Protein AF-D5ZU42-F1 (afdb_monomer)

Organism: Streptomyces viridosporus (strain ATCC 14672 / DSM 40746 / JCM 4963 / KCTC 9882 / NRRL B-12104 / FH 1290) (NCBI:txid566461)

Secondary structure (DSSP, 8-state):
---HHHHHHHHHHHHHHHHHHHHHHHHHHHHHHHHHHHHHHHHT--EEEEE-TTS-EEEEEE---S---SS---EEEEEEEEEEEEEE-TTS-EEEEEEEEETTTEEEEEEEE--TTTHHHHHHTTTTEEEEEEEETTEEEEEEEEETTEEEEEEPTT-TTTTTHHHHHHHHHHHHHHHHHHHHHHHHHHTTTT--B--THHHHHHHHHHHHHHHHHHHHHHH--STTHHHHHHHHHHHHHHHHHHHHHHHHHHHHHHHSSSGGGPPP---SS-EEEEEEEE-SGGGGTT-SSEEEEETTEEEEE----S-----TT-EE-SS-EEEEEEEPPBTTS-HHHHTTT-S--SS-----S-EEEEEEEE-SSSSTT-EEEEEEETTTHHHHHHHHHHHHHT---TTSSSSS--------------

Nearest PDB structures (foldseek):
  8s4s-assembly1_B  TM=4.892E-01  e=2.288E-02  Enterococcus faecalis

Structure (mmCIF, N/CA/C/O backbone):
data_AF-D5ZU42-F1
#
_entry.id   AF-D5ZU42-F1
#
loop_
_atom_site.group_PDB
_atom_site.id
_atom_site.type_symbol
_atom_site.label_atom_id
_atom_site.label_alt_id
_atom_site.label_comp_id
_atom_site.label_asym_id
_atom_site.label_entity_id
_atom_site.label_seq_id
_atom_site.pdbx_PDB_ins_code
_atom_site.Cartn_x
_atom_site.Cartn_y
_atom_site.Cartn_z
_atom_site.occupancy
_atom_site.B_iso_or_equiv
_atom_site.auth_seq_id
_atom_site.auth_comp_id
_atom_site.auth_asym_id
_atom_site.auth_atom_id
_atom_site.pdbx_PDB_model_num
ATOM 1 N N . MET A 1 1 ? -30.219 -2.292 17.990 1.00 41.22 1 MET A N 1
ATOM 2 C CA . MET A 1 1 ? -30.007 -1.525 16.741 1.00 41.22 1 MET A CA 1
ATOM 3 C C . MET A 1 1 ? -28.525 -1.224 16.592 1.00 41.22 1 MET A C 1
ATOM 5 O O . MET A 1 1 ? -27.982 -0.465 17.384 1.00 41.22 1 MET A O 1
ATOM 9 N N . TRP A 1 2 ? -27.859 -1.879 15.643 1.00 41.56 2 TRP A N 1
ATOM 10 C CA . TRP A 1 2 ? -26.451 -1.623 15.329 1.00 41.56 2 TRP A CA 1
ATOM 11 C C . TRP A 1 2 ? -26.319 -0.285 14.587 1.00 41.56 2 TRP A C 1
ATOM 13 O O . TRP A 1 2 ? -27.211 0.050 13.805 1.00 41.56 2 TRP A O 1
ATOM 23 N N . PRO A 1 3 ? -25.247 0.496 14.800 1.00 52.50 3 PRO A N 1
ATOM 24 C CA . PRO A 1 3 ? -25.055 1.757 14.096 1.00 52.50 3 PRO A CA 1
ATOM 25 C C . PRO A 1 3 ? -24.795 1.491 12.605 1.00 52.50 3 PRO A C 1
ATOM 27 O O . PRO A 1 3 ? -23.677 1.198 12.187 1.00 52.50 3 PRO A O 1
ATOM 30 N N . VAL A 1 4 ? -25.848 1.621 11.794 1.00 62.47 4 VAL A N 1
ATOM 31 C CA . VAL A 1 4 ? -25.834 1.476 10.323 1.00 62.47 4 VAL A CA 1
ATOM 32 C C . VAL A 1 4 ? -24.776 2.382 9.670 1.00 62.47 4 VAL A C 1
ATOM 34 O O . VAL A 1 4 ? -24.166 2.013 8.669 1.00 62.47 4 VAL A O 1
ATOM 37 N N . HIS A 1 5 ? -24.472 3.519 10.299 1.00 59.50 5 HIS A N 1
ATOM 38 C CA . HIS A 1 5 ? -23.521 4.521 9.818 1.00 59.50 5 HIS A CA 1
ATOM 39 C C . HIS A 1 5 ? -22.083 3.996 9.626 1.00 59.50 5 HIS A C 1
ATOM 41 O O . HIS A 1 5 ? -21.390 4.450 8.718 1.00 59.50 5 HIS A O 1
ATOM 47 N N . GLY A 1 6 ? -21.632 3.014 10.419 1.00 64.44 6 GLY A N 1
ATOM 48 C CA . GLY A 1 6 ? -20.271 2.470 10.292 1.00 64.44 6 GLY A CA 1
ATOM 49 C C . GLY A 1 6 ? -20.071 1.624 9.030 1.00 64.44 6 GLY A C 1
ATOM 50 O O . GLY A 1 6 ? -19.064 1.762 8.339 1.00 64.44 6 GLY A O 1
ATOM 51 N N . ARG A 1 7 ? -21.067 0.797 8.680 1.00 70.19 7 ARG A N 1
ATOM 52 C CA . ARG A 1 7 ? -20.988 -0.096 7.510 1.00 70.19 7 ARG A CA 1
ATOM 53 C C . ARG A 1 7 ? -21.026 0.662 6.190 1.00 70.19 7 ARG A C 1
ATOM 55 O O . ARG A 1 7 ? -20.303 0.293 5.272 1.00 70.19 7 ARG A O 1
ATOM 62 N N . VAL A 1 8 ? -21.837 1.718 6.101 1.00 78.19 8 VAL A N 1
ATOM 63 C CA . VAL A 1 8 ? -21.937 2.532 4.880 1.00 78.19 8 VAL A CA 1
ATOM 64 C C . VAL A 1 8 ? -20.602 3.212 4.586 1.00 78.19 8 VAL A C 1
ATOM 66 O O . VAL A 1 8 ? -20.117 3.150 3.461 1.00 78.19 8 VAL A O 1
ATOM 69 N N . HIS A 1 9 ? -19.952 3.775 5.607 1.00 75.19 9 HIS A N 1
ATOM 70 C CA . HIS A 1 9 ? -18.634 4.388 5.453 1.00 75.19 9 HIS A CA 1
ATOM 71 C C . HIS A 1 9 ? -17.579 3.379 4.969 1.00 75.19 9 HIS A C 1
ATOM 73 O O . HIS A 1 9 ? -16.813 3.666 4.049 1.00 75.19 9 HIS A O 1
ATOM 79 N N . ASP A 1 10 ? -17.548 2.179 5.548 1.00 75.31 10 ASP A N 1
ATOM 80 C CA . ASP A 1 10 ? -16.581 1.149 5.161 1.00 75.31 10 ASP A CA 1
ATOM 81 C C . ASP A 1 10 ? -16.813 0.598 3.754 1.00 75.31 10 ASP A C 1
ATOM 83 O O . ASP A 1 10 ? -15.840 0.355 3.033 1.00 75.31 10 ASP A O 1
ATOM 87 N N . LEU A 1 11 ? -18.077 0.464 3.346 1.00 80.25 11 LEU A N 1
ATOM 88 C CA . LEU A 1 11 ? -18.449 0.082 1.990 1.00 80.25 11 LEU A CA 1
ATOM 89 C C . LEU A 1 11 ? -18.004 1.149 0.984 1.00 80.25 11 LEU A C 1
ATOM 91 O O . LEU A 1 11 ? -17.287 0.818 0.043 1.00 80.25 11 LEU A O 1
ATOM 95 N N . VAL A 1 12 ? -18.342 2.423 1.224 1.00 83.31 12 VAL A N 1
ATOM 96 C CA . VAL A 1 12 ? -17.983 3.548 0.342 1.00 83.31 12 VAL A CA 1
ATOM 97 C C . VAL A 1 12 ? -16.466 3.639 0.178 1.00 83.31 12 VAL A C 1
ATOM 99 O O . VAL A 1 12 ? -15.948 3.593 -0.939 1.00 83.31 12 VAL A O 1
ATOM 102 N N . TRP A 1 13 ? -15.712 3.665 1.277 1.00 79.38 13 TRP A N 1
ATOM 103 C CA . TRP A 1 13 ? -14.250 3.725 1.196 1.00 79.38 13 TRP A CA 1
ATOM 104 C C . TRP A 1 13 ? -13.613 2.450 0.642 1.00 79.38 13 TRP A C 1
ATOM 106 O O . TRP A 1 13 ? -12.532 2.518 0.051 1.00 79.38 13 TRP A O 1
ATOM 116 N N . GLY A 1 14 ? -14.242 1.292 0.844 1.00 80.75 14 GLY A N 1
ATOM 117 C CA . GLY A 1 14 ? -13.860 0.041 0.199 1.00 80.75 14 GLY A CA 1
ATOM 118 C C . GLY A 1 14 ? -13.985 0.148 -1.319 1.00 80.75 14 GLY A C 1
ATOM 119 O O . GLY A 1 14 ? -13.009 -0.093 -2.027 1.00 80.75 14 GLY A O 1
ATOM 120 N N . THR A 1 15 ? -15.141 0.604 -1.810 1.00 84.81 15 THR A N 1
ATOM 121 C CA . THR A 1 15 ? -15.405 0.783 -3.245 1.00 84.81 15 THR A CA 1
ATOM 122 C C . THR A 1 15 ? -14.482 1.807 -3.894 1.00 84.81 15 THR A C 1
ATOM 124 O O . THR A 1 15 ? -13.904 1.510 -4.934 1.00 84.81 15 THR A O 1
ATOM 127 N N . VAL A 1 16 ? -14.237 2.958 -3.254 1.00 88.56 16 VAL A N 1
ATOM 128 C CA . VAL A 1 16 ? -13.295 3.970 -3.765 1.00 88.56 16 VAL A CA 1
ATOM 129 C C . VAL A 1 16 ? -11.904 3.367 -3.980 1.00 88.56 16 VAL A C 1
ATOM 131 O O . VAL A 1 16 ? -11.293 3.576 -5.023 1.00 88.56 16 VAL A O 1
ATOM 134 N N . ARG A 1 17 ? -11.406 2.560 -3.033 1.00 83.69 17 ARG A N 1
ATOM 135 C CA . ARG A 1 17 ? -10.093 1.903 -3.162 1.00 83.69 17 ARG A CA 1
ATOM 136 C C . ARG A 1 17 ? -10.047 0.865 -4.278 1.00 83.69 17 ARG A C 1
ATOM 138 O O . ARG A 1 17 ? -9.026 0.759 -4.948 1.00 83.69 17 ARG A O 1
ATOM 145 N N . VAL A 1 18 ? -11.136 0.128 -4.484 1.00 85.06 18 VAL A N 1
ATOM 146 C CA . VAL A 1 18 ? -11.255 -0.821 -5.598 1.00 85.06 18 VAL A CA 1
ATOM 147 C C . VAL A 1 18 ? -11.229 -0.082 -6.938 1.00 85.06 18 VAL A C 1
ATOM 149 O O . VAL A 1 18 ? -10.483 -0.480 -7.827 1.00 85.06 18 VAL A O 1
ATOM 152 N N . VAL A 1 19 ? -11.956 1.032 -7.072 1.00 90.31 19 VAL A N 1
ATOM 153 C CA . VAL A 1 19 ? -11.932 1.862 -8.291 1.00 90.31 19 VAL A CA 1
ATOM 154 C C . VAL A 1 19 ? -10.525 2.397 -8.563 1.00 90.31 19 VAL A C 1
ATOM 156 O O . VAL A 1 19 ? -10.018 2.247 -9.673 1.00 90.31 19 VAL A O 1
ATOM 159 N N . VAL A 1 20 ? -9.854 2.949 -7.545 1.00 89.25 20 VAL A N 1
ATOM 160 C CA . VAL A 1 20 ? -8.458 3.406 -7.664 1.00 89.25 20 VAL A CA 1
ATOM 161 C C . VAL A 1 20 ? -7.540 2.265 -8.111 1.00 89.25 20 VAL A C 1
ATOM 163 O O . VAL A 1 20 ? -6.699 2.468 -8.983 1.00 89.25 20 VAL A O 1
ATOM 166 N N . ALA A 1 21 ? -7.719 1.056 -7.573 1.00 87.44 21 ALA A N 1
ATOM 167 C CA . ALA A 1 21 ? -6.935 -0.103 -7.979 1.00 87.44 21 ALA A CA 1
ATOM 168 C C . ALA A 1 21 ? -7.114 -0.452 -9.463 1.00 87.44 21 ALA A C 1
ATOM 170 O O . ALA A 1 21 ? -6.120 -0.679 -10.148 1.00 87.44 21 ALA A O 1
ATOM 171 N N . PHE A 1 22 ? -8.349 -0.446 -9.975 1.00 89.31 22 PHE A N 1
ATOM 172 C CA . PHE A 1 22 ? -8.613 -0.694 -11.397 1.00 89.31 22 PHE A CA 1
ATOM 173 C C . PHE A 1 22 ? -7.953 0.349 -12.301 1.00 89.31 22 PHE A C 1
ATOM 175 O O . PHE A 1 22 ? -7.360 -0.019 -13.314 1.00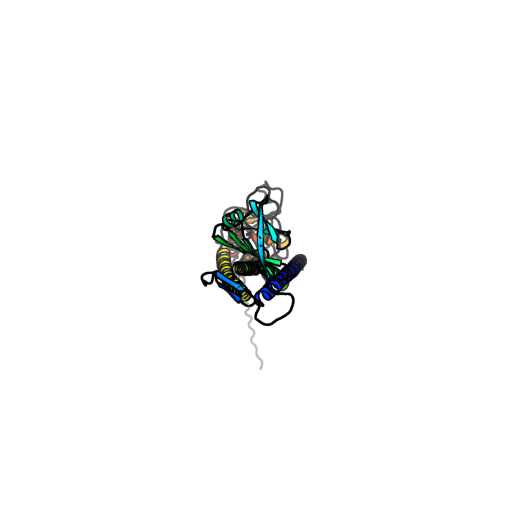 89.31 22 PHE A O 1
ATOM 182 N N . VAL A 1 23 ? -7.989 1.630 -11.917 1.00 92.25 23 VAL A N 1
ATOM 183 C CA . VAL A 1 23 ? -7.306 2.700 -12.662 1.00 92.25 23 VAL A CA 1
ATOM 184 C C . VAL A 1 23 ? -5.792 2.468 -12.688 1.00 92.25 23 VAL A C 1
ATOM 186 O O . VAL A 1 23 ? -5.184 2.500 -13.757 1.00 92.25 23 VAL A O 1
ATOM 189 N N . LEU A 1 24 ? -5.180 2.177 -11.535 1.00 86.31 24 LEU A N 1
ATOM 190 C CA . LEU A 1 24 ? -3.734 1.942 -11.436 1.00 86.31 24 LEU A CA 1
ATOM 191 C C . LEU A 1 24 ? -3.290 0.698 -12.216 1.00 86.31 24 LEU A C 1
ATOM 193 O O . LEU A 1 24 ? -2.292 0.754 -12.931 1.00 86.31 24 LEU A O 1
ATOM 197 N N . LEU A 1 25 ? -4.042 -0.402 -12.127 1.00 85.19 25 LEU A N 1
ATOM 198 C CA . LEU A 1 25 ? -3.759 -1.633 -12.869 1.00 85.19 25 LEU A CA 1
ATOM 199 C C . LEU A 1 25 ? -3.953 -1.450 -14.380 1.00 85.19 25 LEU A C 1
ATOM 201 O O . LEU A 1 25 ? -3.158 -1.970 -15.159 1.00 85.19 25 LEU A O 1
ATOM 205 N N . GLY A 1 26 ? -4.956 -0.675 -14.800 1.00 86.69 26 GLY A N 1
ATOM 206 C CA . GLY A 1 26 ? -5.161 -0.328 -16.207 1.00 86.69 26 GLY A CA 1
ATOM 207 C C . GLY A 1 26 ? -3.997 0.484 -16.781 1.00 86.69 26 GLY A C 1
ATOM 208 O O . GLY A 1 26 ? -3.494 0.163 -17.858 1.00 86.69 26 GLY A O 1
ATOM 209 N N . LEU A 1 27 ? -3.513 1.488 -16.043 1.00 88.00 27 LEU A N 1
ATOM 210 C CA . LEU A 1 27 ? -2.326 2.258 -16.432 1.00 88.00 27 LEU A CA 1
ATOM 211 C C . LEU A 1 27 ? -1.064 1.385 -16.450 1.00 88.00 27 LEU A C 1
ATOM 213 O O . LEU A 1 27 ? -0.281 1.465 -17.396 1.00 88.00 27 LEU A O 1
ATOM 217 N N . ALA A 1 28 ? -0.890 0.516 -15.451 1.00 83.19 28 ALA A N 1
ATOM 218 C CA . ALA A 1 28 ? 0.219 -0.432 -15.405 1.00 83.19 28 ALA A CA 1
ATOM 219 C C . ALA A 1 28 ? 0.234 -1.359 -16.628 1.00 83.19 28 ALA A C 1
ATOM 221 O O . ALA A 1 28 ? 1.283 -1.563 -17.235 1.00 83.19 28 ALA A O 1
ATOM 222 N N . TRP A 1 29 ? -0.937 -1.866 -17.024 1.00 85.94 29 TRP A N 1
ATOM 223 C CA . TRP A 1 29 ? -1.097 -2.703 -18.209 1.00 85.94 29 TRP A CA 1
ATOM 224 C C . TRP A 1 29 ? -0.728 -1.966 -19.500 1.00 85.94 29 TRP A C 1
ATOM 226 O O . TRP A 1 29 ? 0.011 -2.504 -20.319 1.00 85.94 29 TRP A O 1
ATOM 236 N N . GLN A 1 30 ? -1.181 -0.720 -19.676 1.00 86.81 30 GLN A N 1
ATOM 237 C CA . GLN A 1 30 ? -0.820 0.089 -20.849 1.00 86.81 30 GLN A CA 1
ATOM 238 C C . GLN A 1 30 ? 0.691 0.341 -20.933 1.00 86.81 30 GLN A C 1
ATOM 240 O O . GLN A 1 30 ? 1.283 0.252 -22.011 1.00 86.81 30 GLN A O 1
ATOM 245 N N . MET A 1 31 ? 1.330 0.600 -19.793 1.00 82.94 31 MET A N 1
ATOM 246 C CA . MET A 1 31 ? 2.779 0.777 -19.715 1.00 82.94 31 MET A CA 1
ATOM 247 C C . MET A 1 31 ? 3.538 -0.518 -20.027 1.00 82.94 31 MET A C 1
ATOM 249 O O . MET A 1 31 ? 4.499 -0.490 -20.795 1.00 82.94 31 MET A O 1
ATOM 253 N N . ALA A 1 32 ? 3.065 -1.659 -19.514 1.00 79.12 32 ALA A N 1
ATOM 254 C CA . ALA A 1 32 ? 3.620 -2.973 -19.830 1.00 79.12 32 ALA A CA 1
ATOM 255 C C . ALA A 1 32 ? 3.482 -3.304 -21.323 1.00 79.12 32 ALA A C 1
ATOM 257 O O . ALA A 1 32 ? 4.458 -3.694 -21.948 1.00 79.12 32 ALA A O 1
ATOM 258 N N . GLN A 1 33 ? 2.316 -3.055 -21.924 1.00 80.75 33 GLN A N 1
ATOM 259 C CA . GLN A 1 33 ? 2.086 -3.234 -23.361 1.00 80.75 33 GLN A CA 1
ATOM 260 C C . GLN A 1 33 ? 2.994 -2.342 -24.214 1.00 80.75 33 GLN A C 1
ATOM 262 O O . GLN A 1 33 ? 3.506 -2.769 -25.246 1.00 80.75 33 GLN A O 1
ATOM 267 N N . THR A 1 34 ? 3.222 -1.100 -23.785 1.00 78.88 34 THR A N 1
ATOM 268 C CA . THR A 1 34 ? 4.146 -0.182 -24.466 1.00 78.88 34 THR A CA 1
ATOM 269 C C . THR A 1 34 ? 5.581 -0.707 -24.396 1.00 78.88 34 THR A C 1
ATOM 271 O O . THR A 1 34 ? 6.280 -0.728 -25.409 1.00 78.88 34 THR A O 1
ATOM 274 N N . ALA A 1 35 ? 5.994 -1.206 -23.229 1.00 78.56 35 ALA A N 1
ATOM 275 C CA . ALA A 1 35 ? 7.303 -1.817 -23.039 1.00 78.56 35 ALA A CA 1
ATOM 276 C C . ALA A 1 35 ? 7.471 -3.127 -23.827 1.00 78.56 35 ALA A C 1
ATOM 278 O O . ALA A 1 35 ? 8.514 -3.329 -24.441 1.00 78.56 35 ALA A O 1
ATOM 279 N N . GLU A 1 36 ? 6.453 -3.991 -23.868 1.00 76.25 36 GLU A N 1
ATOM 280 C CA . GLU A 1 36 ? 6.455 -5.233 -24.651 1.00 76.25 36 GLU A CA 1
ATOM 281 C C . GLU A 1 36 ? 6.558 -4.954 -26.149 1.00 76.25 36 GLU A C 1
ATOM 283 O O . GLU A 1 36 ? 7.367 -5.582 -26.826 1.00 76.25 36 GLU A O 1
ATOM 288 N N . ARG A 1 37 ? 5.799 -3.982 -26.673 1.00 73.31 37 ARG A N 1
ATOM 289 C CA . ARG A 1 37 ? 5.905 -3.573 -28.084 1.00 73.31 37 ARG A CA 1
ATOM 290 C C . ARG A 1 37 ? 7.294 -3.024 -28.404 1.00 73.31 37 ARG A C 1
ATOM 292 O O . ARG A 1 37 ? 7.854 -3.376 -29.441 1.00 73.31 37 ARG A O 1
ATOM 299 N N . GLY A 1 38 ? 7.864 -2.216 -27.507 1.00 67.00 38 GLY A N 1
ATOM 300 C CA . GLY A 1 38 ? 9.236 -1.718 -27.633 1.00 67.00 38 GLY A CA 1
ATOM 301 C C . GLY A 1 38 ? 10.284 -2.837 -27.585 1.00 67.00 38 GLY A C 1
ATOM 302 O O . GLY A 1 38 ? 11.190 -2.871 -28.413 1.00 67.00 38 GLY A O 1
ATOM 303 N N . GLY A 1 39 ? 10.131 -3.795 -26.668 1.00 65.69 39 GLY A N 1
ATOM 304 C CA . GLY A 1 39 ? 11.042 -4.928 -26.499 1.00 65.69 39 GLY A CA 1
ATOM 305 C C . GLY A 1 39 ? 10.948 -5.967 -27.619 1.00 65.69 39 GLY A C 1
ATOM 306 O O . GLY A 1 39 ? 11.971 -6.466 -28.080 1.00 65.69 39 GLY A O 1
ATOM 307 N N . ALA A 1 40 ? 9.746 -6.272 -28.113 1.00 64.62 40 ALA A N 1
ATOM 308 C CA . ALA A 1 40 ? 9.546 -7.180 -29.243 1.00 64.62 40 ALA A CA 1
ATOM 309 C C . ALA A 1 40 ? 10.184 -6.631 -30.529 1.00 64.62 40 ALA A C 1
ATOM 311 O O . ALA A 1 40 ? 10.789 -7.389 -31.289 1.00 64.62 40 ALA A O 1
ATOM 312 N N . ALA A 1 41 ? 10.114 -5.312 -30.737 1.00 61.50 41 ALA A N 1
ATOM 313 C CA . ALA A 1 41 ? 10.809 -4.647 -31.834 1.00 61.50 41 ALA A CA 1
ATOM 314 C C . ALA A 1 41 ? 12.344 -4.762 -31.722 1.00 61.50 41 ALA A C 1
ATOM 316 O O . ALA A 1 41 ? 13.014 -4.840 -32.749 1.00 61.50 41 ALA A O 1
ATOM 317 N N . ASP A 1 42 ? 12.896 -4.828 -30.505 1.00 58.25 42 ASP A N 1
ATOM 318 C CA . ASP A 1 42 ? 14.337 -4.993 -30.263 1.00 58.25 42 ASP A CA 1
ATOM 319 C C . ASP A 1 42 ? 14.816 -6.464 -30.340 1.00 58.25 42 ASP A C 1
ATOM 321 O O . ASP A 1 42 ? 15.922 -6.751 -30.810 1.00 58.25 42 ASP A O 1
ATOM 325 N N . LEU A 1 43 ? 14.008 -7.431 -29.890 1.00 52.50 43 LEU A N 1
ATOM 326 C CA . LEU A 1 43 ? 14.370 -8.858 -29.884 1.00 52.50 43 LEU A CA 1
ATOM 327 C C . LEU A 1 43 ? 14.383 -9.499 -31.279 1.00 52.50 43 LEU A C 1
ATOM 329 O O . LEU A 1 43 ? 15.124 -10.456 -31.493 1.00 52.50 43 LEU A O 1
ATOM 333 N N . ALA A 1 44 ? 13.609 -8.975 -32.232 1.00 53.25 44 ALA A N 1
ATOM 334 C CA . ALA A 1 44 ? 13.502 -9.508 -33.596 1.00 53.25 44 ALA A CA 1
ATOM 335 C C . ALA A 1 44 ? 14.760 -9.299 -34.469 1.00 53.25 44 ALA A C 1
ATOM 337 O O . ALA A 1 44 ? 14.753 -9.591 -35.664 1.00 53.25 44 ALA A O 1
ATOM 338 N N . PHE A 1 45 ? 15.844 -8.783 -33.898 1.00 47.41 45 PHE A N 1
ATOM 339 C CA . PHE A 1 45 ? 16.993 -8.286 -34.637 1.00 47.41 45 PHE A CA 1
ATOM 340 C C . PHE A 1 45 ? 18.232 -9.160 -34.373 1.00 47.41 45 PHE A C 1
ATOM 342 O O . PHE A 1 45 ? 18.598 -9.420 -33.221 1.00 47.41 45 PHE A O 1
ATOM 349 N N . ARG A 1 46 ? 18.861 -9.670 -35.444 1.00 43.09 46 ARG A N 1
ATOM 350 C CA . ARG A 1 46 ? 20.032 -10.570 -35.367 1.00 43.09 46 ARG A CA 1
ATOM 351 C C . ARG A 1 46 ? 21.290 -9.779 -34.989 1.00 43.09 46 ARG A C 1
ATOM 353 O O . ARG A 1 46 ? 21.328 -8.576 -35.183 1.00 43.09 46 ARG A O 1
ATOM 360 N N . ARG A 1 47 ? 22.299 -10.415 -34.381 1.00 45.28 47 ARG A N 1
ATOM 361 C CA . ARG A 1 47 ? 23.571 -9.764 -33.999 1.00 45.28 47 ARG A CA 1
ATOM 362 C C . ARG A 1 47 ? 24.623 -9.916 -35.093 1.00 45.28 47 ARG A C 1
ATOM 364 O O . ARG A 1 47 ? 24.798 -11.027 -35.572 1.00 45.28 47 ARG A O 1
ATOM 371 N N . LEU A 1 48 ? 25.306 -8.829 -35.440 1.00 41.41 48 LEU A N 1
ATOM 372 C CA . LEU A 1 48 ? 26.505 -8.807 -36.274 1.00 41.41 48 LEU A CA 1
ATOM 373 C C . LEU A 1 48 ? 27.690 -8.336 -35.420 1.00 41.41 48 LEU A C 1
ATOM 375 O O . LEU A 1 48 ? 27.543 -7.600 -34.443 1.00 41.41 48 LEU A O 1
ATOM 379 N N . GLU A 1 49 ? 28.871 -8.829 -35.738 1.00 42.22 49 GLU A N 1
ATOM 380 C CA . GLU A 1 49 ? 30.097 -8.444 -35.044 1.00 42.22 49 GLU A CA 1
ATOM 381 C C . GLU A 1 49 ? 30.729 -7.313 -35.853 1.00 42.22 49 GLU A C 1
ATOM 383 O O . GLU A 1 49 ? 30.912 -7.441 -37.065 1.00 42.22 49 GLU A O 1
ATOM 388 N N . ILE A 1 50 ? 30.955 -6.162 -35.214 1.00 43.16 50 ILE A N 1
ATOM 389 C CA . ILE A 1 50 ? 31.668 -5.058 -35.852 1.00 43.16 50 ILE A CA 1
ATOM 390 C C . ILE A 1 50 ? 33.113 -5.154 -35.409 1.00 43.16 50 ILE A C 1
ATOM 392 O O . ILE A 1 50 ? 33.442 -4.977 -34.236 1.00 43.16 50 ILE A O 1
ATOM 396 N N . HIS A 1 51 ? 33.974 -5.413 -36.378 1.00 42.75 51 HIS A N 1
ATOM 397 C CA . HIS A 1 51 ? 35.408 -5.418 -36.179 1.00 42.75 51 HIS A CA 1
ATOM 398 C C . HIS A 1 51 ? 35.975 -4.029 -36.499 1.00 42.75 51 HIS A C 1
ATOM 400 O O . HIS A 1 51 ? 35.496 -3.367 -37.424 1.00 42.75 51 HIS A O 1
ATOM 406 N N . ASP A 1 52 ? 36.968 -3.571 -35.736 1.00 46.50 52 ASP A N 1
ATOM 407 C CA . ASP A 1 52 ? 37.784 -2.422 -36.139 1.00 46.50 52 ASP A CA 1
ATOM 408 C C . ASP A 1 52 ? 38.621 -2.762 -37.385 1.00 46.50 52 ASP A C 1
ATOM 410 O O . ASP A 1 52 ? 38.642 -3.894 -37.878 1.00 46.50 52 ASP A O 1
ATOM 414 N N . ALA A 1 53 ? 39.344 -1.763 -37.894 1.00 39.25 53 ALA A N 1
ATOM 415 C CA . ALA A 1 53 ? 40.291 -1.926 -38.995 1.00 39.25 53 ALA A CA 1
ATOM 416 C C . ALA A 1 53 ? 41.403 -2.962 -38.704 1.00 39.25 53 ALA A C 1
ATOM 418 O O . ALA A 1 53 ? 42.063 -3.429 -39.630 1.00 39.25 53 ALA A O 1
ATOM 419 N N . GLU A 1 54 ? 41.597 -3.337 -37.437 1.00 46.00 54 GLU A N 1
ATOM 420 C CA . GLU A 1 54 ? 42.588 -4.302 -36.954 1.00 46.00 54 GLU A CA 1
ATOM 421 C C . GLU A 1 54 ? 41.963 -5.687 -36.678 1.00 46.00 54 GLU A C 1
ATOM 423 O O . GLU A 1 54 ? 42.653 -6.606 -36.230 1.00 46.00 54 GLU A O 1
ATOM 428 N N . GLY A 1 55 ? 40.668 -5.864 -36.966 1.00 39.84 55 GLY A N 1
ATOM 429 C CA . GLY A 1 55 ? 39.932 -7.116 -36.794 1.00 39.84 55 GLY A CA 1
ATOM 430 C C . GLY A 1 55 ? 39.434 -7.392 -35.369 1.00 39.84 55 GLY A C 1
ATOM 431 O O . GLY A 1 55 ? 38.841 -8.448 -35.128 1.00 39.84 55 GLY A O 1
ATOM 432 N N . ARG A 1 56 ? 39.640 -6.493 -34.404 1.00 42.00 56 ARG A N 1
ATOM 433 C CA . ARG A 1 56 ? 39.174 -6.676 -33.021 1.00 42.00 56 ARG A CA 1
ATOM 434 C C . ARG A 1 56 ? 37.690 -6.350 -32.928 1.00 42.00 56 ARG A C 1
ATOM 436 O O . ARG A 1 56 ? 37.227 -5.366 -33.492 1.00 42.00 56 ARG A O 1
ATOM 443 N N . ASP A 1 57 ? 36.942 -7.186 -32.210 1.00 46.16 57 ASP A N 1
ATOM 444 C CA . ASP A 1 57 ? 35.522 -6.949 -31.929 1.00 46.16 57 ASP A CA 1
ATOM 445 C C . ASP A 1 57 ? 35.381 -5.644 -31.126 1.00 46.16 57 ASP A C 1
ATOM 447 O O . ASP A 1 57 ? 35.730 -5.575 -29.947 1.00 46.16 57 ASP A O 1
ATOM 451 N N . THR A 1 58 ? 34.899 -4.592 -31.788 1.00 48.03 58 THR A N 1
ATOM 452 C CA . THR A 1 58 ? 34.655 -3.268 -31.186 1.00 48.03 58 THR A CA 1
ATOM 453 C C . THR A 1 58 ? 33.339 -3.207 -30.423 1.00 48.03 58 THR A C 1
ATOM 455 O O . THR A 1 58 ? 33.001 -2.185 -29.822 1.00 48.03 58 THR A O 1
ATOM 458 N N . GLY A 1 59 ? 32.585 -4.304 -30.432 1.00 45.94 59 GLY A N 1
ATOM 459 C CA . GLY A 1 59 ? 31.266 -4.395 -29.852 1.00 45.94 59 GLY A CA 1
ATOM 460 C C . GLY A 1 59 ? 30.286 -5.020 -30.835 1.00 45.94 59 GLY A C 1
ATOM 461 O O . GLY A 1 59 ? 30.205 -4.680 -32.015 1.00 45.94 59 GLY A O 1
ATOM 462 N N . ARG A 1 60 ? 29.462 -5.918 -30.297 1.00 40.03 60 ARG A N 1
ATOM 463 C CA . ARG A 1 60 ? 28.409 -6.608 -31.043 1.00 40.03 60 ARG A CA 1
ATOM 464 C C . ARG A 1 60 ? 27.302 -5.634 -31.408 1.00 40.03 60 ARG A C 1
ATOM 466 O O . ARG A 1 60 ? 26.576 -5.160 -30.530 1.00 40.03 60 ARG A O 1
ATOM 473 N N . LEU A 1 61 ? 27.122 -5.400 -32.700 1.00 47.09 61 LEU A N 1
ATOM 474 C CA . LEU A 1 61 ? 26.093 -4.522 -33.222 1.00 47.09 61 LEU A CA 1
ATOM 475 C C . LEU A 1 61 ? 25.083 -5.309 -34.035 1.00 47.09 61 LEU A C 1
ATOM 477 O O . LEU A 1 61 ? 25.360 -6.136 -34.883 1.00 47.09 61 LEU A O 1
ATOM 481 N N . LYS A 1 62 ? 23.837 -5.096 -33.686 1.00 40.66 62 LYS A N 1
ATOM 482 C CA . LYS A 1 62 ? 22.712 -5.906 -34.098 1.00 40.66 62 LYS A CA 1
ATOM 483 C C . LYS A 1 62 ? 22.471 -5.574 -35.625 1.00 40.66 62 LYS A C 1
ATOM 485 O O . LYS A 1 62 ? 22.503 -4.400 -35.975 1.00 40.66 62 LYS A O 1
ATOM 490 N N . VAL A 1 63 ? 22.381 -6.538 -36.563 1.00 45.66 63 VAL A N 1
ATOM 491 C CA . VAL A 1 63 ? 22.105 -6.344 -38.021 1.00 45.66 63 VAL A CA 1
ATOM 492 C C . VAL A 1 63 ? 21.299 -7.528 -38.605 1.00 45.66 63 VAL A C 1
ATOM 494 O O . VAL A 1 63 ? 21.392 -8.664 -38.140 1.00 45.66 63 VAL A O 1
ATOM 497 N N . CYS A 1 64 ? 20.485 -7.253 -39.628 1.00 43.94 64 CYS A N 1
ATOM 498 C CA . CYS A 1 64 ? 19.609 -8.193 -40.342 1.00 43.94 64 CYS A CA 1
ATOM 499 C C . CYS A 1 64 ? 20.366 -9.264 -41.160 1.00 43.94 64 CYS A C 1
ATOM 501 O O . CYS A 1 64 ? 21.442 -8.999 -41.679 1.00 43.94 64 CYS A O 1
ATOM 503 N N . GLY A 1 65 ? 19.776 -10.463 -41.289 1.00 40.31 65 GLY A N 1
ATOM 504 C CA . GLY A 1 65 ? 20.339 -11.604 -42.033 1.00 40.31 65 GLY A CA 1
ATOM 505 C C . GLY A 1 65 ? 20.043 -11.639 -43.547 1.00 40.31 65 GLY A C 1
ATOM 506 O O . GLY A 1 65 ? 19.171 -10.935 -44.049 1.00 40.31 65 GLY A O 1
ATOM 507 N N . ASP A 1 66 ? 20.758 -12.533 -44.241 1.00 43.25 66 ASP A N 1
ATOM 508 C CA . ASP A 1 66 ? 21.290 -12.394 -45.616 1.00 43.25 66 ASP A CA 1
ATOM 509 C C . ASP A 1 66 ? 20.384 -12.683 -46.833 1.00 43.25 66 ASP A C 1
ATOM 511 O O . ASP A 1 66 ? 20.866 -13.147 -47.869 1.00 43.25 66 ASP A O 1
ATOM 515 N N . ARG A 1 67 ? 19.079 -12.425 -46.805 1.00 37.75 67 ARG A N 1
ATOM 516 C CA . ARG A 1 67 ? 18.271 -12.566 -48.036 1.00 37.75 67 ARG A CA 1
ATOM 517 C C . ARG A 1 67 ? 17.309 -11.396 -48.183 1.00 37.75 67 ARG A C 1
ATOM 519 O O . ARG A 1 67 ? 16.299 -11.378 -47.501 1.00 37.75 67 ARG A O 1
ATOM 526 N N . TYR A 1 68 ? 17.673 -10.433 -49.041 1.00 42.97 68 TYR A N 1
ATOM 527 C CA . TYR A 1 68 ? 16.822 -9.696 -50.003 1.00 42.97 68 TYR A CA 1
ATOM 528 C C . TYR A 1 68 ? 15.286 -9.762 -49.795 1.00 42.97 68 TYR A C 1
ATOM 530 O O . TYR A 1 68 ? 14.749 -10.849 -49.635 1.00 42.97 68 TYR A O 1
ATOM 538 N N . GLN A 1 69 ? 14.455 -8.721 -49.926 1.00 46.28 69 GLN A N 1
ATOM 539 C CA . GLN A 1 69 ? 14.513 -7.339 -50.438 1.00 46.28 69 GLN A CA 1
ATOM 540 C C . GLN A 1 69 ? 13.236 -6.651 -49.905 1.00 46.28 69 GLN A C 1
ATOM 542 O O . GLN A 1 69 ? 12.170 -7.115 -50.276 1.00 46.28 69 GLN A O 1
ATOM 547 N N . GLU A 1 70 ? 13.303 -5.613 -49.057 1.00 38.47 70 GLU A N 1
ATOM 548 C CA . GLU A 1 70 ? 12.219 -4.628 -48.783 1.00 38.47 70 GLU A CA 1
ATOM 549 C C . GLU A 1 70 ? 12.699 -3.584 -47.724 1.00 38.47 70 GLU A C 1
ATOM 551 O O . GLU A 1 70 ? 13.693 -3.841 -47.040 1.00 38.47 70 GLU A O 1
ATOM 556 N N . PRO A 1 71 ? 12.090 -2.380 -47.601 1.00 42.03 71 PRO A N 1
ATOM 557 C CA . PRO A 1 71 ? 12.760 -1.081 -47.355 1.00 42.03 71 PRO A CA 1
ATOM 558 C C . PRO A 1 71 ? 13.301 -0.791 -45.932 1.00 42.03 71 PRO A C 1
ATOM 560 O O . PRO A 1 71 ? 13.468 0.364 -45.552 1.00 42.03 71 PRO A O 1
ATOM 563 N N . PHE A 1 72 ? 13.622 -1.800 -45.123 1.00 48.09 72 PHE A N 1
ATOM 564 C CA . PHE A 1 72 ? 13.873 -1.643 -43.680 1.00 48.09 72 PHE A CA 1
ATOM 565 C C . PHE A 1 72 ? 15.257 -2.131 -43.209 1.00 48.09 72 PHE A C 1
ATOM 567 O O . PHE A 1 72 ? 15.370 -2.754 -42.151 1.00 48.09 72 PHE A O 1
ATOM 574 N N . CYS A 1 73 ? 16.318 -1.852 -43.973 1.00 55.41 73 CYS A N 1
ATOM 575 C CA . CYS A 1 73 ? 17.683 -2.288 -43.655 1.00 55.41 73 CYS A CA 1
ATOM 576 C C . CYS A 1 73 ? 18.512 -1.165 -43.007 1.00 55.41 73 CYS A C 1
ATOM 578 O O . CYS A 1 73 ? 18.371 -0.000 -43.377 1.00 55.41 73 CYS A O 1
ATOM 580 N N . LEU A 1 74 ? 19.358 -1.511 -42.027 1.00 63.34 74 LEU A N 1
ATOM 581 C CA . LEU A 1 74 ? 20.267 -0.565 -41.373 1.00 63.34 74 LEU A CA 1
ATOM 582 C C . LEU A 1 74 ? 21.165 0.082 -42.442 1.00 63.34 74 LEU A C 1
ATOM 584 O O . LEU A 1 74 ? 21.922 -0.621 -43.110 1.00 63.34 74 LEU A O 1
ATOM 588 N N . ARG A 1 75 ? 21.058 1.397 -42.636 1.00 72.44 75 ARG A N 1
ATOM 589 C CA . ARG A 1 75 ? 21.827 2.133 -43.646 1.00 72.44 75 ARG A CA 1
ATOM 590 C C . ARG A 1 75 ? 22.953 2.874 -42.949 1.00 72.44 75 ARG A C 1
ATOM 592 O O . ARG A 1 75 ? 22.689 3.808 -42.198 1.00 72.44 75 ARG A O 1
ATOM 599 N N . ALA A 1 76 ? 24.184 2.446 -43.204 1.00 82.19 76 ALA A N 1
ATOM 600 C CA . ALA A 1 76 ? 25.353 3.253 -42.902 1.00 82.19 76 ALA A CA 1
ATOM 601 C C . ALA A 1 76 ? 25.465 4.349 -43.965 1.00 82.19 76 ALA A C 1
ATOM 603 O O . ALA A 1 76 ? 25.382 4.084 -45.167 1.00 82.19 76 ALA A O 1
ATOM 604 N N . GLU A 1 77 ? 25.602 5.585 -43.522 1.00 83.12 77 GLU A N 1
ATOM 605 C CA . GLU A 1 77 ? 25.800 6.733 -44.385 1.00 83.12 77 GLU A CA 1
ATOM 606 C C . GLU A 1 77 ? 27.006 7.515 -43.888 1.00 83.12 77 GLU A C 1
ATOM 608 O O . GLU A 1 77 ? 27.000 8.044 -42.778 1.00 83.12 77 GLU A O 1
ATOM 613 N N . HIS A 1 78 ? 28.043 7.560 -44.718 1.00 88.56 78 HIS A N 1
ATOM 614 C CA . HIS A 1 78 ? 29.224 8.368 -44.461 1.00 88.56 78 HIS A CA 1
ATOM 615 C C . HIS A 1 78 ? 28.921 9.824 -44.812 1.00 88.56 78 HIS A C 1
ATOM 617 O O . HIS A 1 78 ? 28.436 10.120 -45.908 1.00 88.56 78 HIS A O 1
ATOM 623 N N . VAL A 1 79 ? 29.182 10.712 -43.865 1.00 88.19 79 VAL A N 1
ATOM 624 C CA . VAL A 1 79 ? 28.933 12.149 -43.953 1.00 88.19 79 VAL A CA 1
ATOM 625 C C . VAL A 1 79 ? 30.134 12.906 -43.394 1.00 88.19 79 VAL A C 1
ATOM 627 O O . VAL A 1 79 ? 30.864 12.390 -42.544 1.00 88.19 79 VAL A O 1
ATOM 630 N N . THR A 1 80 ? 30.343 14.132 -43.863 1.00 91.06 80 THR A N 1
ATOM 631 C CA . THR A 1 80 ? 31.306 15.051 -43.245 1.00 91.06 80 THR A CA 1
ATOM 632 C C . THR A 1 80 ? 30.633 15.787 -42.099 1.00 91.06 80 THR A C 1
ATOM 634 O O . THR A 1 80 ? 29.430 16.039 -42.142 1.00 91.06 80 THR A O 1
ATOM 637 N N . VAL A 1 81 ? 31.386 16.095 -41.049 1.00 91.62 81 VAL A N 1
ATOM 638 C CA . VAL A 1 81 ? 30.913 16.965 -39.970 1.00 91.62 81 VAL A CA 1
ATOM 639 C C . VAL A 1 81 ? 31.306 18.392 -40.333 1.00 91.62 81 VAL A C 1
ATOM 641 O O . VAL A 1 81 ? 32.483 18.748 -40.267 1.00 91.62 81 VAL A O 1
ATOM 644 N N . ASP A 1 82 ? 30.326 19.186 -40.755 1.00 88.50 82 ASP A N 1
ATOM 645 C CA . ASP A 1 82 ? 30.548 20.549 -41.235 1.00 88.50 82 ASP A CA 1
ATOM 646 C C . ASP A 1 82 ? 30.662 21.516 -40.050 1.00 88.50 82 ASP A C 1
ATOM 648 O O . ASP A 1 82 ? 31.611 22.296 -39.980 1.00 88.50 82 ASP A O 1
ATOM 652 N N . ASP A 1 83 ? 29.748 21.407 -39.081 1.00 89.69 83 ASP A N 1
ATOM 653 C CA . ASP A 1 83 ? 29.784 22.179 -37.838 1.00 89.69 83 ASP A CA 1
ATOM 654 C C . ASP A 1 83 ? 29.220 21.377 -36.654 1.00 89.69 83 ASP A C 1
ATOM 656 O O . ASP A 1 83 ? 28.399 20.464 -36.804 1.00 89.69 83 ASP A O 1
ATOM 660 N N . VAL A 1 84 ? 29.677 21.726 -35.454 1.00 89.88 84 VAL A N 1
ATOM 661 C CA . VAL A 1 84 ? 29.196 21.184 -34.184 1.00 89.88 84 VAL A CA 1
ATOM 662 C C . VAL A 1 84 ? 28.957 22.342 -33.225 1.00 89.88 84 VAL A C 1
ATOM 664 O O . VAL A 1 84 ? 29.879 22.905 -32.636 1.00 89.88 84 VAL A O 1
ATOM 667 N N . MET A 1 85 ? 27.686 22.665 -33.013 1.00 89.56 85 MET A N 1
ATOM 668 C CA . MET A 1 85 ? 27.270 23.718 -32.100 1.00 89.56 85 MET A CA 1
ATOM 669 C C . MET A 1 85 ? 26.844 23.147 -30.749 1.00 89.56 85 MET A C 1
ATOM 671 O O . MET A 1 85 ? 25.868 22.400 -30.643 1.00 89.56 85 MET A O 1
ATOM 675 N N . LEU A 1 86 ? 27.510 23.574 -29.678 1.00 88.69 86 LEU A N 1
ATOM 676 C CA . LEU A 1 86 ? 27.068 23.298 -28.315 1.00 88.69 86 LEU A CA 1
ATOM 677 C C . LEU A 1 86 ? 25.908 24.232 -27.926 1.00 88.69 86 LEU A C 1
ATOM 679 O O . LEU A 1 86 ? 26.082 25.433 -27.718 1.00 88.69 86 LEU A O 1
ATOM 683 N N . LYS A 1 87 ? 24.710 23.668 -27.759 1.00 85.56 87 LYS A N 1
ATOM 684 C CA . LYS A 1 87 ? 23.557 24.332 -27.141 1.00 85.56 87 LYS A CA 1
ATOM 685 C C . LYS A 1 87 ? 23.471 23.940 -25.669 1.00 85.56 87 LYS A C 1
ATOM 687 O O . LYS A 1 87 ? 22.970 22.874 -25.310 1.00 85.56 87 LYS A O 1
ATOM 692 N N . LEU A 1 88 ? 23.916 24.839 -24.795 1.00 80.06 88 LEU A N 1
ATOM 693 C CA . LEU A 1 88 ? 23.722 24.700 -23.352 1.00 80.06 88 LEU A CA 1
ATOM 694 C C . LEU A 1 88 ? 22.237 24.873 -23.009 1.00 80.06 88 LEU A C 1
ATOM 696 O O . LEU A 1 88 ? 21.637 25.926 -23.237 1.00 80.06 88 LEU A O 1
ATOM 700 N N . ASN A 1 89 ? 21.620 23.838 -22.446 1.00 76.12 89 ASN A N 1
ATOM 701 C CA . ASN A 1 89 ? 20.254 23.920 -21.947 1.00 76.12 89 ASN A CA 1
ATOM 702 C C . ASN A 1 89 ? 20.237 24.639 -20.584 1.00 76.12 89 ASN A C 1
ATOM 704 O O . ASN A 1 89 ? 21.122 24.439 -19.754 1.00 76.12 89 ASN A O 1
ATOM 708 N N . LYS A 1 90 ? 19.172 25.401 -20.289 1.00 76.44 90 LYS A N 1
ATOM 709 C CA . LYS A 1 90 ? 18.960 26.099 -19.000 1.00 76.44 90 LYS A CA 1
ATOM 710 C C . LYS A 1 90 ? 19.035 25.178 -17.771 1.00 76.44 90 LYS A C 1
ATOM 712 O O . LYS A 1 90 ? 19.185 25.667 -16.658 1.00 76.44 90 LYS A O 1
ATOM 717 N N . LYS A 1 91 ? 18.898 23.861 -17.962 1.00 72.44 91 LYS A N 1
ATOM 718 C CA . LYS A 1 91 ? 18.988 22.829 -16.915 1.00 72.44 91 LYS A CA 1
ATOM 719 C C . LYS A 1 91 ? 20.383 22.197 -16.760 1.00 72.44 91 LYS A C 1
ATOM 721 O O . LYS A 1 91 ? 20.493 21.190 -16.074 1.00 72.44 91 LYS A O 1
ATOM 726 N N . GLY A 1 92 ? 21.422 22.753 -17.388 1.00 63.38 92 GLY A N 1
ATOM 727 C CA . GLY A 1 92 ? 22.803 22.268 -17.253 1.00 63.38 92 GLY A CA 1
ATOM 728 C C . GLY A 1 92 ? 23.152 21.047 -18.110 1.00 63.38 92 GLY A C 1
ATOM 729 O O . GLY A 1 92 ? 24.201 20.455 -17.903 1.00 63.38 92 GLY A O 1
ATOM 730 N N . GLY A 1 93 ? 22.292 20.666 -19.061 1.00 67.44 93 GLY A N 1
ATOM 731 C CA . GLY A 1 93 ? 22.607 19.639 -20.061 1.00 67.44 93 GLY A CA 1
ATOM 732 C C . GLY A 1 93 ? 23.254 20.252 -21.304 1.00 67.44 93 GLY A C 1
ATOM 733 O O . GLY A 1 93 ? 22.759 21.264 -21.809 1.00 67.44 93 GLY A O 1
ATOM 734 N N . ALA A 1 94 ? 24.333 19.642 -21.790 1.00 74.75 94 ALA A N 1
ATOM 735 C CA . ALA A 1 94 ? 24.969 19.972 -23.060 1.00 74.75 94 ALA A CA 1
ATOM 736 C C . ALA A 1 94 ? 24.255 19.221 -24.191 1.00 74.75 94 ALA A C 1
ATOM 738 O O . ALA A 1 94 ? 24.238 17.992 -24.208 1.00 74.75 94 ALA A O 1
ATOM 739 N N . ARG A 1 95 ? 23.633 19.954 -25.118 1.00 83.25 95 ARG A N 1
ATOM 740 C CA . ARG A 1 95 ? 23.050 19.370 -26.326 1.00 83.25 95 ARG A CA 1
ATOM 741 C C . ARG A 1 95 ? 23.870 19.808 -27.522 1.00 83.25 95 ARG A C 1
ATOM 743 O O . ARG A 1 95 ? 23.970 21.005 -27.780 1.00 83.25 95 ARG A O 1
ATOM 750 N N . TYR A 1 96 ? 24.428 18.857 -28.252 1.00 85.62 96 TYR A N 1
ATOM 751 C CA . TYR A 1 96 ? 25.230 19.140 -29.433 1.00 85.62 96 TYR A CA 1
ATOM 752 C C . TYR A 1 96 ? 24.346 19.094 -30.667 1.00 85.62 96 TYR A C 1
ATOM 754 O O . TYR A 1 96 ? 23.554 18.170 -30.862 1.00 85.62 96 TYR A O 1
ATOM 762 N N . GLN A 1 97 ? 24.453 20.124 -31.486 1.00 88.00 97 GLN A N 1
ATOM 763 C CA . GLN A 1 97 ? 23.806 20.209 -32.775 1.00 88.00 97 GLN A CA 1
ATOM 764 C C . GLN A 1 97 ? 24.872 20.027 -33.845 1.00 88.00 97 GLN A C 1
ATOM 766 O O . GLN A 1 97 ? 25.753 20.863 -33.996 1.00 88.00 97 GLN A O 1
ATOM 771 N N . PHE A 1 98 ? 24.791 18.903 -34.540 1.00 85.81 98 PHE A N 1
ATOM 772 C CA . PHE A 1 98 ? 25.664 18.544 -35.638 1.00 85.81 98 PHE A CA 1
ATOM 773 C C . PHE A 1 98 ? 25.038 19.016 -36.943 1.00 85.81 98 PHE A C 1
ATOM 775 O O . PHE A 1 98 ? 23.864 18.730 -37.200 1.00 85.81 98 PHE A O 1
ATOM 782 N N . GLU A 1 99 ? 25.828 19.684 -37.769 1.00 87.94 99 GLU A N 1
ATOM 783 C CA . GLU A 1 99 ? 25.535 19.900 -39.177 1.00 87.94 99 GLU A CA 1
ATOM 784 C C . GLU A 1 99 ? 26.411 18.949 -39.995 1.00 87.94 99 GLU A C 1
ATOM 786 O O . GLU A 1 99 ? 27.638 18.977 -39.913 1.00 87.94 99 GLU A O 1
ATOM 791 N N . PHE A 1 100 ? 25.770 18.048 -40.736 1.00 85.50 100 PHE A N 1
ATOM 792 C CA . PHE A 1 100 ? 26.440 17.040 -41.543 1.00 85.50 100 PHE A CA 1
ATOM 793 C C . PHE A 1 100 ? 26.345 17.367 -43.030 1.00 85.50 100 PHE A C 1
ATOM 79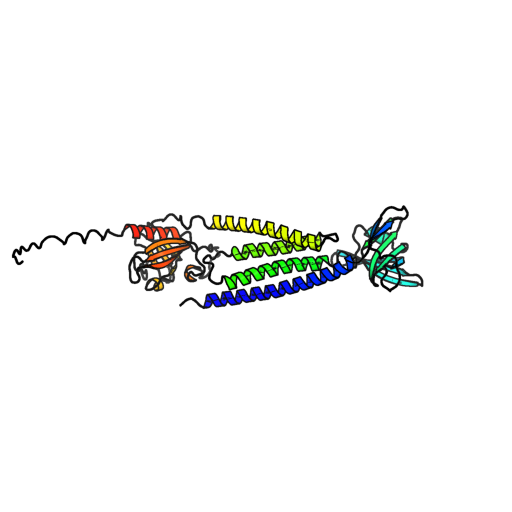5 O O . PHE A 1 100 ? 25.239 17.513 -43.565 1.00 85.50 100 PHE A O 1
ATOM 802 N N . GLY A 1 101 ? 27.482 17.361 -43.713 1.00 83.12 101 GLY A N 1
ATOM 803 C CA . GLY A 1 101 ? 27.574 17.487 -45.159 1.00 83.12 101 GLY A CA 1
ATOM 804 C C . GLY A 1 101 ? 27.320 16.145 -45.840 1.00 83.12 101 GLY A C 1
ATOM 805 O O . GLY A 1 101 ? 27.997 15.144 -45.582 1.00 83.12 101 GLY A O 1
ATOM 806 N N . ARG A 1 102 ? 26.320 16.097 -46.728 1.00 81.38 102 ARG A N 1
ATOM 807 C CA . ARG A 1 102 ? 26.005 14.911 -47.541 1.00 81.38 102 ARG A CA 1
ATOM 808 C C . ARG A 1 102 ? 26.541 15.064 -48.958 1.00 81.38 102 ARG A C 1
ATOM 810 O O . ARG A 1 102 ? 26.646 16.165 -49.507 1.00 81.38 102 ARG A O 1
ATOM 817 N N . SER A 1 103 ? 26.783 13.923 -49.602 1.00 74.50 103 SER A N 1
ATOM 818 C CA . SER A 1 103 ? 27.081 13.884 -51.035 1.00 74.50 103 SER A CA 1
ATOM 819 C C . SER A 1 103 ? 25.973 14.594 -51.833 1.00 74.50 103 SER A C 1
ATOM 821 O O . SER A 1 103 ? 24.785 14.305 -51.686 1.00 74.50 103 SER A O 1
ATOM 823 N N . GLY A 1 104 ? 26.362 15.583 -52.646 1.00 74.81 104 GLY A N 1
ATOM 824 C CA . GLY A 1 104 ? 25.432 16.421 -53.416 1.00 74.81 104 GLY A CA 1
ATOM 825 C C . GLY A 1 104 ? 25.083 17.782 -52.798 1.00 74.81 104 GLY A C 1
ATOM 826 O O . GLY A 1 104 ? 24.126 18.404 -53.251 1.00 74.81 104 GLY A O 1
ATOM 827 N N . GLY A 1 105 ? 25.828 18.249 -51.787 1.00 74.00 105 GLY A N 1
ATOM 828 C CA . GLY A 1 105 ? 25.719 19.619 -51.258 1.00 74.00 105 GLY A CA 1
ATOM 829 C C . GLY A 1 105 ? 24.489 19.871 -50.381 1.00 74.00 105 GLY A C 1
ATOM 830 O O . GLY A 1 105 ? 24.106 21.017 -50.170 1.00 74.00 105 GLY A O 1
ATOM 831 N N . ARG A 1 106 ? 23.839 18.806 -49.897 1.00 72.12 106 ARG A N 1
ATOM 832 C CA . ARG A 1 106 ? 22.745 18.896 -48.921 1.00 72.12 106 ARG A CA 1
ATOM 833 C C . ARG A 1 106 ? 23.323 18.800 -47.517 1.00 72.12 106 ARG A C 1
ATOM 835 O O . ARG A 1 106 ? 24.120 17.900 -47.267 1.00 72.12 106 ARG A O 1
ATOM 842 N N . THR A 1 107 ? 22.863 19.649 -46.610 1.00 80.19 107 THR A N 1
ATOM 843 C CA . THR A 1 107 ? 23.210 19.561 -45.190 1.00 80.19 107 THR A CA 1
ATOM 844 C C . THR A 1 107 ? 22.113 18.833 -44.409 1.00 80.19 107 THR A C 1
ATOM 846 O O . THR A 1 107 ? 20.944 18.793 -44.814 1.00 80.19 107 THR A O 1
ATOM 849 N N . LEU A 1 108 ? 22.498 18.172 -43.321 1.00 79.38 108 LEU A N 1
ATOM 850 C CA . LEU A 1 108 ? 21.601 17.498 -42.389 1.00 79.38 108 LEU A CA 1
ATOM 851 C C . LEU A 1 108 ? 21.912 17.965 -40.973 1.00 79.38 108 LEU A C 1
ATOM 853 O O . LEU A 1 108 ? 22.998 17.727 -40.460 1.00 79.38 108 LEU A O 1
ATOM 857 N N . GLU A 1 109 ? 20.921 18.555 -40.324 1.00 81.50 109 GLU A N 1
ATOM 858 C CA . GLU A 1 109 ? 21.040 19.040 -38.956 1.00 81.50 109 GLU A CA 1
ATOM 859 C C . GLU A 1 109 ? 20.465 18.013 -37.969 1.00 81.50 109 GLU A C 1
ATOM 861 O O . GLU A 1 109 ? 19.335 17.538 -38.120 1.00 81.50 109 GLU A O 1
ATOM 866 N N . LEU A 1 110 ? 21.237 17.653 -36.946 1.00 81.88 110 LEU A N 1
ATOM 867 C CA . LEU A 1 110 ? 20.888 16.628 -35.962 1.00 81.88 110 LEU A CA 1
ATOM 868 C C . LEU A 1 110 ? 21.275 17.097 -34.564 1.00 81.88 110 LEU A C 1
ATOM 870 O O . LEU A 1 110 ? 22.406 17.487 -34.313 1.00 81.88 110 LEU A O 1
ATOM 874 N N . SER A 1 111 ? 20.333 17.045 -33.623 1.00 81.31 111 SER A N 1
ATOM 875 C CA . SER A 1 111 ? 20.595 17.410 -32.227 1.00 81.31 111 SER A CA 1
ATOM 876 C C . SER A 1 111 ? 20.668 16.171 -31.344 1.00 81.31 111 SER A C 1
ATOM 878 O O . SER A 1 111 ? 19.657 15.486 -31.164 1.00 81.31 111 SER A O 1
ATOM 880 N N . LEU A 1 112 ? 21.834 15.927 -30.754 1.00 82.19 112 LEU A N 1
ATOM 881 C CA . LEU A 1 112 ? 22.134 14.767 -29.921 1.00 82.19 112 LEU A CA 1
ATOM 882 C C . LEU A 1 112 ? 22.551 15.212 -28.518 1.00 82.19 112 LEU A C 1
ATOM 884 O O . LEU A 1 112 ? 23.228 16.226 -28.344 1.00 82.19 112 LEU A O 1
ATOM 888 N N . ASP A 1 113 ? 22.129 14.440 -27.524 1.00 78.94 113 ASP A N 1
ATOM 889 C CA . ASP A 1 113 ? 22.673 14.548 -26.175 1.00 78.94 113 ASP A CA 1
ATOM 890 C C . ASP A 1 113 ? 23.950 13.696 -26.148 1.00 78.94 113 ASP A C 1
ATOM 892 O O . ASP A 1 113 ? 23.917 12.525 -26.531 1.00 78.94 113 ASP A O 1
ATOM 896 N N . VAL A 1 114 ? 25.079 14.309 -25.791 1.00 78.12 114 VAL A N 1
ATOM 897 C CA . VAL A 1 114 ? 26.403 13.670 -25.789 1.00 78.12 114 VAL A CA 1
ATOM 898 C C . VAL A 1 114 ? 26.871 13.580 -24.344 1.00 78.12 114 VAL A C 1
ATOM 900 O O . VAL A 1 114 ? 26.789 14.562 -23.603 1.00 78.12 114 VAL A O 1
ATOM 903 N N . ASP A 1 115 ? 27.339 12.400 -23.944 1.00 75.81 115 ASP A N 1
ATOM 904 C CA . ASP A 1 115 ? 27.903 12.188 -22.615 1.00 75.81 115 ASP A CA 1
ATOM 905 C C . ASP A 1 115 ? 29.216 12.971 -22.464 1.00 75.81 115 ASP A C 1
ATOM 907 O O . ASP A 1 115 ? 29.968 13.148 -23.422 1.00 75.81 115 ASP A O 1
ATOM 911 N N . SER A 1 116 ? 29.533 13.421 -21.246 1.00 79.31 116 SER A N 1
ATOM 912 C CA . SER A 1 116 ? 30.740 14.225 -20.987 1.00 79.31 116 SER A CA 1
ATOM 913 C C . SER A 1 116 ? 32.042 13.522 -21.386 1.00 79.31 116 SER A C 1
ATOM 915 O O . SER A 1 116 ? 33.038 14.182 -21.643 1.00 79.31 116 SER A O 1
ATOM 917 N N . GLU A 1 117 ? 32.044 12.187 -21.430 1.00 79.00 117 GLU A N 1
ATOM 918 C CA . GLU A 1 117 ? 33.203 11.383 -21.840 1.00 79.00 117 GLU A CA 1
ATOM 919 C C . GLU A 1 117 ? 33.456 11.402 -23.357 1.00 79.00 117 GLU A C 1
ATOM 921 O O . GLU A 1 117 ? 34.572 11.122 -23.791 1.00 79.00 117 GLU A O 1
ATOM 926 N N . ASP A 1 118 ? 32.442 11.736 -24.161 1.00 81.31 118 ASP A N 1
ATOM 927 C CA . ASP A 1 118 ? 32.532 11.791 -25.625 1.00 81.31 118 ASP A CA 1
ATOM 928 C C . ASP A 1 118 ? 32.619 13.240 -26.152 1.00 81.31 118 ASP A C 1
ATOM 930 O O . ASP A 1 118 ? 32.787 13.456 -27.355 1.00 81.31 118 ASP A O 1
ATOM 934 N N . GLN A 1 119 ? 32.546 14.235 -25.258 1.00 84.88 119 GLN A N 1
ATOM 935 C CA . GLN A 1 119 ? 32.572 15.665 -25.574 1.00 84.88 119 GLN A CA 1
ATOM 936 C C . GLN A 1 119 ? 33.823 16.070 -26.369 1.00 84.88 119 GLN A C 1
ATOM 938 O O . GLN A 1 119 ? 33.698 16.693 -27.422 1.00 84.88 119 GLN A O 1
ATOM 943 N N . ASP A 1 120 ? 35.010 15.658 -25.920 1.00 84.56 120 ASP A N 1
ATOM 944 C CA . ASP A 1 120 ? 36.281 16.039 -26.551 1.00 84.56 120 ASP A CA 1
ATOM 945 C C . ASP A 1 120 ? 36.370 15.558 -28.008 1.00 84.56 120 ASP A C 1
ATOM 947 O O . ASP A 1 120 ? 36.861 16.267 -28.886 1.00 84.56 120 ASP A O 1
ATOM 951 N N . VAL A 1 121 ? 35.856 14.354 -28.288 1.00 82.88 121 VAL A N 1
ATOM 952 C CA . VAL A 1 121 ? 35.880 13.759 -29.634 1.00 82.88 121 VAL A CA 1
ATOM 953 C C . VAL A 1 121 ? 34.845 14.417 -30.545 1.00 82.88 121 VAL A C 1
ATOM 955 O O . VAL A 1 121 ? 35.106 14.617 -31.731 1.00 82.88 121 VAL A O 1
ATOM 958 N N . VAL A 1 122 ? 33.688 14.790 -29.995 1.00 84.19 122 VAL A N 1
ATOM 959 C CA . VAL A 1 122 ? 32.640 15.519 -30.719 1.00 84.19 122 VAL A CA 1
ATOM 960 C C . VAL A 1 122 ? 33.086 16.929 -31.085 1.00 84.19 122 VAL A C 1
ATOM 962 O O . VAL A 1 122 ? 32.899 17.350 -32.225 1.00 84.19 122 VAL A O 1
ATOM 965 N N . GLU A 1 123 ? 33.709 17.646 -30.154 1.00 85.56 123 GLU A N 1
ATOM 966 C CA . GLU A 1 123 ? 34.215 18.997 -30.402 1.00 85.56 123 GLU A CA 1
ATOM 967 C C . GLU A 1 123 ? 35.393 18.979 -31.385 1.00 85.56 123 GLU A C 1
ATOM 969 O O . GLU A 1 123 ? 35.449 19.810 -32.294 1.00 85.56 123 GLU A O 1
ATOM 974 N N . ALA A 1 124 ? 36.273 17.975 -31.292 1.00 84.31 124 ALA A N 1
ATOM 975 C CA . ALA A 1 124 ? 37.369 17.781 -32.241 1.00 84.31 124 ALA A CA 1
ATOM 976 C C . ALA A 1 124 ? 36.899 17.453 -33.671 1.00 84.31 124 ALA A C 1
ATOM 978 O O . ALA A 1 124 ? 37.664 17.633 -34.620 1.00 84.31 124 ALA A O 1
ATOM 979 N N . ALA A 1 125 ? 35.664 16.971 -33.841 1.00 84.69 125 ALA A N 1
ATOM 980 C CA . ALA A 1 125 ? 35.101 16.654 -35.149 1.00 84.69 125 ALA A CA 1
ATOM 981 C C . ALA A 1 125 ? 34.596 17.882 -35.920 1.00 84.69 125 ALA A C 1
ATOM 983 O O . ALA A 1 125 ? 34.352 17.774 -37.121 1.00 84.69 125 ALA A O 1
ATOM 984 N N . SER A 1 126 ? 34.456 19.045 -35.274 1.00 86.44 126 SER A N 1
ATOM 985 C CA . SER A 1 126 ? 33.945 20.251 -35.932 1.00 86.44 126 SER A CA 1
ATOM 986 C C . SER A 1 126 ? 34.837 20.700 -37.100 1.00 86.44 126 SER A C 1
ATOM 988 O O . SER A 1 126 ? 36.055 20.847 -36.965 1.00 86.44 126 SER A O 1
ATOM 990 N N . GLY A 1 127 ? 34.230 20.892 -38.275 1.00 76.25 127 GLY A N 1
ATOM 991 C CA . GLY A 1 127 ? 34.854 21.447 -39.479 1.00 76.25 127 GLY A CA 1
ATOM 992 C C . GLY A 1 127 ? 35.861 20.554 -40.212 1.00 76.25 127 GLY A C 1
ATOM 993 O O . GLY A 1 127 ? 36.354 20.959 -41.268 1.00 76.25 127 GLY A O 1
ATOM 994 N N . ARG A 1 128 ? 36.226 19.381 -39.671 1.00 73.12 128 ARG A N 1
ATOM 995 C CA . ARG A 1 128 ? 37.212 18.452 -40.276 1.00 73.12 128 ARG A CA 1
ATOM 996 C C . ARG A 1 128 ? 36.966 16.968 -39.975 1.00 73.12 128 ARG A C 1
ATOM 998 O O . ARG A 1 128 ? 37.791 16.140 -40.357 1.00 73.12 128 ARG A O 1
ATOM 1005 N N . GLY A 1 129 ? 35.895 16.629 -39.262 1.00 83.19 129 GLY A N 1
ATOM 1006 C CA . GLY A 1 129 ? 35.594 15.263 -38.849 1.00 83.19 129 GLY A CA 1
ATOM 1007 C C . GLY A 1 129 ? 34.864 14.461 -39.921 1.00 83.19 129 GLY A C 1
ATOM 1008 O O . GLY A 1 129 ? 34.078 14.992 -40.709 1.00 83.19 129 GLY A O 1
ATOM 1009 N N . GLU A 1 130 ? 35.083 13.151 -39.902 1.00 88.69 130 GLU A N 1
ATOM 1010 C CA . GLU A 1 130 ? 34.250 12.197 -40.630 1.00 88.69 130 GLU A CA 1
ATOM 1011 C C . GLU A 1 130 ? 33.271 11.546 -39.653 1.00 88.69 130 GLU A C 1
ATOM 1013 O O . GLU A 1 130 ? 33.603 11.262 -38.496 1.00 88.69 130 GLU A O 1
ATOM 1018 N N . ALA A 1 131 ? 32.045 11.317 -40.114 1.00 89.94 131 ALA A N 1
ATOM 1019 C CA . ALA A 1 131 ? 31.033 10.630 -39.340 1.00 89.94 131 ALA A CA 1
ATOM 1020 C C . ALA A 1 131 ? 30.327 9.559 -40.170 1.00 89.94 131 ALA A C 1
ATOM 1022 O O . ALA A 1 131 ? 30.088 9.699 -41.367 1.00 89.94 131 ALA A O 1
ATOM 1023 N N . THR A 1 132 ? 29.956 8.467 -39.510 1.00 89.00 132 THR A N 1
ATOM 1024 C CA . THR A 1 132 ? 29.096 7.432 -40.078 1.00 89.00 132 THR A CA 1
ATOM 1025 C C . THR A 1 132 ? 27.788 7.398 -39.302 1.00 89.00 132 THR A C 1
ATOM 1027 O O . THR A 1 132 ? 27.752 7.063 -38.113 1.00 89.00 132 THR A O 1
ATOM 1030 N N . LEU A 1 133 ? 26.706 7.756 -39.986 1.00 85.69 133 LEU A N 1
ATOM 1031 C CA . LEU A 1 133 ? 25.342 7.710 -39.481 1.00 85.69 133 LEU 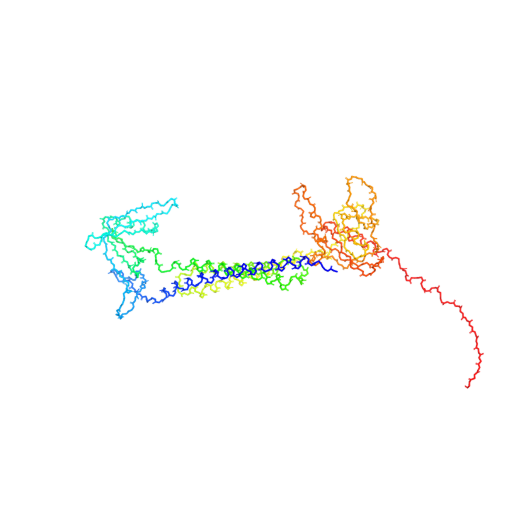A CA 1
ATOM 1032 C C . LEU A 1 133 ? 24.761 6.320 -39.722 1.00 85.69 133 LEU A C 1
ATOM 1034 O O . LEU A 1 133 ? 24.685 5.867 -40.863 1.00 85.69 133 LEU A O 1
ATOM 1038 N N . TYR A 1 134 ? 24.309 5.654 -38.664 1.00 83.50 134 TYR A N 1
ATOM 1039 C CA . TYR A 1 134 ? 23.598 4.383 -38.782 1.00 83.50 134 TYR A CA 1
ATOM 1040 C C . TYR A 1 134 ? 22.097 4.619 -38.631 1.00 83.50 134 TYR A C 1
ATOM 1042 O O . TYR A 1 134 ? 21.579 4.842 -37.528 1.00 83.50 134 TYR A O 1
ATOM 1050 N N . TRP A 1 135 ? 21.398 4.565 -39.759 1.00 72.56 135 TRP A N 1
ATOM 1051 C CA . TRP A 1 135 ? 19.957 4.753 -39.860 1.00 72.56 135 TRP A CA 1
ATOM 1052 C C . TRP A 1 135 ? 19.210 3.431 -39.763 1.00 72.56 135 TRP A C 1
ATOM 1054 O O . TRP A 1 135 ? 19.637 2.420 -40.317 1.00 72.56 135 TRP A O 1
ATOM 1064 N N . TRP A 1 136 ? 18.038 3.454 -39.137 1.00 70.50 136 TRP A N 1
ATOM 1065 C CA . TRP A 1 136 ? 17.082 2.354 -39.160 1.00 70.50 136 TRP A CA 1
ATOM 1066 C C . TRP A 1 136 ? 15.653 2.887 -39.141 1.00 70.50 136 TRP A C 1
ATOM 1068 O O . TRP A 1 136 ? 15.306 3.671 -38.252 1.00 70.50 136 TRP A O 1
ATOM 1078 N N . ARG A 1 137 ? 14.826 2.441 -40.100 1.00 64.56 137 ARG A N 1
ATOM 1079 C CA . ARG A 1 137 ? 13.443 2.923 -40.300 1.00 64.56 137 ARG A CA 1
ATOM 1080 C C . ARG A 1 137 ? 13.374 4.453 -40.275 1.00 64.56 137 ARG A C 1
ATOM 1082 O O . ARG A 1 137 ? 12.691 5.036 -39.437 1.00 64.56 137 ARG A O 1
ATOM 1089 N N . ASP A 1 138 ? 14.199 5.077 -41.113 1.00 63.72 138 ASP A N 1
ATOM 1090 C CA . ASP A 1 138 ? 14.307 6.536 -41.250 1.00 63.72 138 ASP A CA 1
ATOM 1091 C C . ASP A 1 138 ? 14.674 7.292 -39.955 1.00 63.72 138 ASP A C 1
ATOM 1093 O O . ASP A 1 138 ? 14.528 8.506 -39.871 1.00 63.72 138 ASP A O 1
ATOM 1097 N N . SER A 1 139 ? 15.191 6.589 -38.938 1.00 67.88 139 SER A N 1
ATOM 1098 C CA . SER A 1 139 ? 15.630 7.168 -37.662 1.00 67.88 139 SER A CA 1
ATOM 1099 C C . SER A 1 139 ? 17.112 6.888 -37.416 1.00 67.88 139 SER A C 1
ATOM 1101 O O . SER A 1 139 ? 17.550 5.740 -37.529 1.00 67.88 139 SER A O 1
ATOM 1103 N N . LEU A 1 140 ? 17.883 7.904 -37.029 1.00 75.38 140 LEU A N 1
ATOM 1104 C CA . LEU A 1 140 ? 19.280 7.736 -36.626 1.00 75.38 140 LEU A CA 1
ATOM 1105 C C . LEU A 1 140 ? 19.362 6.982 -35.291 1.00 75.38 140 LEU A C 1
ATOM 1107 O O . LEU A 1 140 ? 18.695 7.359 -34.327 1.00 75.38 140 LEU A O 1
ATOM 1111 N N . ARG A 1 141 ? 20.174 5.923 -35.223 1.00 76.88 141 ARG A N 1
ATOM 1112 C CA . ARG A 1 141 ? 20.339 5.096 -34.010 1.00 76.88 141 ARG A CA 1
ATOM 1113 C C . ARG A 1 141 ? 21.725 5.232 -33.395 1.00 76.88 141 ARG A C 1
ATOM 1115 O O . ARG A 1 141 ? 21.851 5.223 -32.172 1.00 76.88 141 ARG A O 1
ATOM 1122 N N . LEU A 1 142 ? 22.746 5.361 -34.235 1.00 80.81 142 LEU A N 1
ATOM 1123 C CA . LEU A 1 142 ? 24.134 5.523 -33.822 1.00 80.81 142 LEU A CA 1
ATOM 1124 C C . LEU A 1 142 ? 24.827 6.535 -34.719 1.00 80.81 142 LEU A C 1
ATOM 1126 O O . LEU A 1 142 ? 24.556 6.607 -35.919 1.00 80.81 142 LEU A O 1
ATOM 1130 N N . LEU A 1 143 ? 25.753 7.258 -34.117 1.00 86.50 143 LEU A N 1
ATOM 1131 C CA . LEU A 1 143 ? 26.662 8.170 -34.779 1.00 86.50 143 LEU A CA 1
ATOM 1132 C C . LEU A 1 143 ? 28.076 7.713 -34.425 1.00 86.50 143 LEU A C 1
ATOM 1134 O O . LEU A 1 143 ? 28.463 7.762 -33.262 1.00 86.50 143 LEU A O 1
ATOM 1138 N N . LYS A 1 144 ? 28.844 7.251 -35.408 1.00 89.06 144 LYS A N 1
ATOM 1139 C CA . LYS A 1 144 ? 30.277 7.000 -35.226 1.00 89.06 144 LYS A CA 1
ATOM 1140 C C . LYS A 1 144 ? 31.025 8.230 -35.712 1.00 89.06 144 LYS A C 1
ATOM 1142 O O . LYS A 1 144 ? 30.884 8.573 -36.879 1.00 89.06 144 LYS A O 1
ATOM 1147 N N . VAL A 1 145 ? 31.745 8.903 -34.826 1.00 89.25 145 VAL A N 1
ATOM 1148 C CA . VAL A 1 145 ? 32.519 10.111 -35.132 1.00 89.25 145 VAL A CA 1
ATOM 1149 C C . VAL A 1 145 ? 33.995 9.765 -35.059 1.00 89.25 145 VAL A C 1
ATOM 1151 O O . VAL A 1 145 ? 34.433 9.151 -34.083 1.00 89.25 145 VAL A O 1
ATOM 1154 N N . SER A 1 146 ? 34.756 10.171 -36.070 1.00 86.88 146 SER A N 1
ATOM 1155 C CA . SER A 1 146 ? 36.211 10.051 -36.088 1.00 86.88 146 SER A CA 1
ATOM 1156 C C . SER A 1 146 ? 36.864 11.421 -36.247 1.00 86.88 146 SER A C 1
ATOM 1158 O O . SER A 1 146 ? 36.615 12.128 -37.227 1.00 86.88 146 SER A O 1
ATOM 1160 N N . ALA A 1 147 ? 37.719 11.776 -35.290 1.00 85.50 147 ALA A N 1
ATOM 1161 C CA . ALA A 1 147 ? 38.454 13.034 -35.265 1.00 85.50 147 ALA A CA 1
ATOM 1162 C C . ALA A 1 147 ? 39.826 12.844 -34.605 1.00 85.50 147 ALA A C 1
ATOM 1164 O O . ALA A 1 147 ? 39.951 12.166 -33.586 1.00 85.50 147 ALA A O 1
ATOM 1165 N N . GLY A 1 148 ? 40.878 13.428 -35.190 1.00 80.00 148 GLY A N 1
ATOM 1166 C CA . GLY A 1 148 ? 42.221 13.428 -34.591 1.00 80.00 148 GLY A CA 1
ATOM 1167 C C . GLY A 1 148 ? 42.837 12.039 -34.360 1.00 80.00 148 GLY A C 1
ATOM 1168 O O . GLY A 1 148 ? 43.644 11.882 -33.453 1.00 80.00 148 GLY A O 1
ATOM 1169 N N . GLY A 1 149 ? 42.445 11.026 -35.142 1.00 80.25 149 GLY A N 1
ATOM 1170 C CA . GLY A 1 149 ? 42.889 9.635 -34.962 1.00 80.25 149 GLY A CA 1
ATOM 1171 C C . GLY A 1 149 ? 42.140 8.865 -33.866 1.00 80.25 149 GLY A C 1
ATOM 1172 O O . GLY A 1 149 ? 42.435 7.694 -33.637 1.00 80.25 149 GLY A O 1
ATOM 1173 N N . HIS A 1 150 ? 41.156 9.488 -33.215 1.00 79.50 150 HIS A N 1
ATOM 1174 C CA . HIS A 1 150 ? 40.260 8.844 -32.264 1.00 79.50 150 HIS A CA 1
ATOM 1175 C C . HIS A 1 150 ? 38.889 8.612 -32.889 1.00 79.50 150 HIS A C 1
ATOM 1177 O O . HIS A 1 150 ? 38.384 9.434 -33.651 1.00 79.50 150 HIS A O 1
ATOM 1183 N N . GLU A 1 151 ? 38.277 7.486 -32.541 1.00 81.25 151 GLU A N 1
ATOM 1184 C CA . GLU A 1 151 ? 36.963 7.097 -33.030 1.00 81.25 151 GLU A CA 1
ATOM 1185 C C . GLU A 1 151 ? 36.048 6.770 -31.850 1.00 81.25 151 GLU A C 1
ATOM 1187 O O . GLU A 1 151 ? 36.429 6.031 -30.937 1.00 81.25 151 GLU A O 1
ATOM 1192 N N . ARG A 1 152 ? 34.836 7.332 -31.853 1.00 82.88 152 ARG A N 1
ATOM 1193 C CA . ARG A 1 152 ? 33.820 7.098 -30.821 1.00 82.88 152 ARG A CA 1
ATOM 1194 C C . ARG A 1 152 ? 32.463 6.817 -31.430 1.00 82.88 152 ARG A C 1
ATOM 1196 O O . ARG A 1 152 ? 32.102 7.356 -32.471 1.00 82.88 152 ARG A O 1
ATOM 1203 N N . THR A 1 153 ? 31.706 5.954 -30.758 1.00 82.00 153 THR A N 1
ATOM 1204 C CA . THR A 1 153 ? 30.346 5.596 -31.162 1.00 82.00 153 THR A CA 1
ATOM 1205 C C . THR A 1 153 ? 29.356 6.159 -30.156 1.00 82.00 153 THR A C 1
ATOM 1207 O O . THR A 1 153 ? 29.255 5.671 -29.034 1.00 82.00 153 THR A O 1
ATOM 1210 N N . ILE A 1 154 ? 28.599 7.157 -30.591 1.00 81.00 154 ILE A N 1
ATOM 1211 C CA . ILE A 1 154 ? 27.596 7.873 -29.812 1.00 81.00 154 ILE A CA 1
ATOM 1212 C C . ILE A 1 154 ? 26.229 7.249 -30.081 1.00 81.00 154 ILE A C 1
ATOM 1214 O O . ILE A 1 154 ? 25.841 6.989 -31.228 1.00 81.00 154 ILE A O 1
ATOM 1218 N N . ARG A 1 155 ? 25.473 7.003 -29.012 1.00 74.94 155 ARG A N 1
ATOM 1219 C CA . ARG A 1 155 ? 24.104 6.485 -29.097 1.00 74.94 155 ARG A CA 1
ATOM 1220 C C . ARG A 1 155 ? 23.142 7.639 -29.329 1.00 74.94 155 ARG A C 1
ATOM 1222 O O . ARG A 1 155 ? 23.109 8.586 -28.555 1.00 74.94 155 ARG A O 1
ATOM 1229 N N . ALA A 1 156 ? 22.338 7.551 -30.384 1.00 70.88 156 ALA A N 1
ATOM 1230 C CA . ALA A 1 156 ? 21.264 8.514 -30.582 1.00 70.88 156 ALA A CA 1
ATOM 1231 C C . ALA A 1 156 ? 20.133 8.268 -29.572 1.00 70.88 156 ALA A C 1
ATOM 1233 O O . ALA A 1 156 ? 19.997 7.166 -29.037 1.00 70.88 156 ALA A O 1
ATOM 1234 N N . ALA A 1 157 ? 19.267 9.268 -29.372 1.00 61.41 157 ALA A N 1
ATOM 1235 C CA . ALA A 1 157 ? 18.102 9.168 -28.482 1.00 61.41 157 ALA A CA 1
ATOM 1236 C C . ALA A 1 157 ? 17.224 7.935 -28.774 1.00 61.41 157 ALA A C 1
ATOM 1238 O O . ALA A 1 157 ? 16.637 7.357 -27.868 1.00 61.41 157 ALA A O 1
ATOM 1239 N N . HIS A 1 158 ? 17.219 7.491 -30.031 1.00 57.44 158 HIS A N 1
ATOM 1240 C CA . HIS A 1 158 ? 16.481 6.331 -30.507 1.00 57.44 158 HIS A CA 1
ATOM 1241 C C . HIS A 1 158 ? 17.242 5.000 -30.384 1.00 57.44 158 HIS A C 1
ATOM 1243 O O . HIS A 1 158 ? 16.885 4.026 -31.041 1.00 57.44 158 HIS A O 1
ATOM 1249 N N . TYR A 1 159 ? 18.308 4.889 -29.596 1.00 61.56 159 TYR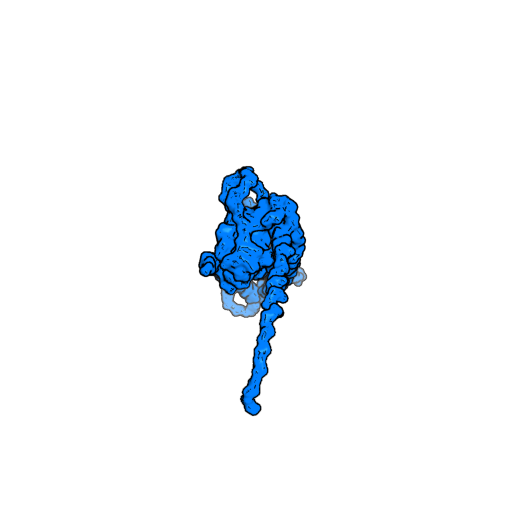 A N 1
ATOM 1250 C CA . TYR A 1 159 ? 19.025 3.620 -29.462 1.00 61.56 159 TYR A CA 1
ATOM 1251 C C . TYR A 1 159 ? 18.148 2.532 -28.792 1.00 61.56 159 TYR A C 1
ATOM 1253 O O . TYR A 1 159 ? 17.620 2.750 -27.694 1.00 61.56 159 TYR A O 1
ATOM 1261 N N . PRO A 1 160 ? 17.972 1.345 -29.413 1.00 52.81 160 PRO A N 1
ATOM 1262 C CA . PRO A 1 160 ? 17.161 0.279 -28.837 1.00 52.81 160 PRO A CA 1
ATOM 1263 C C . PRO A 1 160 ? 17.824 -0.259 -27.559 1.00 52.81 160 PRO A C 1
ATOM 1265 O O . PRO A 1 160 ? 18.949 -0.751 -27.579 1.00 52.81 160 PRO A O 1
ATOM 1268 N N . GLY A 1 161 ? 17.126 -0.121 -26.429 1.00 54.66 161 GLY A N 1
ATOM 1269 C CA . GLY A 1 161 ? 17.594 -0.566 -25.109 1.00 54.66 161 GLY A CA 1
ATOM 1270 C C . GLY A 1 161 ? 17.192 0.354 -23.953 1.00 54.66 161 GLY A C 1
ATOM 1271 O O . GLY A 1 161 ? 17.048 -0.120 -22.830 1.00 54.66 161 GLY A O 1
ATOM 1272 N N . GLY A 1 162 ? 16.974 1.650 -24.218 1.00 57.53 162 GLY A N 1
ATOM 1273 C CA . GLY A 1 162 ? 16.650 2.645 -23.183 1.00 57.53 162 GLY A CA 1
ATOM 1274 C C . GLY A 1 162 ? 15.194 3.121 -23.156 1.00 57.53 162 GLY A C 1
ATOM 1275 O O . GLY A 1 162 ? 14.670 3.429 -22.095 1.00 57.53 162 GLY A O 1
ATOM 1276 N N . GLU A 1 163 ? 14.501 3.167 -24.296 1.00 64.00 163 GLU A N 1
ATOM 1277 C CA . GLU A 1 163 ? 13.179 3.818 -24.371 1.00 64.00 163 GLU A CA 1
ATOM 1278 C C . GLU A 1 163 ? 12.043 3.008 -23.703 1.00 64.00 163 GLU A C 1
ATOM 1280 O O . GLU A 1 163 ? 11.033 3.577 -23.291 1.00 64.00 163 GLU A O 1
ATOM 1285 N N . PHE A 1 164 ? 12.197 1.686 -23.542 1.00 68.81 164 PHE A N 1
ATOM 1286 C CA . PHE A 1 164 ? 11.169 0.818 -22.945 1.00 68.81 164 PHE A CA 1
ATOM 1287 C C . PHE A 1 164 ? 11.348 0.567 -21.438 1.00 68.81 164 PHE A C 1
ATOM 1289 O O . PHE A 1 164 ? 10.414 0.083 -20.791 1.00 68.81 164 PHE A O 1
ATOM 1296 N N . THR A 1 165 ? 12.499 0.913 -20.848 1.00 74.44 165 THR A N 1
ATOM 1297 C CA . THR A 1 165 ? 12.752 0.706 -19.412 1.00 74.44 165 THR A CA 1
ATOM 1298 C C . THR A 1 165 ? 11.953 1.655 -18.512 1.00 74.44 165 THR A C 1
ATOM 1300 O O . THR A 1 165 ? 11.393 1.153 -17.532 1.00 74.44 165 THR A O 1
ATOM 1303 N N . PRO A 1 166 ? 11.769 2.962 -18.816 1.00 80.50 166 PRO A N 1
ATOM 1304 C CA . PRO A 1 166 ? 10.929 3.824 -17.989 1.00 80.50 166 PRO A CA 1
ATOM 1305 C C . PRO A 1 166 ? 9.455 3.390 -17.978 1.00 80.50 166 PRO A C 1
ATOM 1307 O O . PRO A 1 166 ? 8.917 3.237 -16.880 1.00 80.50 166 PRO A O 1
ATOM 1310 N N . PRO A 1 167 ? 8.789 3.108 -19.124 1.00 82.31 167 PRO A N 1
ATOM 1311 C CA . PRO A 1 167 ? 7.425 2.578 -19.114 1.00 82.31 167 PRO A CA 1
ATOM 1312 C C . PRO A 1 167 ? 7.307 1.290 -18.294 1.00 82.31 167 PRO A C 1
ATOM 1314 O O . PRO A 1 167 ? 6.424 1.186 -17.445 1.00 82.31 167 PRO A O 1
ATOM 1317 N N . ALA A 1 168 ? 8.230 0.338 -18.459 1.00 81.25 168 ALA A N 1
ATOM 1318 C CA . ALA A 1 168 ? 8.212 -0.904 -17.689 1.00 81.25 168 ALA A CA 1
ATOM 1319 C C . ALA A 1 168 ? 8.380 -0.658 -16.175 1.00 81.25 168 ALA A C 1
ATOM 1321 O O . ALA A 1 168 ? 7.673 -1.261 -15.364 1.00 81.25 168 ALA A O 1
ATOM 1322 N N . ALA A 1 169 ? 9.265 0.268 -15.789 1.00 84.00 169 ALA A N 1
ATOM 1323 C CA . ALA A 1 169 ? 9.485 0.650 -14.399 1.00 84.00 169 ALA A CA 1
ATOM 1324 C C . ALA A 1 169 ? 8.241 1.305 -13.778 1.00 84.00 169 ALA A C 1
ATOM 1326 O O . ALA A 1 169 ? 7.785 0.886 -12.712 1.00 84.00 169 ALA A O 1
ATOM 1327 N N . PHE A 1 170 ? 7.645 2.287 -14.462 1.00 86.62 170 PHE A N 1
ATOM 1328 C CA . PHE A 1 170 ? 6.408 2.928 -14.012 1.00 86.62 170 PHE A CA 1
ATOM 1329 C C . PHE A 1 170 ? 5.251 1.931 -13.941 1.00 86.62 170 PHE A C 1
ATOM 1331 O O . PHE A 1 170 ? 4.504 1.931 -12.960 1.00 86.62 170 PHE A O 1
ATOM 1338 N N . GLY A 1 171 ? 5.138 1.039 -14.927 1.00 85.00 171 GLY A N 1
ATOM 1339 C CA . GLY A 1 171 ? 4.150 -0.034 -14.935 1.00 85.00 171 GLY A CA 1
ATOM 1340 C C . GLY A 1 171 ? 4.266 -0.941 -13.708 1.00 85.00 171 GLY A C 1
ATOM 1341 O O . GLY A 1 171 ? 3.260 -1.212 -13.054 1.00 85.00 171 GLY A O 1
ATOM 1342 N N . ALA A 1 172 ? 5.484 -1.335 -13.327 1.00 84.81 172 ALA A N 1
ATOM 1343 C CA . ALA A 1 172 ? 5.726 -2.160 -12.143 1.00 84.81 172 ALA A CA 1
ATOM 1344 C C . ALA A 1 172 ? 5.329 -1.458 -10.828 1.00 84.81 172 ALA A C 1
ATOM 1346 O O . ALA A 1 172 ? 4.677 -2.070 -9.975 1.00 84.81 172 ALA A O 1
ATOM 1347 N N . VAL A 1 173 ? 5.653 -0.168 -10.669 1.00 89.06 173 VAL A N 1
ATOM 1348 C CA . VAL A 1 173 ? 5.238 0.617 -9.488 1.00 89.06 173 VAL A CA 1
ATOM 1349 C C . VAL A 1 173 ? 3.716 0.733 -9.415 1.00 89.06 173 VAL A C 1
ATOM 1351 O O . VAL A 1 173 ? 3.126 0.477 -8.362 1.00 89.06 173 VAL A O 1
ATOM 1354 N N . LEU A 1 174 ? 3.070 1.082 -10.531 1.00 90.06 174 LEU A N 1
ATOM 1355 C CA . LEU A 1 174 ? 1.615 1.218 -10.610 1.00 90.06 174 LEU A CA 1
ATOM 1356 C C . LEU A 1 174 ? 0.906 -0.110 -10.331 1.00 90.06 174 LEU A C 1
ATOM 1358 O O . LEU A 1 174 ? -0.102 -0.118 -9.626 1.00 90.06 174 LEU A O 1
ATOM 1362 N N . ALA A 1 175 ? 1.457 -1.232 -10.802 1.00 84.50 175 ALA A N 1
ATOM 1363 C CA . ALA A 1 175 ? 0.940 -2.560 -10.494 1.00 84.50 175 ALA A CA 1
ATOM 1364 C C . ALA A 1 175 ? 1.008 -2.852 -8.987 1.00 84.50 175 ALA A C 1
ATOM 1366 O O . ALA A 1 175 ? 0.004 -3.246 -8.393 1.00 84.50 175 ALA A O 1
ATOM 1367 N N . GLY A 1 176 ? 2.152 -2.590 -8.344 1.00 87.12 176 GLY A N 1
ATOM 1368 C CA . GLY A 1 176 ? 2.314 -2.764 -6.896 1.00 87.12 176 GLY A CA 1
ATOM 1369 C C . GLY A 1 176 ? 1.328 -1.922 -6.078 1.00 87.12 176 GLY A C 1
ATOM 1370 O O . GLY A 1 176 ? 0.659 -2.440 -5.179 1.00 87.12 176 GLY A O 1
ATOM 1371 N N . LEU A 1 177 ? 1.170 -0.641 -6.427 1.00 88.50 177 LEU A N 1
ATOM 1372 C CA . LEU A 1 177 ? 0.201 0.257 -5.784 1.00 88.50 177 LEU A CA 1
ATOM 1373 C C . LEU A 1 177 ? -1.251 -0.170 -6.046 1.00 88.50 177 LEU A C 1
ATOM 1375 O O . LEU A 1 177 ? -2.081 -0.125 -5.136 1.00 88.50 177 LEU A O 1
ATOM 1379 N N . GLY A 1 178 ? -1.555 -0.619 -7.265 1.00 86.38 178 GLY A N 1
ATOM 1380 C CA . GLY A 1 178 ? -2.867 -1.131 -7.649 1.00 86.38 178 GLY A CA 1
ATOM 1381 C C . GLY A 1 178 ? -3.263 -2.358 -6.829 1.00 86.38 178 GLY A C 1
ATOM 1382 O O . GLY A 1 178 ? -4.341 -2.377 -6.237 1.00 86.38 178 GLY A O 1
ATOM 1383 N N . VAL A 1 179 ? -2.370 -3.344 -6.700 1.00 88.19 179 VAL A N 1
ATOM 1384 C CA . VAL A 1 179 ? -2.611 -4.542 -5.875 1.00 88.19 179 VAL A CA 1
ATOM 1385 C C . VAL A 1 179 ? -2.733 -4.182 -4.389 1.00 88.19 179 VAL A C 1
ATOM 1387 O O . VAL A 1 179 ? -3.619 -4.701 -3.707 1.00 88.19 179 VAL A O 1
ATOM 1390 N N . ALA A 1 180 ? -1.923 -3.244 -3.883 1.00 87.19 180 ALA A N 1
ATOM 1391 C CA . ALA A 1 180 ? -2.043 -2.742 -2.512 1.00 87.19 180 ALA A CA 1
ATOM 1392 C C . ALA A 1 180 ? -3.417 -2.101 -2.241 1.00 87.19 180 ALA A C 1
ATOM 1394 O O . ALA A 1 180 ? -4.061 -2.401 -1.228 1.00 87.19 180 ALA A O 1
ATOM 1395 N N . ALA A 1 181 ? -3.886 -1.244 -3.153 1.00 87.38 181 ALA A N 1
ATOM 1396 C CA . ALA A 1 181 ? -5.193 -0.601 -3.066 1.00 87.38 181 ALA A CA 1
ATOM 1397 C C . ALA A 1 181 ? -6.336 -1.624 -3.167 1.00 87.38 181 ALA A C 1
ATOM 1399 O O . ALA A 1 181 ? -7.278 -1.559 -2.370 1.00 87.38 181 ALA A O 1
ATOM 1400 N N . LEU A 1 182 ? -6.215 -2.603 -4.073 1.00 86.56 182 LEU A N 1
ATOM 1401 C CA . LEU A 1 182 ? -7.187 -3.681 -4.245 1.00 86.56 182 LEU A CA 1
ATOM 1402 C C . LEU A 1 182 ? -7.303 -4.515 -2.972 1.00 86.56 182 LEU A C 1
ATOM 1404 O O . LEU A 1 182 ? -8.409 -4.719 -2.477 1.00 86.56 182 LEU A O 1
ATOM 1408 N N . TRP A 1 183 ? -6.172 -4.935 -2.400 1.00 88.56 183 TRP A N 1
ATOM 1409 C CA . TRP A 1 183 ? -6.143 -5.685 -1.148 1.00 88.56 183 TRP A CA 1
ATOM 1410 C C . TRP A 1 183 ? -6.786 -4.893 -0.009 1.00 88.56 183 TRP A C 1
ATOM 1412 O O . TRP A 1 183 ? -7.647 -5.406 0.704 1.00 88.56 183 TRP A O 1
ATOM 1422 N N . ALA A 1 184 ? -6.422 -3.619 0.146 1.00 84.12 184 ALA A N 1
ATOM 1423 C CA . ALA A 1 184 ? -6.974 -2.765 1.192 1.00 84.12 184 ALA A CA 1
ATOM 1424 C C . ALA A 1 184 ? -8.482 -2.496 1.018 1.00 84.12 184 ALA A C 1
ATOM 1426 O O . ALA A 1 184 ? -9.186 -2.322 2.018 1.00 84.12 184 ALA A O 1
ATOM 1427 N N . GLY A 1 185 ? -8.969 -2.430 -0.225 1.00 83.69 185 GLY A N 1
ATOM 1428 C CA . GLY A 1 185 ? -10.387 -2.317 -0.567 1.00 83.69 185 GLY A CA 1
ATOM 1429 C C . GLY A 1 185 ? -11.143 -3.613 -0.281 1.00 83.69 185 GLY A C 1
ATOM 1430 O O . GLY A 1 185 ? -12.095 -3.601 0.499 1.00 83.69 185 GLY A O 1
ATOM 1431 N N . LEU A 1 186 ? -10.665 -4.740 -0.817 1.00 83.88 186 LEU A N 1
ATOM 1432 C CA . LEU A 1 186 ? -11.246 -6.069 -0.618 1.00 83.88 186 LEU A CA 1
ATOM 1433 C C . LEU A 1 186 ? -11.294 -6.435 0.865 1.00 83.88 186 LEU A C 1
ATOM 1435 O O . LEU A 1 186 ? -12.323 -6.890 1.352 1.00 83.88 186 LEU A O 1
ATOM 1439 N N . TRP A 1 187 ? -10.225 -6.167 1.615 1.00 82.12 187 TRP A N 1
ATOM 1440 C CA . TRP A 1 187 ? -10.200 -6.412 3.054 1.00 82.12 187 TRP A CA 1
ATOM 1441 C C . TRP A 1 187 ? -11.250 -5.591 3.800 1.00 82.12 187 TRP A C 1
ATOM 1443 O O . TRP A 1 187 ? -11.897 -6.095 4.717 1.00 82.12 187 TRP A O 1
ATOM 1453 N N . ARG A 1 188 ? -11.452 -4.328 3.402 1.00 77.75 188 ARG A N 1
ATOM 1454 C CA . ARG A 1 188 ? -12.503 -3.480 3.977 1.00 77.75 188 ARG A CA 1
ATOM 1455 C C . ARG A 1 188 ? -13.901 -3.976 3.640 1.00 77.75 188 ARG A C 1
ATOM 1457 O O . ARG A 1 188 ? -14.750 -3.933 4.519 1.00 77.75 188 ARG A O 1
ATOM 1464 N N . ILE A 1 189 ? -14.128 -4.443 2.415 1.00 79.56 189 ILE A N 1
ATOM 1465 C CA . ILE A 1 189 ? -15.436 -4.932 1.965 1.00 79.56 189 ILE A CA 1
ATOM 1466 C C . ILE A 1 189 ? -15.749 -6.282 2.625 1.00 79.56 189 ILE A C 1
ATOM 1468 O O . ILE A 1 189 ? -16.775 -6.427 3.282 1.00 79.56 189 ILE A O 1
ATOM 1472 N N . VAL A 1 190 ? -14.834 -7.249 2.520 1.00 78.19 190 VAL A N 1
ATOM 1473 C CA . VAL A 1 190 ? -15.023 -8.629 2.996 1.00 78.19 190 VAL A CA 1
ATOM 1474 C C . VAL A 1 190 ? -15.003 -8.715 4.521 1.00 78.19 190 VAL A C 1
ATOM 1476 O O . VAL A 1 190 ? -15.771 -9.471 5.109 1.00 78.19 190 VAL A O 1
ATOM 1479 N N . ARG A 1 191 ? -14.142 -7.941 5.196 1.00 71.12 191 ARG A N 1
ATOM 1480 C CA . ARG A 1 191 ? -14.008 -7.970 6.665 1.00 71.12 191 ARG A CA 1
ATOM 1481 C C . ARG A 1 191 ? -14.530 -6.717 7.357 1.00 71.12 191 ARG A C 1
ATOM 1483 O O . ARG A 1 191 ? -14.195 -6.506 8.525 1.00 71.12 191 ARG A O 1
ATOM 1490 N N . GLY A 1 192 ? -15.374 -5.931 6.686 1.00 55.28 192 GLY A N 1
ATOM 1491 C CA . GLY A 1 192 ? -15.929 -4.644 7.139 1.00 55.28 192 GLY A CA 1
ATOM 1492 C C . GLY A 1 192 ? -16.639 -4.626 8.499 1.00 55.28 192 GLY A C 1
ATOM 1493 O O . GLY A 1 192 ? -17.010 -3.559 8.968 1.00 55.28 192 GLY A O 1
ATOM 1494 N N . GLY A 1 193 ? -16.772 -5.768 9.176 1.00 56.38 193 GLY A N 1
ATOM 1495 C CA . GLY A 1 193 ? -17.135 -5.851 10.595 1.00 56.38 193 GLY A CA 1
ATOM 1496 C C . GLY A 1 193 ? -16.609 -7.093 11.326 1.00 56.38 193 GLY A C 1
ATOM 1497 O O . GLY A 1 193 ? -17.079 -7.382 12.413 1.00 56.38 193 GLY A O 1
ATOM 1498 N N . ALA A 1 194 ? -15.685 -7.870 10.742 1.00 52.19 194 ALA A N 1
ATOM 1499 C CA . ALA A 1 194 ? -15.255 -9.152 11.325 1.00 52.19 194 ALA A CA 1
ATOM 1500 C C . ALA A 1 194 ? -13.956 -9.048 12.141 1.00 52.19 194 ALA A C 1
ATOM 1502 O O . ALA A 1 194 ? -13.737 -9.814 13.081 1.00 52.19 194 ALA A O 1
ATOM 1503 N N . SER A 1 195 ? -13.069 -8.106 11.800 1.00 51.59 195 SER A N 1
ATOM 1504 C CA . SER A 1 195 ? -11.852 -7.895 12.589 1.00 51.59 195 SER A CA 1
ATOM 1505 C C . SER A 1 195 ? -12.181 -7.088 13.839 1.00 51.59 195 SER A C 1
ATOM 1507 O O . SER A 1 195 ? -12.315 -5.865 13.775 1.00 51.59 195 SER A O 1
ATOM 1509 N N . ARG A 1 196 ? -12.271 -7.790 14.976 1.00 55.91 196 ARG A N 1
ATOM 1510 C CA . ARG A 1 196 ? -12.505 -7.192 16.298 1.00 55.91 196 ARG A CA 1
ATOM 1511 C C . ARG A 1 196 ? -11.425 -6.178 16.668 1.00 55.91 196 ARG A C 1
ATOM 1513 O O . ARG A 1 196 ? -11.735 -5.166 17.274 1.00 55.91 196 ARG A O 1
ATOM 1520 N N . LEU A 1 197 ? -10.173 -6.396 16.269 1.00 58.56 197 LEU A N 1
ATOM 1521 C CA . LEU A 1 197 ? -9.067 -5.494 16.593 1.00 58.56 197 LEU A CA 1
ATOM 1522 C C . LEU A 1 197 ? -9.025 -4.281 15.655 1.00 58.56 197 LEU A C 1
ATOM 1524 O O . LEU A 1 197 ? -9.153 -4.410 14.436 1.00 58.56 197 LEU A O 1
ATOM 1528 N N . SER A 1 198 ? -8.769 -3.110 16.242 1.00 57.19 198 SER A N 1
ATOM 1529 C CA . SER A 1 198 ? -8.526 -1.834 15.552 1.00 57.19 198 SER A CA 1
ATOM 1530 C C . SER A 1 198 ? -7.223 -1.807 14.743 1.00 57.19 198 SER A C 1
ATOM 1532 O O . SER A 1 198 ? -6.995 -0.869 13.983 1.00 57.19 198 SER A O 1
ATOM 1534 N N . TRP A 1 199 ? -6.373 -2.828 14.887 1.00 58.25 199 TRP A N 1
ATOM 1535 C CA . TRP A 1 199 ? -5.027 -2.839 14.331 1.00 58.25 199 TRP A CA 1
ATOM 1536 C C . TRP A 1 199 ? -5.005 -3.207 12.844 1.00 58.25 199 TRP A C 1
ATOM 1538 O O . TRP A 1 199 ? -5.270 -4.356 12.482 1.00 58.25 199 TRP A O 1
ATOM 1548 N N . PRO A 1 200 ? -4.613 -2.272 11.963 1.00 68.44 200 PRO A N 1
ATOM 1549 C CA . PRO A 1 200 ? -4.723 -2.438 10.523 1.00 68.44 200 PRO A CA 1
ATOM 1550 C C . PRO A 1 200 ? -3.561 -3.233 9.919 1.00 68.44 200 PRO A C 1
ATOM 1552 O O . PRO A 1 200 ? -3.405 -3.187 8.702 1.00 68.44 200 PRO A O 1
ATOM 1555 N N . TRP A 1 201 ? -2.752 -3.959 10.705 1.00 76.19 201 TRP A N 1
ATOM 1556 C CA . TRP A 1 201 ? -1.560 -4.655 10.192 1.00 76.19 201 TRP A CA 1
ATOM 1557 C C . TRP A 1 201 ? -1.891 -5.610 9.037 1.00 76.19 201 TRP A C 1
ATOM 1559 O O . TRP A 1 201 ? -1.114 -5.750 8.102 1.00 76.19 201 TRP A O 1
ATOM 1569 N N . GLN A 1 202 ? -3.096 -6.179 9.043 1.00 78.25 202 GLN A N 1
ATOM 1570 C CA . GLN A 1 202 ? -3.627 -7.034 7.978 1.00 78.25 202 GLN A CA 1
ATOM 1571 C C . GLN A 1 202 ? -3.829 -6.301 6.637 1.00 78.25 202 GLN A C 1
ATOM 1573 O O . GLN A 1 202 ? -3.867 -6.924 5.581 1.00 78.25 202 GLN A O 1
ATOM 1578 N N . THR A 1 203 ? -3.962 -4.975 6.671 1.00 78.00 203 THR A N 1
ATOM 1579 C CA . THR A 1 203 ? -4.031 -4.110 5.483 1.00 78.00 203 THR A CA 1
ATOM 1580 C C . THR A 1 203 ? -2.705 -3.415 5.200 1.00 78.00 203 THR A C 1
ATOM 1582 O O . THR A 1 203 ? -2.309 -3.323 4.042 1.00 78.00 203 THR A O 1
ATOM 1585 N N . THR A 1 204 ? -1.994 -2.955 6.236 1.00 80.06 204 THR A N 1
ATOM 1586 C CA . THR A 1 204 ? -0.748 -2.203 6.065 1.00 80.06 204 THR A CA 1
ATOM 1587 C C . THR A 1 204 ? 0.416 -3.107 5.690 1.00 80.06 204 THR A C 1
ATOM 1589 O O . THR A 1 204 ? 1.181 -2.724 4.813 1.00 80.06 204 THR A O 1
ATOM 1592 N N . ALA A 1 205 ? 0.539 -4.307 6.272 1.00 83.25 205 ALA A N 1
ATOM 1593 C CA . ALA A 1 205 ? 1.630 -5.214 5.929 1.00 83.25 205 ALA A CA 1
ATOM 1594 C C . ALA A 1 205 ? 1.549 -5.655 4.458 1.00 83.25 205 ALA A C 1
ATOM 1596 O O . ALA A 1 205 ? 2.511 -5.389 3.743 1.00 83.25 205 ALA A O 1
ATOM 1597 N N . PRO A 1 206 ? 0.417 -6.182 3.940 1.00 82.38 206 PRO A N 1
ATOM 1598 C CA . PRO A 1 206 ? 0.331 -6.524 2.521 1.00 82.38 206 PRO A CA 1
ATOM 1599 C C . PRO A 1 206 ? 0.461 -5.299 1.613 1.00 82.38 206 PRO A C 1
ATOM 1601 O O . PRO A 1 206 ? 1.142 -5.372 0.598 1.00 82.38 206 PRO A O 1
ATOM 1604 N N . GLY A 1 207 ? -0.115 -4.151 1.993 1.00 84.62 207 GLY A N 1
ATOM 1605 C CA . GLY A 1 207 ? 0.009 -2.918 1.211 1.00 84.62 207 GLY A CA 1
ATOM 1606 C C . GLY A 1 207 ? 1.462 -2.468 1.024 1.00 84.62 207 GLY A C 1
ATOM 1607 O O . GLY A 1 207 ? 1.881 -2.183 -0.098 1.00 84.62 207 GLY A O 1
ATOM 1608 N N . VAL A 1 208 ? 2.254 -2.465 2.101 1.00 84.38 208 VAL A N 1
ATOM 1609 C CA . VAL A 1 208 ? 3.694 -2.165 2.041 1.00 84.38 208 VAL A CA 1
ATOM 1610 C C . VAL A 1 208 ? 4.436 -3.228 1.232 1.00 84.38 208 VAL A C 1
ATOM 1612 O O . VAL A 1 208 ? 5.242 -2.876 0.376 1.00 84.38 208 VAL A O 1
ATOM 1615 N N . THR A 1 209 ? 4.132 -4.512 1.438 1.00 83.69 209 THR A N 1
ATOM 1616 C CA . THR A 1 209 ? 4.736 -5.616 0.681 1.00 83.69 209 THR A CA 1
ATOM 1617 C C . THR A 1 209 ? 4.525 -5.469 -0.826 1.00 83.69 209 THR A C 1
ATOM 1619 O O . THR A 1 209 ? 5.490 -5.565 -1.579 1.00 83.69 209 THR A O 1
ATOM 1622 N N . PHE A 1 210 ? 3.299 -5.194 -1.278 1.00 86.19 210 PHE A N 1
ATOM 1623 C CA . PHE A 1 210 ? 3.001 -5.010 -2.701 1.00 86.19 210 PHE A CA 1
ATOM 1624 C C . PHE A 1 210 ? 3.663 -3.755 -3.277 1.00 86.19 210 PHE A C 1
ATOM 1626 O O . PHE A 1 210 ? 4.157 -3.782 -4.403 1.00 86.19 210 PHE A O 1
ATOM 1633 N N . THR A 1 211 ? 3.742 -2.676 -2.494 1.00 85.94 211 THR A N 1
ATOM 1634 C CA . THR A 1 211 ? 4.426 -1.442 -2.912 1.00 85.94 211 THR A CA 1
ATOM 1635 C C . THR A 1 211 ? 5.927 -1.680 -3.100 1.00 85.94 211 THR A C 1
ATOM 1637 O O . THR A 1 211 ? 6.496 -1.285 -4.116 1.00 85.94 211 THR A O 1
ATOM 1640 N N . LEU A 1 212 ? 6.564 -2.389 -2.162 1.00 86.94 212 LEU A N 1
ATOM 1641 C CA . LEU A 1 212 ? 7.977 -2.763 -2.258 1.00 86.94 212 LEU A CA 1
ATOM 1642 C C . LEU A 1 212 ? 8.233 -3.755 -3.397 1.00 86.94 212 LEU A C 1
ATOM 1644 O O . LEU A 1 212 ? 9.234 -3.619 -4.092 1.00 86.94 212 LEU A O 1
ATOM 1648 N N . ALA A 1 213 ? 7.322 -4.701 -3.643 1.00 85.00 213 ALA A N 1
ATOM 1649 C CA . ALA A 1 213 ? 7.404 -5.592 -4.800 1.00 85.00 213 ALA A CA 1
ATOM 1650 C C . ALA A 1 213 ? 7.374 -4.805 -6.124 1.00 85.00 213 ALA A C 1
ATOM 1652 O O . ALA A 1 213 ? 8.186 -5.069 -7.009 1.00 85.00 213 ALA A O 1
ATOM 1653 N N . GLY A 1 214 ? 6.501 -3.794 -6.233 1.00 84.69 214 GLY A N 1
ATOM 1654 C CA . GLY A 1 214 ? 6.452 -2.890 -7.386 1.00 84.69 214 GLY A CA 1
ATOM 1655 C C . GLY A 1 214 ? 7.749 -2.097 -7.579 1.00 84.69 214 GLY A C 1
ATOM 1656 O O . GLY A 1 214 ? 8.272 -2.041 -8.689 1.00 84.69 214 GLY A O 1
ATOM 1657 N N . LEU A 1 215 ? 8.322 -1.555 -6.496 1.00 86.94 215 LEU A N 1
ATOM 1658 C CA . LEU A 1 215 ? 9.627 -0.877 -6.525 1.00 86.94 215 LEU A CA 1
ATOM 1659 C C . LEU A 1 215 ? 10.772 -1.826 -6.913 1.00 86.94 215 LEU A C 1
ATOM 1661 O O . LEU A 1 215 ? 11.635 -1.453 -7.702 1.00 86.94 215 LEU A O 1
ATOM 1665 N N . GLY A 1 216 ? 10.767 -3.064 -6.413 1.00 83.88 216 GLY A N 1
ATOM 1666 C CA . GLY A 1 216 ? 11.736 -4.096 -6.792 1.00 83.88 216 GLY A CA 1
ATOM 1667 C C . GLY A 1 216 ? 11.633 -4.501 -8.265 1.00 83.88 216 GLY A C 1
ATOM 1668 O O . GLY A 1 216 ? 12.654 -4.698 -8.929 1.00 83.88 216 GLY A O 1
ATOM 1669 N N . GLY A 1 217 ? 10.412 -4.565 -8.802 1.00 80.94 217 GLY A N 1
ATOM 1670 C CA . GLY A 1 217 ? 10.173 -4.739 -10.235 1.00 80.94 217 GLY A CA 1
ATOM 1671 C C . GLY A 1 217 ? 10.690 -3.556 -11.054 1.00 80.94 217 GLY A C 1
ATOM 1672 O O . GLY A 1 217 ? 11.341 -3.761 -12.075 1.00 80.94 217 GLY A O 1
ATOM 1673 N N . ALA A 1 218 ? 10.484 -2.327 -10.576 1.00 84.69 218 ALA A N 1
ATOM 1674 C CA . ALA A 1 218 ? 10.965 -1.116 -11.234 1.00 84.69 218 ALA A CA 1
ATOM 1675 C C . ALA A 1 218 ? 12.496 -1.019 -11.263 1.00 84.69 218 ALA A C 1
ATOM 1677 O O . ALA A 1 218 ? 13.071 -0.743 -12.311 1.00 84.69 218 ALA A O 1
ATOM 1678 N N . LEU A 1 219 ? 13.167 -1.324 -10.149 1.00 83.19 219 LEU A N 1
ATOM 1679 C CA . LEU A 1 219 ? 14.628 -1.431 -10.109 1.00 83.19 219 LEU A CA 1
ATOM 1680 C C . LEU A 1 219 ? 15.116 -2.542 -11.047 1.00 83.19 219 LEU A C 1
ATOM 1682 O O . LEU A 1 219 ? 16.051 -2.329 -11.813 1.00 83.19 219 LEU A O 1
ATOM 1686 N N . GLY A 1 220 ? 14.438 -3.694 -11.061 1.00 79.25 220 GLY A N 1
ATOM 1687 C CA . GLY A 1 220 ? 14.711 -4.762 -12.023 1.00 79.25 220 GLY A CA 1
ATOM 1688 C C . GLY A 1 220 ? 14.625 -4.291 -13.477 1.00 79.25 220 GLY A C 1
ATOM 1689 O O . GLY A 1 220 ? 15.467 -4.677 -14.279 1.00 79.25 220 GLY A O 1
ATOM 1690 N N . ALA A 1 221 ? 13.667 -3.417 -13.801 1.00 77.81 221 ALA A N 1
ATOM 1691 C CA . ALA A 1 221 ? 13.521 -2.820 -15.131 1.00 77.81 221 ALA A CA 1
ATOM 1692 C C . ALA A 1 221 ? 14.731 -1.969 -15.517 1.00 77.81 221 ALA A C 1
ATOM 1694 O O . ALA A 1 221 ? 15.226 -2.055 -16.635 1.00 77.81 221 ALA A O 1
ATOM 1695 N N . LEU A 1 222 ? 15.188 -1.139 -14.578 1.00 77.31 222 LEU A N 1
ATOM 1696 C CA . LEU A 1 222 ? 16.250 -0.163 -14.801 1.00 77.31 222 LEU A CA 1
ATOM 1697 C C . LEU A 1 222 ? 17.629 -0.826 -14.900 1.00 77.31 222 LEU A C 1
ATOM 1699 O O . LEU A 1 222 ? 18.478 -0.353 -15.649 1.00 77.31 222 LEU A O 1
ATOM 1703 N N . PHE A 1 223 ? 17.845 -1.930 -14.180 1.00 73.56 223 PHE A N 1
ATOM 1704 C CA . PHE A 1 223 ? 19.120 -2.656 -14.170 1.00 73.56 223 PHE A CA 1
ATOM 1705 C C . PHE A 1 223 ? 19.172 -3.851 -15.132 1.00 73.56 223 PHE A C 1
ATOM 1707 O O . PHE A 1 223 ? 20.245 -4.424 -15.335 1.00 73.56 223 PHE A O 1
ATOM 1714 N N . ALA A 1 224 ? 18.054 -4.244 -15.750 1.00 68.88 224 ALA A N 1
ATOM 1715 C CA . ALA A 1 224 ? 18.037 -5.296 -16.763 1.00 68.88 224 ALA A CA 1
ATOM 1716 C C . ALA A 1 224 ? 18.621 -4.781 -18.088 1.00 68.88 224 ALA A C 1
ATOM 1718 O O . ALA A 1 224 ? 17.904 -4.442 -19.023 1.00 68.88 224 ALA A O 1
ATOM 1719 N N . THR A 1 225 ? 19.948 -4.771 -18.187 1.00 56.41 225 THR A N 1
ATOM 1720 C CA . THR A 1 225 ? 20.686 -4.357 -19.391 1.00 56.41 225 THR A CA 1
ATOM 1721 C C . THR A 1 225 ? 20.639 -5.384 -20.530 1.00 56.41 225 THR A C 1
ATOM 1723 O O . THR A 1 225 ? 21.189 -5.135 -21.597 1.00 56.41 225 THR A O 1
ATOM 1726 N N . HIS A 1 226 ? 20.017 -6.552 -20.331 1.00 52.97 226 HIS A N 1
ATOM 1727 C CA . HIS A 1 226 ? 20.080 -7.678 -21.266 1.00 52.97 226 HIS A CA 1
ATOM 1728 C C . HIS A 1 226 ? 18.720 -8.359 -21.473 1.00 52.97 226 HIS A C 1
ATOM 1730 O O . HIS A 1 226 ? 17.850 -8.340 -20.605 1.00 52.97 226 HIS A O 1
ATOM 1736 N N . SER A 1 227 ? 18.587 -9.020 -22.628 1.00 50.28 227 SER A N 1
ATOM 1737 C CA . SER A 1 227 ? 17.424 -9.682 -23.250 1.00 50.28 227 SER A CA 1
ATOM 1738 C C . SER A 1 227 ? 16.654 -10.723 -22.407 1.00 50.28 227 SER A C 1
ATOM 1740 O O . SER A 1 227 ? 15.770 -11.403 -22.919 1.00 50.28 227 SER A O 1
ATOM 1742 N N . HIS A 1 228 ? 16.955 -10.847 -21.115 1.00 53.34 228 HIS A N 1
ATOM 1743 C CA . HIS A 1 228 ? 16.216 -11.639 -20.127 1.00 53.34 228 HIS A CA 1
ATOM 1744 C C . HIS A 1 228 ? 15.247 -10.789 -19.272 1.00 53.34 228 HIS A C 1
ATOM 1746 O O . HIS A 1 228 ? 14.744 -11.273 -18.255 1.00 53.34 228 HIS A O 1
ATOM 1752 N N . SER A 1 229 ? 14.969 -9.548 -19.698 1.00 60.88 229 SER A N 1
ATOM 1753 C CA . SER A 1 229 ? 14.372 -8.464 -18.901 1.00 60.88 229 SER A CA 1
ATOM 1754 C C . SER A 1 229 ? 13.053 -8.805 -18.203 1.00 60.88 229 SER A C 1
ATOM 1756 O O . SER A 1 229 ? 12.887 -8.491 -17.031 1.00 60.88 229 SER A O 1
ATOM 1758 N N . VAL A 1 230 ? 12.121 -9.498 -18.860 1.00 63.66 230 VAL A N 1
ATOM 1759 C CA . VAL A 1 230 ? 10.806 -9.774 -18.251 1.00 63.66 230 VAL A CA 1
ATOM 1760 C C . VAL A 1 230 ? 10.912 -10.812 -17.132 1.00 63.66 230 VAL A C 1
ATOM 1762 O O . VAL A 1 230 ? 10.310 -10.657 -16.069 1.00 63.66 230 VAL A O 1
ATOM 1765 N N . ARG A 1 231 ? 11.721 -11.861 -17.333 1.00 71.19 231 ARG A N 1
ATOM 1766 C CA . ARG A 1 231 ? 11.924 -12.900 -16.314 1.00 71.19 231 ARG A CA 1
ATOM 1767 C C . ARG A 1 231 ? 12.732 -12.351 -15.142 1.00 71.19 231 ARG A C 1
ATOM 1769 O O . ARG A 1 231 ? 12.385 -12.657 -14.006 1.00 71.19 231 ARG A O 1
ATOM 1776 N N . THR A 1 232 ? 13.755 -11.529 -15.389 1.00 69.19 232 THR A N 1
ATOM 1777 C CA . THR A 1 232 ? 14.520 -10.883 -14.311 1.00 69.19 232 THR A CA 1
ATOM 1778 C C . THR A 1 232 ? 13.661 -9.893 -13.533 1.00 69.19 232 THR A C 1
ATOM 1780 O O . THR A 1 232 ? 13.699 -9.937 -12.311 1.00 69.19 232 THR A O 1
ATOM 1783 N N . MET A 1 233 ? 12.813 -9.095 -14.193 1.00 66.19 233 MET A N 1
ATOM 1784 C CA . MET A 1 233 ? 11.862 -8.193 -13.524 1.00 66.19 233 MET A CA 1
ATOM 1785 C C . MET A 1 233 ? 10.843 -8.944 -12.663 1.00 66.19 233 MET A C 1
ATOM 1787 O O . MET A 1 233 ? 10.600 -8.562 -11.519 1.00 66.19 233 MET A O 1
ATOM 1791 N N . ALA A 1 234 ? 10.263 -10.031 -13.180 1.00 72.62 234 ALA A N 1
ATOM 1792 C CA . ALA A 1 234 ? 9.340 -10.861 -12.409 1.00 72.62 234 ALA A CA 1
ATOM 1793 C C . ALA A 1 234 ? 10.040 -11.515 -11.206 1.00 72.62 234 ALA A C 1
ATOM 1795 O O . ALA A 1 234 ? 9.468 -11.597 -10.118 1.00 72.62 234 ALA A O 1
ATOM 1796 N N . TRP A 1 235 ? 11.293 -11.942 -11.380 1.00 78.12 235 TRP A N 1
ATOM 1797 C CA . TRP A 1 235 ? 12.080 -12.565 -10.321 1.00 78.12 235 TRP A CA 1
ATOM 1798 C C . TRP A 1 235 ? 12.507 -11.554 -9.249 1.00 78.12 235 TRP A C 1
ATOM 1800 O O . TRP A 1 235 ? 12.340 -11.834 -8.065 1.00 78.12 235 TRP A O 1
ATOM 1810 N N . THR A 1 236 ? 12.970 -10.355 -9.624 1.00 76.75 236 THR A N 1
ATOM 1811 C CA . THR A 1 236 ? 13.315 -9.296 -8.660 1.00 76.75 236 THR A CA 1
ATOM 1812 C C . THR A 1 236 ? 12.083 -8.809 -7.909 1.00 76.75 236 THR A C 1
ATOM 1814 O O . THR A 1 236 ? 12.135 -8.689 -6.686 1.00 76.75 236 THR A O 1
ATOM 1817 N N . ALA A 1 237 ? 10.954 -8.604 -8.595 1.00 72.75 237 ALA A N 1
ATOM 1818 C CA . ALA A 1 237 ? 9.686 -8.268 -7.953 1.00 72.75 237 ALA A CA 1
ATOM 1819 C C . ALA A 1 237 ? 9.240 -9.369 -6.976 1.00 72.75 237 ALA A C 1
ATOM 1821 O O . ALA A 1 237 ? 8.836 -9.070 -5.851 1.00 72.75 237 ALA A O 1
ATOM 1822 N N . GLY A 1 238 ? 9.369 -10.640 -7.375 1.00 73.31 238 GLY A N 1
ATOM 1823 C CA . GLY A 1 238 ? 9.046 -11.799 -6.544 1.00 73.31 238 GLY A CA 1
ATOM 1824 C C . GLY A 1 238 ? 9.927 -11.909 -5.298 1.00 73.31 238 GLY A C 1
ATOM 1825 O O . GLY A 1 238 ? 9.403 -12.052 -4.195 1.00 73.31 238 GLY A O 1
ATOM 1826 N N . VAL A 1 239 ? 11.250 -11.785 -5.442 1.00 81.50 239 VAL A N 1
ATOM 1827 C CA . VAL A 1 239 ? 12.202 -11.860 -4.321 1.00 81.50 239 VAL A CA 1
ATOM 1828 C C . VAL A 1 239 ? 12.034 -10.680 -3.371 1.00 81.50 239 VAL A C 1
ATOM 1830 O O . VAL A 1 239 ? 11.904 -10.887 -2.164 1.00 81.50 239 VAL A O 1
ATOM 1833 N N . VAL A 1 240 ? 11.971 -9.450 -3.890 1.00 80.81 240 VAL A N 1
ATOM 1834 C CA . VAL A 1 240 ? 11.755 -8.254 -3.061 1.00 80.81 240 VAL A CA 1
ATOM 1835 C C . VAL A 1 240 ? 10.401 -8.338 -2.362 1.00 80.81 240 VAL A C 1
ATOM 1837 O O . VAL A 1 240 ? 10.319 -8.066 -1.163 1.00 80.81 240 VAL A O 1
ATOM 1840 N N . GLY A 1 241 ? 9.358 -8.783 -3.064 1.00 75.62 241 GLY A N 1
ATOM 1841 C CA . GLY A 1 241 ? 8.040 -9.029 -2.489 1.00 75.62 241 GLY A CA 1
ATOM 1842 C C . GLY A 1 241 ? 8.073 -10.069 -1.369 1.00 75.62 241 GLY A C 1
ATOM 1843 O O . GLY A 1 241 ? 7.568 -9.800 -0.282 1.00 75.62 241 GLY A O 1
ATOM 1844 N N . ALA A 1 242 ? 8.719 -11.218 -1.576 1.00 76.75 242 ALA A N 1
ATOM 1845 C CA . ALA A 1 242 ? 8.817 -12.285 -0.580 1.00 76.75 242 ALA A CA 1
ATOM 1846 C C . ALA A 1 242 ? 9.607 -11.855 0.668 1.00 76.75 242 ALA A C 1
ATOM 1848 O O . ALA A 1 242 ? 9.127 -12.025 1.791 1.00 76.75 242 ALA A O 1
ATOM 1849 N N . VAL A 1 243 ? 10.781 -11.236 0.494 1.00 84.44 243 VAL A N 1
ATOM 1850 C CA . VAL A 1 243 ? 11.597 -10.721 1.608 1.00 84.44 243 VAL A CA 1
ATOM 1851 C C . VAL A 1 243 ? 10.838 -9.636 2.372 1.00 84.44 243 VAL A C 1
ATOM 1853 O O . VAL A 1 243 ? 10.804 -9.656 3.603 1.00 84.44 243 VAL A O 1
ATOM 1856 N N . SER A 1 244 ? 10.155 -8.738 1.658 1.00 77.81 244 SER A N 1
ATOM 1857 C CA . SER A 1 244 ? 9.319 -7.701 2.269 1.00 77.81 244 SER A CA 1
ATOM 1858 C C . SER A 1 244 ? 8.129 -8.295 3.017 1.00 77.81 244 SER A C 1
ATOM 1860 O O . SER A 1 244 ? 7.801 -7.822 4.100 1.00 77.81 244 SER A O 1
ATOM 1862 N N . ALA A 1 245 ? 7.490 -9.343 2.489 1.00 76.94 245 ALA A N 1
ATOM 1863 C CA . ALA A 1 245 ? 6.387 -10.039 3.148 1.00 76.94 245 ALA A CA 1
ATOM 1864 C C . ALA A 1 245 ? 6.841 -10.662 4.470 1.00 76.94 245 ALA A C 1
ATOM 1866 O O . ALA A 1 245 ? 6.220 -10.432 5.506 1.00 76.94 245 ALA A O 1
ATOM 1867 N N . VAL A 1 246 ? 7.955 -11.400 4.454 1.00 80.69 246 VAL A N 1
ATOM 1868 C CA . VAL A 1 246 ? 8.519 -12.040 5.651 1.00 80.69 246 VAL A CA 1
ATOM 1869 C C . VAL A 1 246 ? 8.986 -10.988 6.658 1.00 80.69 246 VAL A C 1
ATOM 1871 O O . VAL A 1 246 ? 8.678 -11.095 7.847 1.00 80.69 246 VAL A O 1
ATOM 1874 N N . GLY A 1 247 ? 9.674 -9.942 6.194 1.00 81.12 247 GLY A N 1
ATOM 1875 C CA . GLY A 1 247 ? 10.129 -8.826 7.021 1.00 81.12 247 GLY A CA 1
ATOM 1876 C C . GLY A 1 247 ? 8.969 -8.088 7.688 1.00 81.12 247 GLY A C 1
ATOM 1877 O O . GLY A 1 247 ? 8.979 -7.911 8.907 1.00 81.12 247 GLY A O 1
ATOM 1878 N N . MET A 1 248 ? 7.931 -7.737 6.923 1.00 77.94 248 MET A N 1
ATOM 1879 C CA . MET A 1 248 ? 6.744 -7.046 7.433 1.00 77.94 248 MET A CA 1
ATOM 1880 C C . MET A 1 248 ? 5.886 -7.943 8.319 1.00 77.94 248 MET A C 1
ATOM 1882 O O . MET A 1 248 ? 5.401 -7.467 9.339 1.00 77.94 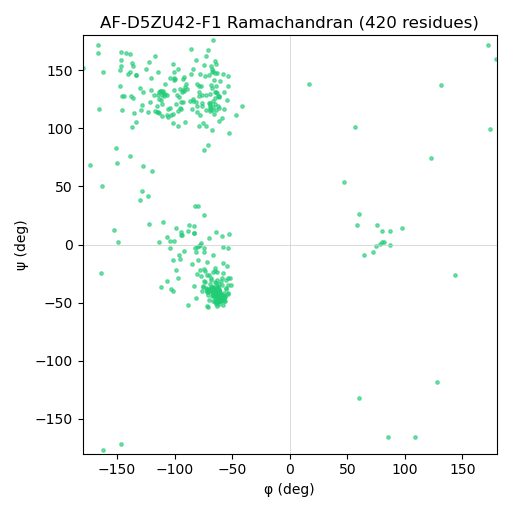248 MET A O 1
ATOM 1886 N N . ALA A 1 249 ? 5.730 -9.230 8.002 1.00 75.94 249 ALA A N 1
ATOM 1887 C CA . ALA A 1 249 ? 5.034 -10.178 8.869 1.00 75.94 249 ALA A CA 1
ATOM 1888 C C . ALA A 1 249 ? 5.771 -10.340 10.204 1.00 75.94 249 ALA A C 1
ATOM 1890 O O . ALA A 1 249 ? 5.152 -10.275 11.264 1.00 75.94 249 ALA A O 1
ATOM 1891 N N . ARG A 1 250 ? 7.105 -10.465 10.177 1.00 84.00 250 ARG A N 1
ATOM 1892 C CA . ARG A 1 250 ? 7.938 -10.548 11.386 1.00 84.00 250 ARG A CA 1
ATOM 1893 C C . ARG A 1 250 ? 7.914 -9.246 12.183 1.00 84.00 250 ARG A C 1
ATOM 1895 O O . ARG A 1 250 ? 7.845 -9.301 13.411 1.00 84.00 250 ARG A O 1
ATOM 1902 N N . TRP A 1 251 ? 7.964 -8.092 11.518 1.00 84.81 251 TRP A N 1
ATOM 1903 C CA . TRP A 1 251 ? 7.851 -6.782 12.157 1.00 84.81 251 TRP A CA 1
ATOM 1904 C C . TRP A 1 251 ? 6.467 -6.588 12.772 1.00 84.81 251 TRP A C 1
ATOM 1906 O O . TRP A 1 251 ? 6.387 -6.293 13.956 1.00 84.81 251 TRP A O 1
ATOM 1916 N N . ALA A 1 252 ? 5.391 -6.848 12.027 1.00 77.25 252 ALA A N 1
ATOM 1917 C CA . ALA A 1 252 ? 4.017 -6.762 12.511 1.00 77.25 252 ALA A CA 1
ATOM 1918 C C . ALA A 1 252 ? 3.770 -7.733 13.668 1.00 77.25 252 ALA A C 1
ATOM 1920 O O . ALA A 1 252 ? 3.160 -7.343 14.656 1.00 77.25 252 ALA A O 1
ATOM 1921 N N . TYR A 1 253 ? 4.292 -8.960 13.603 1.00 76.31 253 TYR A N 1
ATOM 1922 C CA . TYR A 1 253 ? 4.234 -9.925 14.702 1.00 76.31 253 TYR A CA 1
ATOM 1923 C C . TYR A 1 253 ? 4.994 -9.432 15.938 1.00 76.31 253 TYR A C 1
ATOM 1925 O O . TYR A 1 253 ? 4.466 -9.449 17.045 1.00 76.31 253 TYR A O 1
ATOM 1933 N N . ARG A 1 254 ? 6.228 -8.938 15.774 1.00 81.00 254 ARG A N 1
ATOM 1934 C CA . ARG A 1 254 ? 7.012 -8.382 16.888 1.00 81.00 254 ARG A CA 1
ATOM 1935 C C . ARG A 1 254 ? 6.358 -7.145 17.478 1.00 81.00 254 ARG A C 1
ATOM 1937 O O . ARG A 1 254 ? 6.358 -6.994 18.691 1.00 81.00 254 ARG A O 1
ATOM 1944 N N . TRP A 1 255 ? 5.829 -6.272 16.635 1.00 73.81 255 TRP A N 1
ATOM 1945 C CA . TRP A 1 255 ? 5.193 -5.034 17.037 1.00 73.81 255 TRP A CA 1
ATOM 1946 C C . TRP A 1 255 ? 3.865 -5.310 17.728 1.00 73.81 255 TRP A C 1
ATOM 1948 O O . TRP A 1 255 ? 3.677 -4.845 18.836 1.00 73.81 255 TRP A O 1
ATOM 1958 N N . THR A 1 256 ? 3.000 -6.162 17.171 1.00 68.06 256 THR A N 1
ATOM 1959 C CA . THR A 1 256 ? 1.794 -6.619 17.879 1.00 68.06 256 THR A CA 1
ATOM 1960 C C . THR A 1 256 ? 2.164 -7.276 19.199 1.00 68.06 256 THR A C 1
ATOM 1962 O O . THR A 1 256 ? 1.632 -6.866 20.216 1.00 68.06 256 THR A O 1
ATOM 1965 N N . ARG A 1 257 ? 3.148 -8.179 19.254 1.00 70.38 257 ARG A N 1
ATOM 1966 C CA . ARG A 1 257 ? 3.600 -8.780 20.522 1.00 70.38 257 ARG A CA 1
ATOM 1967 C C . ARG A 1 257 ? 4.166 -7.756 21.522 1.00 70.38 257 ARG A C 1
ATOM 1969 O O . ARG A 1 257 ? 3.985 -7.937 22.718 1.00 70.38 257 ARG A O 1
ATOM 1976 N N . ARG A 1 258 ? 4.826 -6.690 21.050 1.00 68.38 258 ARG A N 1
ATOM 1977 C CA . ARG A 1 258 ? 5.365 -5.575 21.863 1.00 68.38 258 ARG A CA 1
ATOM 1978 C C . ARG A 1 258 ? 4.357 -4.469 22.176 1.00 68.38 258 ARG A C 1
ATOM 1980 O O . ARG A 1 258 ? 4.612 -3.690 23.083 1.00 68.38 258 ARG A O 1
ATOM 1987 N N . SER A 1 259 ? 3.240 -4.392 21.463 1.00 60.06 259 SER A N 1
ATOM 1988 C CA . SER A 1 259 ? 2.125 -3.471 21.724 1.00 60.06 259 SER A CA 1
ATOM 1989 C C . SER A 1 259 ? 0.951 -4.150 22.439 1.00 60.06 259 SER A C 1
ATOM 1991 O O . SER A 1 259 ? 0.096 -3.464 22.983 1.00 60.06 259 SER A O 1
ATOM 1993 N N . LEU A 1 260 ? 0.940 -5.484 22.488 1.00 58.47 260 LEU A N 1
ATOM 1994 C CA . LEU A 1 260 ? 0.083 -6.308 23.339 1.00 58.47 260 LEU A CA 1
ATOM 1995 C C . LEU A 1 260 ? 0.570 -6.517 24.798 1.00 58.47 260 LEU A C 1
ATOM 1997 O O . LEU A 1 260 ? -0.171 -7.178 25.524 1.00 58.47 260 LEU A O 1
ATOM 2001 N N . PRO A 1 261 ? 1.742 -6.048 25.293 1.00 50.06 261 PRO A N 1
ATOM 2002 C CA . PRO A 1 261 ? 2.154 -6.359 26.644 1.00 50.06 261 PRO A CA 1
ATOM 2003 C C . PRO A 1 261 ? 1.378 -5.503 27.645 1.00 50.06 261 PRO A C 1
ATOM 2005 O O . PRO A 1 261 ? 1.216 -4.291 27.489 1.00 50.06 261 PRO A O 1
ATOM 2008 N N . GLU A 1 262 ? 0.962 -6.202 28.697 1.00 57.31 262 GLU A N 1
ATOM 2009 C CA . GLU A 1 262 ? 0.520 -5.697 29.996 1.00 57.31 262 GLU A CA 1
ATOM 2010 C C . GLU A 1 262 ? -0.882 -5.123 30.131 1.00 57.31 262 GLU A C 1
ATOM 2012 O O . GLU A 1 262 ? -1.260 -4.789 31.243 1.00 57.31 262 GLU A O 1
ATOM 2017 N N . VAL A 1 263 ? -1.707 -5.089 29.083 1.00 58.00 263 VAL A N 1
ATOM 2018 C CA . VAL A 1 263 ? -3.119 -4.717 29.286 1.00 58.00 263 VAL A CA 1
ATOM 2019 C C . VAL A 1 263 ? -3.825 -5.740 30.194 1.00 58.00 263 VAL A C 1
ATOM 2021 O O . VAL A 1 263 ? -4.484 -5.341 31.143 1.00 58.00 263 VAL A O 1
ATOM 2024 N N . ASP A 1 264 ? -3.578 -7.042 29.997 1.00 59.94 264 ASP A N 1
ATOM 2025 C CA . ASP A 1 264 ? -4.074 -8.116 30.881 1.00 59.94 264 ASP A CA 1
ATOM 2026 C C . ASP A 1 264 ? -3.317 -8.221 32.228 1.00 59.94 264 ASP A C 1
ATOM 2028 O O . ASP A 1 264 ? -3.692 -9.026 33.075 1.00 59.94 264 ASP A O 1
ATOM 2032 N N . ARG A 1 265 ? -2.234 -7.454 32.435 1.00 69.44 265 ARG A N 1
ATOM 2033 C CA . ARG A 1 265 ? -1.394 -7.493 33.653 1.00 69.44 265 ARG A CA 1
ATOM 2034 C C . ARG A 1 265 ? -1.289 -6.138 34.354 1.00 69.44 265 ARG A C 1
ATOM 2036 O O . ARG A 1 265 ? -0.363 -5.935 35.131 1.00 69.44 265 ARG A O 1
ATOM 2043 N N . MET A 1 266 ? -2.194 -5.205 34.063 1.00 85.12 266 MET A N 1
ATOM 2044 C CA . MET A 1 266 ? -2.232 -3.944 34.796 1.00 85.12 266 MET A CA 1
ATOM 2045 C C . MET A 1 266 ? -2.501 -4.242 36.265 1.00 85.12 266 MET A C 1
ATOM 2047 O O . MET A 1 266 ? -3.550 -4.792 36.600 1.00 85.12 266 MET A O 1
ATOM 2051 N N . GLU A 1 267 ? -1.542 -3.897 37.118 1.00 88.19 267 GLU A N 1
ATOM 2052 C CA . GLU A 1 267 ? -1.676 -4.085 38.554 1.00 88.19 267 GLU A CA 1
ATOM 2053 C C . GLU A 1 267 ? -2.741 -3.110 39.086 1.00 88.19 267 GLU A C 1
ATOM 2055 O O . GLU A 1 267 ? -2.632 -1.901 38.848 1.00 88.19 267 GLU A O 1
ATOM 2060 N N . PRO A 1 268 ? -3.812 -3.601 39.735 1.00 91.69 268 PRO A N 1
ATOM 2061 C CA . PRO A 1 268 ? -4.849 -2.740 40.289 1.00 91.69 268 PRO A CA 1
ATOM 2062 C C . PRO A 1 268 ? -4.271 -1.820 41.373 1.00 91.69 268 PRO A C 1
ATOM 2064 O O . PRO A 1 268 ? -3.652 -2.292 42.322 1.00 91.69 268 PRO A O 1
ATOM 2067 N N . ILE A 1 269 ? -4.508 -0.510 41.267 1.00 93.81 269 ILE A N 1
ATOM 2068 C CA . ILE A 1 269 ? -4.109 0.472 42.286 1.00 93.81 269 ILE A CA 1
ATOM 2069 C C . ILE A 1 269 ? -5.363 0.899 43.037 1.00 93.81 269 ILE A C 1
ATOM 2071 O O . ILE A 1 269 ? -6.212 1.593 42.478 1.00 93.81 269 ILE A O 1
ATOM 2075 N N . VAL A 1 270 ? -5.491 0.494 44.301 1.00 91.31 270 VAL A N 1
ATOM 2076 C CA . VAL A 1 270 ? -6.607 0.931 45.151 1.00 91.31 270 VAL A CA 1
ATOM 2077 C C . VAL A 1 270 ? -6.429 2.425 45.451 1.00 91.31 270 VAL A C 1
ATOM 2079 O O . VAL A 1 270 ? -5.427 2.804 46.062 1.00 91.31 270 VAL A O 1
ATOM 2082 N N . PRO A 1 271 ? -7.348 3.301 45.008 1.00 88.00 271 PRO A N 1
ATOM 2083 C CA . PRO A 1 271 ? -7.208 4.731 45.240 1.00 88.00 271 PRO A CA 1
ATOM 2084 C C . PRO A 1 271 ? -7.416 5.058 46.722 1.00 88.00 271 PRO A C 1
ATOM 2086 O O . PRO A 1 271 ? -8.476 4.782 47.279 1.00 88.00 271 PRO A O 1
ATOM 2089 N N . VAL A 1 272 ? -6.407 5.678 47.337 1.00 90.31 272 VAL A N 1
ATOM 2090 C CA . VAL A 1 272 ? -6.488 6.220 48.706 1.00 90.31 272 VAL A CA 1
ATOM 2091 C C . VAL A 1 272 ? -7.291 7.525 48.723 1.00 90.31 272 VAL A C 1
ATOM 2093 O O . VAL A 1 272 ? -8.095 7.742 49.623 1.00 90.31 272 VAL A O 1
ATOM 2096 N N . ASP A 1 273 ? -7.137 8.338 47.675 1.00 88.88 273 ASP A N 1
ATOM 2097 C CA . ASP A 1 273 ? -7.831 9.612 47.485 1.00 88.88 273 ASP A CA 1
ATOM 2098 C C . ASP A 1 273 ? -8.737 9.586 46.248 1.00 88.88 273 ASP A C 1
ATOM 2100 O O . ASP A 1 273 ? -8.590 8.760 45.344 1.00 88.88 273 ASP A O 1
ATOM 2104 N N . GLU A 1 274 ? -9.679 10.527 46.180 1.00 89.19 274 GLU A N 1
ATOM 2105 C CA . GLU A 1 274 ? -10.523 10.703 45.000 1.00 89.19 274 GLU A CA 1
ATOM 2106 C C . GLU A 1 274 ? -9.712 11.205 43.798 1.00 89.19 274 GLU A C 1
ATOM 2108 O O . GLU A 1 274 ? -9.245 12.345 43.768 1.00 89.19 274 GLU A O 1
ATOM 2113 N N . ARG A 1 275 ? -9.628 10.390 42.746 1.00 89.19 275 ARG A N 1
ATOM 2114 C CA . ARG A 1 275 ? -9.022 10.756 41.464 1.00 89.19 275 ARG A CA 1
ATOM 2115 C C . ARG A 1 275 ? -10.102 10.922 40.401 1.00 89.19 275 ARG A C 1
ATOM 2117 O O . ARG A 1 275 ? -10.945 10.044 40.218 1.00 89.19 275 ARG A O 1
ATOM 2124 N N . ARG A 1 276 ? -10.078 12.052 39.688 1.00 87.31 276 ARG A N 1
ATOM 2125 C CA . ARG A 1 276 ? -10.986 12.347 38.568 1.00 87.31 276 ARG A CA 1
ATOM 2126 C C . ARG A 1 276 ? -10.202 12.341 37.262 1.00 87.31 276 ARG A C 1
ATOM 2128 O O . ARG A 1 276 ? -9.193 13.032 37.164 1.00 87.31 276 ARG A O 1
ATOM 2135 N N . PHE A 1 277 ? -10.672 11.602 36.266 1.00 86.38 277 PHE A N 1
ATOM 2136 C CA . PHE A 1 277 ? -10.022 11.509 34.957 1.00 86.38 277 PHE A CA 1
ATOM 2137 C C . PHE A 1 277 ? -11.037 11.341 33.820 1.00 86.38 277 PHE A C 1
ATOM 2139 O O . PHE A 1 277 ? -12.175 10.924 34.061 1.00 86.38 277 PHE A O 1
ATOM 2146 N N . PRO A 1 278 ? -10.669 11.670 32.570 1.00 84.25 278 PRO A N 1
ATOM 2147 C CA . PRO A 1 278 ? -11.535 11.455 31.419 1.00 84.25 278 PRO A CA 1
ATOM 2148 C C . PRO A 1 278 ? -11.857 9.967 31.239 1.00 84.25 278 PRO A C 1
ATOM 2150 O O . PRO A 1 278 ? -10.971 9.114 31.170 1.00 84.25 278 PRO A O 1
ATOM 2153 N N . GLY A 1 279 ? -13.138 9.633 31.127 1.00 85.56 279 GLY A N 1
ATOM 2154 C CA . GLY A 1 279 ? -13.592 8.249 31.146 1.00 85.56 279 GLY A CA 1
ATOM 2155 C C . GLY A 1 279 ? -14.999 8.091 30.589 1.00 85.56 279 GLY A C 1
ATOM 2156 O O . GLY A 1 279 ? -15.833 8.986 30.723 1.00 85.56 279 GLY A O 1
ATOM 2157 N N . VAL A 1 280 ? -15.277 6.946 29.966 1.00 87.31 280 VAL A N 1
ATOM 2158 C CA . VAL A 1 280 ? -16.597 6.631 29.403 1.00 87.31 280 VAL A CA 1
ATOM 2159 C C . VAL A 1 280 ? -17.050 5.262 29.874 1.00 87.31 280 VAL A C 1
ATOM 2161 O O . VAL A 1 280 ? -16.314 4.285 29.776 1.00 87.31 280 VAL A O 1
ATOM 2164 N N . VAL A 1 281 ? -18.307 5.180 30.299 1.00 89.19 281 VAL A N 1
ATOM 2165 C CA . VAL A 1 281 ? -18.984 3.918 30.607 1.00 89.19 281 VAL A CA 1
ATOM 2166 C C . VAL A 1 281 ? -20.015 3.636 29.531 1.00 89.19 281 VAL A C 1
ATOM 2168 O O . VAL A 1 281 ? -20.736 4.522 29.070 1.00 89.19 281 VAL A O 1
ATOM 2171 N N . TRP A 1 282 ? -20.102 2.387 29.107 1.00 89.12 282 TRP A N 1
ATOM 2172 C CA . TRP A 1 282 ? -21.132 1.948 28.189 1.00 89.12 282 TRP A CA 1
ATOM 2173 C C . TRP A 1 282 ? -21.709 0.614 28.629 1.00 89.12 282 TRP A C 1
ATOM 2175 O O . TRP A 1 282 ? -20.991 -0.363 28.791 1.00 89.12 282 TRP A O 1
ATOM 2185 N N . GLY A 1 283 ? -23.026 0.563 28.765 1.00 88.38 283 GLY A N 1
ATOM 2186 C CA . GLY A 1 283 ? -23.772 -0.649 29.064 1.00 88.38 283 GLY A CA 1
ATOM 2187 C C . GLY A 1 283 ? -25.264 -0.424 28.814 1.00 88.38 283 GLY A C 1
ATOM 2188 O O . GLY A 1 283 ? -25.681 0.708 28.535 1.00 88.38 283 GLY A O 1
ATOM 2189 N N . PRO A 1 284 ? -26.086 -1.480 28.871 1.00 87.94 284 PRO A N 1
ATOM 2190 C CA . PRO A 1 284 ? -27.536 -1.361 28.748 1.00 87.94 284 PRO A CA 1
ATOM 2191 C C . PRO A 1 284 ? -28.169 -0.701 29.987 1.00 87.94 284 PRO A C 1
ATOM 2193 O O . PRO A 1 284 ? -27.535 -0.552 31.026 1.00 87.94 284 PRO A O 1
ATOM 2196 N N . GLY A 1 285 ? -29.440 -0.304 29.886 1.00 85.81 285 GLY A N 1
ATOM 2197 C CA . GLY A 1 285 ? -30.201 0.228 31.023 1.00 85.81 285 GLY A CA 1
ATOM 2198 C C . GLY A 1 285 ? -29.588 1.504 31.631 1.00 85.81 285 GLY A C 1
ATOM 2199 O O . GLY A 1 285 ? -29.251 2.423 30.876 1.00 85.81 285 GLY A O 1
ATOM 2200 N N . PRO A 1 286 ? -29.435 1.594 32.967 1.00 82.00 286 PRO A N 1
ATOM 2201 C CA . PRO A 1 286 ? -28.978 2.811 33.648 1.00 82.00 286 PRO A CA 1
ATOM 2202 C C . PRO A 1 286 ? -27.522 3.166 33.318 1.00 82.00 286 PRO A C 1
ATOM 2204 O O . PRO A 1 286 ? -27.147 4.334 33.343 1.00 82.00 286 PRO A O 1
ATOM 2207 N N . TRP A 1 287 ? -26.711 2.185 32.911 1.00 81.00 287 TRP A N 1
ATOM 2208 C CA . TRP A 1 287 ? -25.317 2.374 32.509 1.00 81.00 287 TRP A CA 1
ATOM 2209 C C . TRP A 1 287 ? -25.177 3.270 31.271 1.00 81.00 287 TRP A C 1
ATOM 2211 O O . TRP A 1 287 ? -24.148 3.912 31.071 1.00 81.00 287 TRP A O 1
ATOM 2221 N N . LYS A 1 288 ? -26.228 3.368 30.446 1.00 81.00 288 LYS A N 1
ATOM 2222 C CA . LYS A 1 288 ? -26.270 4.255 29.277 1.00 81.00 288 LYS A CA 1
ATOM 2223 C C . LYS A 1 288 ? -26.308 5.736 29.671 1.00 81.00 288 LYS A C 1
ATOM 2225 O O . LYS A 1 288 ? -25.787 6.568 28.923 1.00 81.00 288 LYS A O 1
ATOM 2230 N N . ALA A 1 289 ? -26.899 6.065 30.823 1.00 71.44 289 ALA A N 1
ATOM 2231 C CA . ALA A 1 289 ? -26.962 7.435 31.336 1.00 71.44 289 ALA A CA 1
ATOM 2232 C C . ALA A 1 289 ? -25.581 7.945 31.793 1.00 71.44 289 ALA A C 1
ATOM 2234 O O . ALA A 1 289 ? -25.304 9.133 31.678 1.00 71.44 289 ALA A O 1
ATOM 2235 N N . LEU A 1 290 ? -24.680 7.033 32.179 1.00 72.81 290 LEU A N 1
ATOM 2236 C CA . LEU A 1 290 ? -23.314 7.318 32.642 1.00 72.81 290 LEU A CA 1
ATOM 2237 C C . LEU A 1 290 ? -22.294 7.509 31.501 1.00 72.81 290 LEU A C 1
ATOM 2239 O O . LEU A 1 290 ? -21.086 7.529 31.722 1.00 72.81 290 LEU A O 1
ATOM 2243 N N . SER A 1 291 ? -22.761 7.610 30.254 1.00 67.25 291 SER A N 1
ATOM 2244 C CA . SER A 1 291 ? -21.911 7.475 29.063 1.00 67.25 291 SER A CA 1
ATOM 2245 C C . SER A 1 291 ? -21.150 8.728 28.623 1.00 67.25 291 SER A C 1
ATOM 2247 O O . SER A 1 291 ? -20.605 8.737 27.513 1.00 67.25 291 SER A O 1
ATOM 2249 N N . ILE A 1 292 ? -21.134 9.796 29.428 1.00 66.81 292 ILE A N 1
ATOM 2250 C CA . ILE A 1 292 ? -20.525 11.081 29.056 1.00 66.81 292 ILE A CA 1
ATOM 2251 C C . ILE A 1 292 ? -19.865 11.747 30.267 1.00 66.81 292 ILE A C 1
ATOM 2253 O O . ILE A 1 292 ? -20.537 12.005 31.263 1.00 66.81 292 ILE A O 1
ATOM 2257 N N . GLY A 1 293 ? -18.592 12.126 30.119 1.00 73.38 293 GLY A N 1
ATOM 2258 C CA . GLY A 1 293 ? -17.924 13.085 30.997 1.00 73.38 293 GLY A CA 1
ATOM 2259 C C . GLY A 1 293 ? -16.609 12.562 31.557 1.00 73.38 293 GLY A C 1
ATOM 2260 O O . GLY A 1 293 ? -15.658 12.314 30.816 1.00 73.38 293 GLY A O 1
ATOM 2261 N N . TRP A 1 294 ? -16.572 12.461 32.879 1.00 83.25 294 TRP A N 1
ATOM 2262 C CA . TRP A 1 294 ? -15.404 12.102 33.669 1.00 83.25 294 TRP A CA 1
ATOM 2263 C C . TRP A 1 294 ? -15.734 10.902 34.554 1.00 83.25 294 TRP A C 1
ATOM 2265 O O . TRP A 1 294 ? -16.876 10.723 34.979 1.00 83.25 294 TRP A O 1
ATOM 2275 N N . LEU A 1 295 ? -14.727 10.095 34.860 1.00 87.94 295 LEU A N 1
ATOM 2276 C CA . LEU A 1 295 ? -14.805 9.069 35.888 1.00 87.94 295 LEU A CA 1
ATOM 2277 C C . LEU A 1 295 ? -14.134 9.564 37.157 1.00 87.94 295 LEU A C 1
ATOM 2279 O O . LEU A 1 295 ? -13.120 10.262 37.119 1.00 87.94 295 LEU A O 1
ATOM 2283 N N . ARG A 1 296 ? -14.725 9.191 38.286 1.00 90.69 296 ARG A N 1
ATOM 2284 C CA . ARG A 1 296 ? -14.165 9.377 39.617 1.00 90.69 296 ARG A CA 1
ATOM 2285 C C . ARG A 1 296 ? -13.905 8.001 40.214 1.00 90.69 296 ARG A C 1
ATOM 2287 O O . ARG A 1 296 ? -14.850 7.233 40.386 1.00 90.69 296 ARG A O 1
ATOM 2294 N N . ALA A 1 297 ? -12.648 7.722 40.532 1.00 91.75 297 ALA A N 1
ATOM 2295 C CA . ALA A 1 297 ? -12.220 6.546 41.280 1.00 91.75 297 ALA A CA 1
ATOM 2296 C C . ALA A 1 297 ? -11.758 6.992 42.672 1.00 91.75 297 ALA A C 1
ATOM 2298 O O . ALA A 1 297 ? -10.952 7.912 42.785 1.00 91.75 297 ALA A O 1
ATOM 2299 N N . GLY A 1 298 ? -12.279 6.375 43.727 1.00 91.38 298 GLY A N 1
ATOM 2300 C CA . GLY A 1 298 ? -11.884 6.669 45.105 1.00 91.38 298 GLY A CA 1
ATOM 2301 C C . GLY A 1 298 ? -12.297 5.550 46.064 1.00 91.38 298 GLY A C 1
ATOM 2302 O O . GLY A 1 298 ? -12.887 4.562 45.619 1.00 91.38 298 GLY A O 1
ATOM 2303 N N . PRO A 1 299 ? -12.058 5.716 47.377 1.00 87.75 299 PRO A N 1
ATOM 2304 C CA . PRO A 1 299 ? -12.398 4.712 48.392 1.00 87.75 299 PRO A CA 1
ATOM 2305 C C . PRO A 1 299 ? -13.888 4.353 48.426 1.00 87.75 299 PRO A C 1
ATOM 2307 O O . PRO A 1 299 ? -14.264 3.239 48.766 1.00 87.75 299 PRO A O 1
ATOM 2310 N N . GLN A 1 300 ? -14.745 5.303 48.044 1.00 85.88 300 GLN A N 1
ATOM 2311 C CA . GLN A 1 300 ? -16.200 5.135 47.993 1.00 85.88 300 GLN A CA 1
ATOM 2312 C C . GLN A 1 300 ? -16.693 4.377 46.749 1.00 85.88 300 GLN A C 1
ATOM 2314 O O . GLN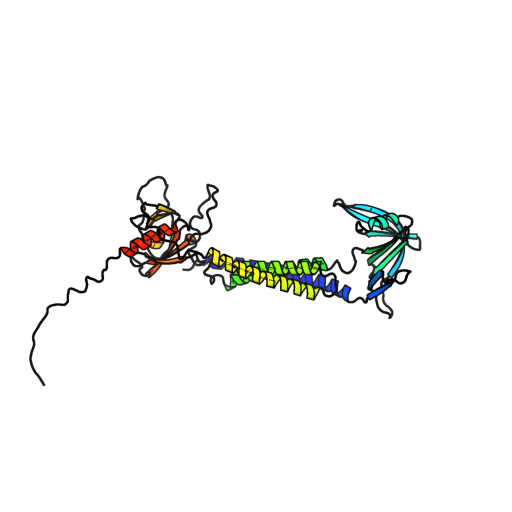 A 1 300 ? -17.897 4.190 46.586 1.00 85.88 300 GLN A O 1
ATOM 2319 N N . GLY A 1 301 ? -15.795 3.971 45.849 1.00 89.44 301 GLY A N 1
ATOM 2320 C CA . GLY A 1 301 ? -16.143 3.268 44.622 1.00 89.44 301 GLY A CA 1
ATOM 2321 C C . GLY A 1 301 ? -15.957 4.104 43.356 1.00 89.44 301 GLY A C 1
ATOM 2322 O O . GLY A 1 301 ? -15.280 5.137 43.336 1.00 89.44 301 GLY A O 1
ATOM 2323 N N . LEU A 1 302 ? -16.541 3.604 42.265 1.00 89.88 302 LEU A N 1
ATOM 2324 C CA . LEU A 1 302 ? -16.454 4.200 40.937 1.00 89.88 302 LEU A CA 1
ATOM 2325 C C . LEU A 1 302 ? -17.744 4.972 40.657 1.00 89.88 302 LEU A C 1
ATOM 2327 O O . LEU A 1 302 ? -18.847 4.466 40.881 1.00 89.88 302 LEU A O 1
ATOM 2331 N N . ALA A 1 303 ? -17.611 6.196 40.157 1.00 89.12 303 ALA A N 1
ATOM 2332 C CA . ALA A 1 303 ? -18.747 7.046 39.829 1.00 89.12 303 ALA A CA 1
ATOM 2333 C C . ALA A 1 303 ? -18.527 7.793 38.513 1.00 89.12 303 ALA A C 1
ATOM 2335 O O . ALA A 1 303 ? -17.396 8.145 38.161 1.00 89.12 303 ALA A O 1
ATOM 2336 N N . ALA A 1 304 ? -19.616 8.056 37.793 1.00 87.00 304 ALA A N 1
ATOM 2337 C CA . ALA A 1 304 ? -19.586 8.951 36.645 1.00 87.00 304 ALA A CA 1
ATOM 2338 C C . ALA A 1 304 ? -19.883 10.380 37.102 1.00 87.00 304 ALA A C 1
ATOM 2340 O O . ALA A 1 304 ? -20.777 10.624 37.917 1.00 87.00 304 ALA A O 1
ATOM 2341 N N . VAL A 1 305 ? -19.131 11.329 36.559 1.00 82.69 305 VAL A N 1
ATOM 2342 C CA . VAL A 1 305 ? -19.285 12.754 36.832 1.00 82.69 305 VAL A CA 1
ATOM 2343 C C . VAL A 1 305 ? -19.742 13.432 35.536 1.00 82.69 305 VAL A C 1
ATOM 2345 O O . VAL A 1 305 ? -18.983 13.443 34.556 1.00 82.69 305 VAL A O 1
ATOM 2348 N N . PRO A 1 306 ? -20.972 13.980 35.496 1.00 72.81 306 PRO A N 1
ATOM 2349 C CA . PRO A 1 306 ? -21.482 14.709 34.346 1.00 72.81 306 PRO A CA 1
ATOM 2350 C C . PRO A 1 306 ? -20.580 15.901 33.999 1.00 72.81 306 PRO A C 1
ATOM 2352 O O . PRO A 1 306 ? -20.022 16.533 34.899 1.00 72.81 306 PRO A O 1
ATOM 2355 N N . PRO A 1 307 ? -20.449 16.259 32.711 1.00 65.25 307 PRO A N 1
ATOM 2356 C CA . PRO A 1 307 ? -19.736 17.466 32.319 1.00 65.25 307 PRO A CA 1
ATOM 2357 C C . PRO A 1 307 ? -20.495 18.707 32.823 1.00 65.25 307 PRO A C 1
ATOM 2359 O O . PRO A 1 307 ? -21.589 19.009 32.352 1.00 65.25 307 PRO A O 1
ATOM 2362 N N . GLY A 1 308 ? -19.904 19.424 33.778 1.00 58.72 308 GLY A N 1
ATOM 2363 C CA . GLY A 1 308 ? -20.387 20.700 34.311 1.00 58.72 308 GLY A CA 1
ATOM 2364 C C . GLY A 1 308 ? -19.226 21.683 34.515 1.00 58.72 308 GLY A C 1
ATOM 2365 O O . GLY A 1 308 ? -18.070 21.256 34.471 1.00 58.72 308 GLY A O 1
ATOM 2366 N N . PRO A 1 309 ? -19.495 22.993 34.689 1.00 51.47 309 PRO A N 1
ATOM 2367 C CA . PRO A 1 309 ? -18.456 24.012 34.823 1.00 51.47 309 PRO A CA 1
ATOM 2368 C C . PRO A 1 309 ? -17.558 23.701 36.029 1.00 51.47 309 PRO A C 1
ATOM 2370 O O . PRO A 1 309 ? -17.971 23.768 37.185 1.00 51.47 309 PRO A O 1
ATOM 2373 N N . ALA A 1 310 ? -16.328 23.293 35.731 1.00 49.56 310 ALA A N 1
ATOM 2374 C CA . ALA A 1 310 ? -15.318 22.897 36.696 1.00 49.56 310 ALA A CA 1
ATOM 2375 C C . ALA A 1 310 ? -14.829 24.111 37.489 1.00 49.56 310 ALA A C 1
ATOM 2377 O O . ALA A 1 310 ? -14.299 25.007 36.854 1.00 49.56 310 ALA A O 1
ATOM 2378 N N . VAL A 1 311 ? -14.980 24.101 38.823 1.00 44.41 311 VAL A N 1
ATOM 2379 C CA . VAL A 1 311 ? -13.978 24.548 39.834 1.00 44.41 311 VAL A CA 1
ATOM 2380 C C . VAL A 1 311 ? -14.354 24.005 41.233 1.00 44.41 311 VAL A C 1
ATOM 2382 O O . VAL A 1 311 ? -13.488 23.806 42.076 1.00 44.41 311 VAL A O 1
ATOM 2385 N N . GLY A 1 312 ? -15.624 23.697 41.515 1.00 45.34 312 GLY A N 1
ATOM 2386 C CA . GLY A 1 312 ? -16.023 23.235 42.849 1.00 45.34 312 GLY A CA 1
ATOM 2387 C C . GLY A 1 312 ? -15.706 21.760 43.121 1.00 45.34 312 GLY A C 1
ATOM 2388 O O . GLY A 1 312 ? -16.128 20.877 42.377 1.00 45.34 312 GLY A O 1
ATOM 2389 N N . THR A 1 313 ? -15.092 21.472 44.267 1.00 49.88 313 THR A N 1
ATOM 2390 C CA . THR A 1 313 ? -15.014 20.153 44.935 1.00 49.88 313 THR A CA 1
ATOM 2391 C C . THR A 1 313 ? -16.384 19.542 45.281 1.00 49.88 313 THR A C 1
ATOM 2393 O O . THR A 1 313 ? -16.453 18.498 45.923 1.00 49.88 313 THR A O 1
ATOM 2396 N N . GLY A 1 314 ? -17.485 20.154 44.835 1.00 49.69 314 GLY A N 1
ATOM 2397 C CA . GLY A 1 314 ? -18.844 19.709 45.096 1.00 49.69 314 GLY A CA 1
ATOM 2398 C C . GLY A 1 314 ? -19.126 18.307 44.559 1.00 49.69 314 GLY A C 1
ATOM 2399 O O . GLY A 1 314 ? -18.704 17.924 43.468 1.00 49.69 314 GLY A O 1
ATOM 2400 N N . THR A 1 315 ? -19.882 17.551 45.347 1.00 57.09 315 THR A N 1
ATOM 2401 C CA . THR A 1 315 ? -20.436 16.222 45.050 1.00 57.09 315 THR A CA 1
ATOM 2402 C C . THR A 1 315 ? -21.667 16.277 44.136 1.00 57.09 315 THR A C 1
ATOM 2404 O O . THR A 1 315 ? -22.235 15.239 43.796 1.00 57.09 315 THR A O 1
ATOM 2407 N N . PHE A 1 316 ? -22.096 17.474 43.723 1.00 56.34 316 PHE A N 1
ATOM 2408 C CA . PHE A 1 316 ? -23.305 17.666 42.929 1.00 56.34 316 PHE A CA 1
ATOM 2409 C C . PHE A 1 316 ? -23.203 16.970 41.569 1.00 56.34 316 PHE A C 1
ATOM 2411 O O . PHE A 1 316 ? -22.338 17.274 40.751 1.00 56.34 316 PHE A O 1
ATOM 2418 N N . GLY A 1 317 ? -24.122 16.032 41.338 1.00 67.38 317 GLY A N 1
ATOM 2419 C CA . GLY A 1 317 ? -24.248 15.298 40.081 1.00 67.38 317 GLY A CA 1
ATOM 2420 C C . GLY A 1 317 ? -23.384 14.042 39.969 1.00 67.38 317 GLY A C 1
ATOM 2421 O O . GLY A 1 317 ? -23.484 13.372 38.947 1.00 67.38 317 GLY A O 1
ATOM 2422 N N . VAL A 1 318 ? -22.580 13.684 40.979 1.00 78.12 318 VAL A N 1
ATOM 2423 C CA . VAL A 1 318 ? -21.840 12.411 40.982 1.00 78.12 318 VAL A CA 1
ATOM 2424 C C . VAL A 1 318 ? -22.843 11.259 41.018 1.00 78.12 318 VAL A C 1
ATOM 2426 O O . VAL A 1 318 ? -23.595 11.113 41.980 1.00 78.12 318 VAL A O 1
ATOM 2429 N N . GLN A 1 319 ? -22.868 10.449 39.963 1.00 84.25 319 GLN A N 1
ATOM 2430 C CA . GLN A 1 319 ? -23.749 9.291 39.875 1.00 84.25 319 GLN A CA 1
ATOM 2431 C C . GLN A 1 319 ? -22.941 8.025 40.178 1.00 84.25 319 GLN A C 1
ATOM 2433 O O . GLN A 1 319 ? -22.052 7.676 39.390 1.00 84.25 319 GLN A O 1
ATOM 2438 N N . PRO A 1 320 ? -23.208 7.343 41.310 1.00 87.12 320 PRO A N 1
ATOM 2439 C CA . PRO A 1 320 ? -22.562 6.076 41.605 1.00 87.12 320 PRO A CA 1
ATOM 2440 C C . PRO A 1 320 ? -22.976 5.029 40.574 1.00 87.12 320 PRO A C 1
ATOM 2442 O O . PRO A 1 320 ? -24.009 5.136 39.907 1.00 87.12 320 PRO A O 1
ATOM 2445 N N . PHE A 1 321 ? -22.149 4.003 40.440 1.00 87.75 321 PHE A N 1
ATOM 2446 C CA . PHE A 1 321 ? -22.429 2.901 39.538 1.00 87.75 321 PHE A CA 1
ATOM 2447 C C . PHE A 1 321 ? -23.688 2.129 40.010 1.00 87.75 321 PHE A C 1
ATOM 2449 O O . PHE A 1 321 ? -23.769 1.791 41.188 1.00 87.75 321 PHE A O 1
ATOM 2456 N N . PRO A 1 322 ? -24.670 1.843 39.125 1.00 84.81 322 PRO A N 1
ATOM 2457 C CA . PRO A 1 322 ? -25.957 1.206 39.447 1.00 84.81 322 PRO A CA 1
ATOM 2458 C C . PRO A 1 322 ? -25.920 -0.175 40.119 1.00 84.81 322 PRO A C 1
ATOM 2460 O O . PRO A 1 322 ? -26.979 -0.751 40.364 1.00 84.81 322 PRO A O 1
ATOM 2463 N N . GLY A 1 323 ? -24.740 -0.747 40.340 1.00 86.50 323 GLY A N 1
ATOM 2464 C CA . GLY A 1 323 ? -24.552 -2.057 40.946 1.00 86.50 323 GLY A CA 1
ATOM 2465 C C . GLY A 1 323 ? -23.089 -2.508 40.896 1.00 86.50 323 GLY A C 1
ATOM 2466 O O . GLY A 1 323 ? -22.264 -1.858 40.244 1.00 86.50 323 GLY A O 1
ATOM 2467 N N . PRO A 1 324 ? -22.759 -3.624 41.567 1.00 89.69 324 PRO A N 1
ATOM 2468 C CA . PRO A 1 324 ? -21.423 -4.203 41.537 1.00 89.69 324 PRO A CA 1
ATOM 2469 C C . PRO A 1 324 ? -21.069 -4.717 40.135 1.00 89.69 324 PRO A C 1
ATOM 2471 O O . PRO A 1 324 ? -21.903 -5.288 39.424 1.00 89.69 324 PRO A O 1
ATOM 2474 N N . LEU A 1 325 ? -19.811 -4.519 39.743 1.00 92.06 325 LEU A N 1
ATOM 2475 C CA . LEU A 1 325 ? -19.264 -4.948 38.460 1.00 92.06 325 LEU A CA 1
ATOM 2476 C C . LEU A 1 325 ? -18.129 -5.949 38.687 1.00 92.06 325 LEU A C 1
ATOM 2478 O O . LEU A 1 325 ? -17.178 -5.655 39.407 1.00 92.06 325 LEU A O 1
ATOM 2482 N N . ARG A 1 326 ? -18.190 -7.098 38.012 1.00 92.50 326 ARG A N 1
ATOM 2483 C CA . ARG A 1 326 ? -17.098 -8.072 37.949 1.00 92.50 326 ARG A CA 1
ATOM 2484 C C . ARG A 1 326 ? -16.244 -7.804 36.724 1.00 92.50 326 ARG A C 1
ATOM 2486 O O . ARG A 1 326 ? -16.748 -7.832 35.603 1.00 92.50 326 ARG A O 1
ATOM 2493 N N . LEU A 1 327 ? -14.951 -7.582 36.918 1.00 93.12 327 LEU A N 1
ATOM 2494 C CA . LEU A 1 327 ? -14.010 -7.480 35.809 1.00 93.12 327 LEU A CA 1
ATOM 2495 C C . LEU A 1 327 ? -13.890 -8.840 35.097 1.00 93.12 327 LEU A C 1
ATOM 2497 O O . LEU A 1 327 ? -13.550 -9.837 35.724 1.00 93.12 327 LEU A O 1
ATOM 2501 N N . ILE A 1 328 ? -14.145 -8.877 33.786 1.00 91.75 328 ILE A N 1
ATOM 2502 C CA . ILE A 1 328 ? -13.909 -10.059 32.941 1.00 91.75 328 ILE A CA 1
ATOM 2503 C C . ILE A 1 328 ? -12.478 -10.022 32.401 1.00 91.75 328 ILE A C 1
ATOM 2505 O O . ILE A 1 328 ? -11.755 -11.011 32.470 1.00 91.75 328 ILE A O 1
ATOM 2509 N N . ARG A 1 329 ? -12.090 -8.893 31.794 1.00 90.88 329 ARG A N 1
ATOM 2510 C CA . ARG A 1 329 ? -10.754 -8.677 31.218 1.00 90.88 329 ARG A CA 1
ATOM 2511 C C . ARG A 1 329 ? -10.517 -7.211 30.896 1.00 90.88 329 ARG A C 1
ATOM 2513 O O . ARG A 1 329 ? -11.462 -6.439 30.727 1.00 90.88 329 ARG A O 1
ATOM 2520 N N . VAL A 1 330 ? -9.259 -6.861 30.678 1.00 89.50 330 VAL A N 1
ATOM 2521 C CA . VAL A 1 330 ? -8.849 -5.545 30.193 1.00 89.50 330 VAL A CA 1
ATOM 2522 C C . VAL A 1 330 ? -8.289 -5.724 28.787 1.00 89.50 330 VAL A C 1
ATOM 2524 O O . VAL A 1 330 ? -7.505 -6.626 28.531 1.00 89.50 330 VAL A O 1
ATOM 2527 N N . ARG A 1 331 ? -8.709 -4.907 27.822 1.00 87.00 331 ARG A N 1
ATOM 2528 C CA . ARG A 1 331 ? -8.297 -5.078 26.422 1.00 87.00 331 ARG A CA 1
ATOM 2529 C C . ARG A 1 331 ? -8.172 -3.758 25.683 1.00 87.00 331 ARG A C 1
ATOM 2531 O O . ARG A 1 331 ? -8.689 -2.726 26.101 1.00 87.00 331 ARG A O 1
ATOM 2538 N N . THR A 1 332 ? -7.527 -3.808 24.523 1.00 81.75 332 THR A N 1
ATOM 2539 C CA . THR A 1 332 ? -7.589 -2.697 23.570 1.00 81.75 332 THR A CA 1
ATOM 2540 C C . THR A 1 332 ? -9.006 -2.556 22.989 1.00 81.75 332 THR A C 1
ATOM 2542 O O . THR A 1 332 ? -9.744 -3.550 22.885 1.00 81.75 332 THR A O 1
ATOM 2545 N N . PRO A 1 333 ? -9.412 -1.332 22.607 1.00 79.38 333 PRO A N 1
ATOM 2546 C CA . PRO A 1 333 ? -10.731 -1.072 22.056 1.00 79.38 333 PRO A CA 1
ATOM 2547 C C . PRO A 1 333 ? -10.906 -1.816 20.736 1.00 79.38 333 PRO A C 1
ATOM 2549 O O . PRO A 1 333 ? -10.075 -1.745 19.820 1.00 79.38 333 PRO A O 1
ATOM 2552 N N . TYR A 1 334 ? -12.018 -2.530 20.642 1.00 79.31 334 TYR A N 1
ATOM 2553 C CA . TYR A 1 334 ? -12.431 -3.230 19.444 1.00 79.31 334 TYR A CA 1
ATOM 2554 C C . TYR A 1 334 ? -13.117 -2.283 18.468 1.00 79.31 334 TYR A C 1
ATOM 2556 O O . TYR A 1 334 ? -13.624 -1.222 18.829 1.00 79.31 334 TYR A O 1
ATOM 2564 N N . ARG A 1 335 ? -13.142 -2.668 17.192 1.00 70.06 335 ARG A N 1
ATOM 2565 C CA . ARG A 1 335 ? -13.820 -1.891 16.150 1.00 70.06 335 ARG A CA 1
ATOM 2566 C C . ARG A 1 335 ? -15.323 -1.772 16.413 1.00 70.06 335 ARG A C 1
ATOM 2568 O O . ARG A 1 335 ? -15.885 -0.708 16.163 1.00 70.06 335 ARG A O 1
ATOM 2575 N N . ASP A 1 336 ? -15.919 -2.837 16.941 1.00 75.62 336 ASP A N 1
ATOM 2576 C CA . ASP A 1 336 ? -17.348 -2.913 17.261 1.00 75.62 336 ASP A CA 1
ATOM 2577 C C . ASP A 1 336 ? -17.696 -2.263 18.604 1.00 75.62 336 ASP A C 1
ATOM 2579 O O . ASP A 1 336 ? -18.876 -2.145 18.937 1.00 75.62 336 ASP A O 1
ATOM 2583 N N . ASP A 1 337 ? -16.692 -1.825 19.375 1.00 80.75 337 ASP A N 1
ATOM 2584 C CA . ASP A 1 337 ? -16.964 -1.061 20.583 1.00 80.75 337 ASP A CA 1
ATOM 2585 C C . ASP A 1 337 ? -17.621 0.281 20.206 1.00 80.75 337 ASP A C 1
ATOM 2587 O O . ASP A 1 337 ? -17.315 0.873 19.160 1.00 80.75 337 ASP A O 1
ATOM 2591 N N . PRO A 1 338 ? -18.512 0.806 21.059 1.00 77.50 338 PRO A N 1
ATOM 2592 C CA . PRO A 1 338 ? -19.138 2.102 20.848 1.00 77.50 338 PRO A CA 1
ATOM 2593 C C . PRO A 1 338 ? -18.081 3.186 20.628 1.00 77.50 338 PRO A C 1
ATOM 2595 O O . PRO A 1 338 ? -17.110 3.271 21.378 1.00 77.50 338 PRO A O 1
ATOM 2598 N N . LEU A 1 339 ? -18.296 4.069 19.645 1.00 67.00 339 LEU A N 1
ATOM 2599 C CA . LEU A 1 339 ? -17.343 5.136 19.297 1.00 67.00 339 LEU A CA 1
ATOM 2600 C C . LEU A 1 339 ? -16.897 5.960 20.518 1.00 67.00 339 LEU A C 1
ATOM 2602 O O . LEU A 1 339 ? -15.738 6.341 20.606 1.00 67.00 339 LEU A O 1
ATOM 2606 N N . ARG A 1 340 ? -17.785 6.174 21.494 1.00 66.69 340 ARG A N 1
ATOM 2607 C CA . ARG A 1 340 ? -17.472 6.909 22.731 1.00 66.69 340 ARG A CA 1
ATOM 2608 C C . ARG A 1 340 ? -16.408 6.223 23.594 1.00 66.69 340 ARG A C 1
ATOM 2610 O O . ARG A 1 340 ? -15.569 6.904 24.159 1.00 66.69 340 ARG A O 1
ATOM 2617 N N . VAL A 1 341 ? -16.406 4.892 23.637 1.00 67.25 341 VAL A N 1
ATOM 2618 C CA . VAL A 1 341 ? -15.395 4.087 24.344 1.00 67.25 341 VAL A CA 1
ATOM 2619 C C . VAL A 1 341 ? -14.073 4.079 23.564 1.00 67.25 341 VAL A C 1
ATOM 2621 O O . VAL A 1 341 ? -12.998 4.035 24.151 1.00 67.25 341 VAL A O 1
ATOM 2624 N N . ARG A 1 342 ? -14.141 4.171 22.228 1.00 58.91 342 ARG A N 1
ATOM 2625 C CA . ARG A 1 342 ? -12.971 4.167 21.333 1.00 58.91 342 ARG A CA 1
ATOM 2626 C C . ARG A 1 342 ? -12.217 5.500 21.283 1.00 58.91 342 ARG A C 1
ATOM 2628 O O . ARG A 1 342 ? -11.032 5.497 20.971 1.00 58.91 342 ARG A O 1
ATOM 2635 N N . PHE A 1 343 ? -12.904 6.614 21.533 1.00 60.25 343 PHE A N 1
ATOM 2636 C CA . PHE A 1 343 ? -12.395 7.982 21.352 1.00 60.25 343 PHE A CA 1
ATOM 2637 C C . PHE A 1 343 ? -12.620 8.847 22.594 1.00 60.25 343 PHE A C 1
ATOM 2639 O O . PHE A 1 343 ? -12.975 10.025 22.480 1.00 60.25 343 PHE A O 1
ATOM 2646 N N . ASN A 1 344 ? -12.460 8.238 23.770 1.00 53.88 344 ASN A N 1
ATOM 2647 C CA . ASN A 1 344 ? -12.558 8.906 25.058 1.00 53.88 344 ASN A CA 1
ATOM 2648 C C . ASN A 1 344 ? -11.739 10.217 25.014 1.00 53.88 344 ASN A C 1
ATOM 2650 O O . ASN A 1 344 ? -10.529 10.176 24.826 1.00 53.88 344 ASN A O 1
ATOM 2654 N N . GLY A 1 345 ? -12.402 11.379 25.058 1.00 48.44 345 GLY A N 1
ATOM 2655 C CA . GLY A 1 345 ? -11.722 12.679 25.121 1.00 48.44 345 GLY A CA 1
ATOM 2656 C C . GLY A 1 345 ? -11.310 13.373 23.810 1.00 48.44 345 GLY A C 1
ATOM 2657 O O . GLY A 1 345 ? -10.658 14.406 23.886 1.00 48.44 345 GLY A O 1
ATOM 2658 N N . SER A 1 346 ? -11.741 12.957 22.608 1.00 46.00 346 SER A N 1
ATOM 2659 C CA . SER A 1 346 ? -11.517 13.771 21.379 1.00 46.00 346 SER A CA 1
ATOM 2660 C C . SER A 1 346 ? -12.247 15.143 21.379 1.00 46.00 346 SER A C 1
ATOM 2662 O O . SER A 1 346 ? -12.301 15.829 20.350 1.00 46.00 346 SER A O 1
ATOM 2664 N N . GLN A 1 347 ? -12.808 15.584 22.508 1.00 46.88 347 GLN A N 1
ATOM 2665 C CA . GLN A 1 347 ? -13.177 16.980 22.692 1.00 46.88 347 GLN A CA 1
ATOM 2666 C C . GLN A 1 347 ? -11.914 17.831 22.890 1.00 46.88 347 GLN A C 1
ATOM 2668 O O . GLN A 1 347 ? -11.354 17.912 23.971 1.00 46.88 347 GLN A O 1
ATOM 2673 N N . ARG A 1 348 ? -11.548 18.504 21.793 1.00 43.31 348 ARG A N 1
ATOM 2674 C CA . ARG A 1 348 ? -10.885 19.816 21.720 1.00 43.31 348 ARG A CA 1
ATOM 2675 C C . ARG A 1 348 ? -9.541 19.963 22.456 1.00 43.31 348 ARG A C 1
ATOM 2677 O O . ARG A 1 348 ? -9.468 20.303 23.626 1.00 43.31 348 ARG A O 1
ATOM 2684 N N . LYS A 1 349 ? -8.469 19.886 21.658 1.00 44.38 349 LYS A N 1
ATOM 2685 C CA . LYS A 1 349 ? -7.215 20.628 21.867 1.00 44.38 349 LYS A CA 1
ATOM 2686 C C . LYS A 1 349 ? -7.503 22.076 22.301 1.00 44.38 349 LYS A C 1
ATOM 2688 O O . LYS A 1 349 ? -8.044 22.830 21.491 1.00 44.38 349 LYS A O 1
ATOM 2693 N N . SER A 1 350 ? -7.054 22.472 23.489 1.00 46.78 350 SER A N 1
ATOM 2694 C CA . SER A 1 350 ? -6.584 23.844 23.736 1.00 46.78 350 SER A CA 1
ATOM 2695 C C . SER A 1 350 ? -5.054 23.920 23.787 1.00 46.78 350 SER A C 1
ATOM 2697 O O . SER A 1 350 ? -4.504 24.818 23.169 1.00 46.78 350 SER A O 1
ATOM 2699 N N . ASP A 1 351 ? -4.335 22.941 24.356 1.00 50.28 351 ASP A N 1
ATOM 2700 C CA . ASP A 1 351 ? -2.962 23.233 24.824 1.00 50.28 351 ASP A CA 1
ATOM 2701 C C . ASP A 1 351 ? -1.846 22.293 24.347 1.00 50.28 351 ASP A C 1
ATOM 2703 O O . ASP A 1 351 ? -1.006 21.878 25.132 1.00 50.28 351 ASP A O 1
ATOM 2707 N N . GLY A 1 352 ? -1.784 21.951 23.055 1.00 51.00 352 GLY A N 1
ATOM 2708 C CA . GLY A 1 352 ? -0.538 21.469 22.413 1.00 51.00 352 GLY A CA 1
ATOM 2709 C C . GLY A 1 352 ? 0.085 20.137 22.889 1.00 51.00 352 GLY A C 1
ATOM 2710 O O . GLY A 1 352 ? 0.976 19.623 22.209 1.00 51.00 352 GLY A O 1
ATOM 2711 N N . VAL A 1 353 ? -0.381 19.530 23.982 1.00 45.75 353 VAL A N 1
ATOM 2712 C CA . VAL A 1 353 ? 0.134 18.263 24.511 1.00 45.75 353 VAL A CA 1
ATOM 2713 C C . VAL A 1 353 ? -0.392 17.108 23.658 1.00 45.75 353 VAL A C 1
ATOM 2715 O O . VAL A 1 353 ? -1.596 16.923 23.476 1.00 45.75 353 VAL A O 1
ATOM 2718 N N . LYS A 1 354 ? 0.531 16.325 23.092 1.00 42.34 354 LYS A N 1
ATOM 2719 C CA . LYS A 1 354 ? 0.229 15.106 22.332 1.00 42.34 354 LYS A CA 1
ATOM 2720 C C . LYS A 1 354 ? -0.245 14.012 23.299 1.00 42.34 354 LYS A C 1
ATOM 2722 O O . LYS A 1 354 ? 0.569 13.205 23.732 1.00 42.34 354 LYS A O 1
ATOM 2727 N N . GLN A 1 355 ? -1.533 13.968 23.639 1.00 47.91 355 GLN A N 1
ATOM 2728 C CA . GLN A 1 355 ? -2.084 12.793 24.323 1.00 47.91 355 GLN A CA 1
ATOM 2729 C C . GLN A 1 355 ? -2.090 11.582 23.382 1.00 47.91 355 GLN A C 1
ATOM 2731 O O . GLN A 1 355 ? -2.421 11.683 22.195 1.00 47.91 355 GLN A O 1
ATOM 2736 N N . GLY A 1 356 ? -1.636 10.450 23.920 1.00 47.69 356 GLY A N 1
ATOM 2737 C CA . GLY A 1 356 ? -1.462 9.198 23.199 1.00 47.69 356 GLY A CA 1
ATOM 2738 C C . GLY A 1 356 ? -2.806 8.558 22.819 1.00 47.69 356 GLY A C 1
ATOM 2739 O O . GLY A 1 356 ? -3.772 8.645 23.567 1.00 47.69 356 GLY A O 1
ATOM 2740 N N . PRO A 1 357 ? -2.900 7.885 21.662 1.00 53.44 357 PRO A N 1
ATOM 2741 C CA . PRO A 1 357 ? -4.156 7.362 21.117 1.00 53.44 357 PRO A CA 1
ATOM 2742 C C . PRO A 1 357 ? -4.643 6.037 21.746 1.00 53.44 357 PRO A C 1
ATOM 2744 O O . PRO A 1 357 ? -5.229 5.214 21.040 1.00 53.44 357 PRO A O 1
ATOM 2747 N N . PHE A 1 358 ? -4.412 5.776 23.036 1.00 58.00 358 PHE A N 1
ATOM 2748 C CA . PHE A 1 358 ? -4.624 4.433 23.598 1.00 58.00 358 PHE A CA 1
ATOM 2749 C C . PHE A 1 358 ? -5.512 4.416 24.842 1.00 58.00 358 PHE A C 1
ATOM 2751 O O . PHE A 1 358 ? -5.078 4.022 25.919 1.00 58.00 358 PHE A O 1
ATOM 2758 N N . ALA A 1 359 ? -6.795 4.742 24.657 1.00 72.69 359 ALA A N 1
ATOM 2759 C CA . ALA A 1 359 ? -7.817 4.331 25.613 1.00 72.69 359 ALA A CA 1
ATOM 2760 C C . ALA A 1 359 ? -7.791 2.799 25.753 1.00 72.69 359 ALA A C 1
ATOM 2762 O O . ALA A 1 359 ? -7.774 2.074 24.753 1.00 72.69 359 ALA A O 1
ATOM 2763 N N . VAL A 1 360 ? -7.781 2.312 26.987 1.00 86.38 360 VAL A N 1
ATOM 2764 C CA . VAL A 1 360 ? -7.912 0.898 27.337 1.00 86.38 360 VAL A CA 1
ATOM 2765 C C . VAL A 1 360 ? -9.353 0.654 27.774 1.00 86.38 360 VAL A C 1
ATOM 2767 O O . VAL A 1 360 ? -10.010 1.555 28.293 1.00 86.38 360 VAL A O 1
ATOM 2770 N N . VAL A 1 361 ? -9.872 -0.548 27.525 1.00 89.50 361 VAL A N 1
ATOM 2771 C CA . VAL A 1 361 ? -11.256 -0.913 27.839 1.00 89.50 361 VAL A CA 1
ATOM 2772 C C . VAL A 1 361 ? -11.270 -2.042 28.860 1.00 89.50 361 VAL A C 1
ATOM 2774 O O . VAL A 1 361 ? -10.854 -3.160 28.551 1.00 89.50 361 VAL A O 1
ATOM 2777 N N . ALA A 1 362 ? -11.791 -1.765 30.052 1.00 92.12 362 ALA A N 1
ATOM 2778 C CA . ALA A 1 362 ? -12.179 -2.790 31.009 1.00 92.12 362 ALA A CA 1
ATOM 2779 C C . ALA A 1 362 ? -13.557 -3.337 30.618 1.00 92.12 362 ALA A C 1
ATOM 2781 O O . ALA A 1 362 ? -14.548 -2.608 30.527 1.00 92.12 362 ALA A O 1
ATOM 2782 N N . GLU A 1 363 ? -13.607 -4.632 30.338 1.00 93.00 363 GLU A N 1
ATOM 2783 C CA . GLU A 1 363 ? -14.825 -5.372 30.053 1.00 93.00 363 GLU A CA 1
ATOM 2784 C C . GLU A 1 363 ? -15.314 -6.006 31.350 1.00 93.00 363 GLU A C 1
ATOM 2786 O O . GLU A 1 363 ? -14.622 -6.837 31.935 1.00 93.00 363 GLU A O 1
ATOM 2791 N N . CYS A 1 364 ? -16.496 -5.593 31.790 1.00 93.94 364 CYS A N 1
ATOM 2792 C CA . CYS A 1 364 ? -17.091 -5.999 33.051 1.00 93.94 364 CYS A CA 1
ATOM 2793 C C . CYS A 1 364 ? -18.454 -6.662 32.828 1.00 93.94 364 CYS A C 1
ATOM 2795 O O . CYS A 1 364 ? -19.136 -6.412 31.830 1.00 93.94 364 CYS A O 1
ATOM 2797 N N . GLU A 1 365 ? -18.861 -7.470 33.794 1.00 93.94 365 GLU A N 1
ATOM 2798 C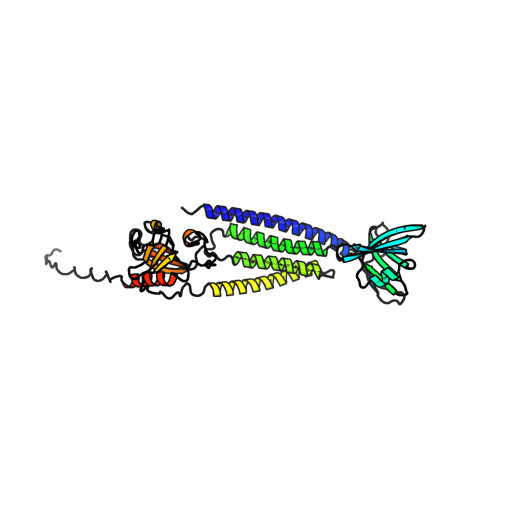 CA . GLU A 1 365 ? -20.197 -8.037 33.925 1.00 93.94 365 GLU A CA 1
ATOM 2799 C C . GLU A 1 365 ? -20.902 -7.395 35.117 1.00 93.94 365 GLU A C 1
ATOM 2801 O O . GLU A 1 365 ? -20.332 -7.318 36.206 1.00 93.94 365 GLU A O 1
ATOM 2806 N N . ALA A 1 366 ? -22.130 -6.922 34.930 1.00 92.50 366 ALA A N 1
ATOM 2807 C CA . ALA A 1 366 ? -22.938 -6.437 36.040 1.00 92.50 366 ALA A CA 1
ATOM 2808 C C . ALA A 1 366 ? -23.424 -7.620 36.887 1.00 92.50 366 ALA A C 1
ATOM 2810 O O . ALA A 1 366 ? -24.188 -8.448 36.398 1.00 92.50 366 ALA A O 1
ATOM 2811 N N . LEU A 1 367 ? -22.995 -7.698 38.149 1.00 90.06 367 LEU A N 1
ATOM 2812 C CA . LEU A 1 367 ? -23.435 -8.748 39.076 1.00 90.06 367 LEU A CA 1
ATOM 2813 C C . LEU A 1 367 ? -24.807 -8.437 39.693 1.00 90.06 367 LEU A C 1
ATOM 2815 O O . LEU A 1 367 ? -25.536 -9.348 40.065 1.00 90.06 367 LEU A O 1
ATOM 2819 N N . GLY A 1 368 ? -25.175 -7.155 39.769 1.00 82.31 368 GLY A N 1
ATOM 2820 C CA . GLY A 1 368 ? -26.446 -6.698 40.327 1.00 82.31 368 GLY A CA 1
ATOM 2821 C C . GLY A 1 368 ? -26.988 -5.447 39.636 1.00 82.31 368 GLY A C 1
ATOM 2822 O O . GLY A 1 368 ? -26.465 -4.990 38.616 1.00 82.31 368 GLY A O 1
ATOM 2823 N N . GLY A 1 369 ? -28.053 -4.880 40.204 1.00 80.19 369 GLY A N 1
ATOM 2824 C CA . GLY A 1 369 ? -28.763 -3.734 39.634 1.00 80.19 369 GLY A CA 1
ATOM 2825 C C . GLY A 1 369 ? -29.825 -4.142 38.601 1.00 80.19 369 GLY A C 1
ATOM 2826 O O . GLY A 1 369 ? -30.205 -5.307 38.520 1.00 80.19 369 GLY A O 1
ATOM 2827 N N . PRO A 1 370 ? -30.338 -3.205 37.787 1.00 78.75 370 PRO A N 1
ATOM 2828 C CA . PRO A 1 370 ? -31.523 -3.437 36.950 1.00 78.75 370 PRO A CA 1
ATOM 2829 C C . PRO A 1 370 ? -31.266 -4.266 35.678 1.00 78.75 370 PRO A C 1
ATOM 2831 O O . PRO A 1 370 ? -32.181 -4.454 34.880 1.00 78.75 370 PRO A O 1
ATOM 2834 N N . ALA A 1 371 ? -30.032 -4.725 35.449 1.00 85.50 371 ALA A N 1
ATOM 2835 C CA . ALA A 1 371 ? -29.673 -5.582 34.318 1.00 85.50 371 ALA A CA 1
ATOM 2836 C C . ALA A 1 371 ? -28.495 -6.515 34.684 1.00 85.50 371 ALA A C 1
ATOM 2838 O O . ALA A 1 371 ? -27.381 -6.294 34.200 1.00 85.50 371 ALA A O 1
ATOM 2839 N N . PRO A 1 372 ? -28.701 -7.523 35.553 1.00 87.06 372 PRO A N 1
ATOM 2840 C CA . PRO A 1 372 ? -27.656 -8.483 35.913 1.00 87.06 372 PRO A CA 1
ATOM 2841 C C . PRO A 1 372 ? -27.214 -9.308 34.690 1.00 87.06 372 PRO A C 1
ATOM 2843 O O . PRO A 1 372 ? -27.995 -9.540 33.765 1.00 87.06 372 PRO A O 1
ATOM 2846 N N . GLY A 1 373 ? -25.939 -9.697 34.643 1.00 89.44 373 GLY A N 1
ATOM 2847 C CA . GLY A 1 373 ? -25.300 -10.370 33.502 1.00 89.44 373 GLY A CA 1
ATOM 2848 C C . GLY A 1 373 ? -24.996 -9.449 32.310 1.00 89.44 373 GLY A C 1
ATOM 2849 O O . GLY A 1 373 ? -24.446 -9.882 31.294 1.00 89.44 373 GLY A O 1
ATOM 2850 N N . ALA A 1 374 ? -25.344 -8.161 32.392 1.00 90.56 374 ALA A N 1
ATOM 2851 C CA . ALA A 1 374 ? -25.073 -7.219 31.319 1.00 90.56 374 ALA A CA 1
ATOM 2852 C C . ALA A 1 374 ? -23.574 -6.944 31.160 1.00 90.56 374 ALA A C 1
ATOM 2854 O O . ALA A 1 374 ? -22.858 -6.678 32.125 1.00 90.56 374 ALA A O 1
ATOM 2855 N N . ARG A 1 375 ? -23.120 -6.896 29.904 1.00 91.50 375 ARG A N 1
ATOM 2856 C CA . ARG A 1 375 ? -21.761 -6.475 29.560 1.00 91.50 375 ARG A CA 1
ATOM 2857 C C . ARG A 1 375 ? -21.635 -4.954 29.650 1.00 91.50 375 ARG A C 1
ATOM 2859 O O . ARG A 1 375 ? -22.294 -4.232 28.897 1.00 91.50 375 ARG A O 1
ATOM 2866 N N . VAL A 1 376 ? -20.752 -4.490 30.525 1.00 91.75 376 VAL A N 1
ATOM 2867 C CA . VAL A 1 376 ? -20.406 -3.079 30.721 1.00 91.75 376 VAL A CA 1
ATOM 2868 C C . VAL A 1 376 ? -18.967 -2.855 30.259 1.00 91.75 376 VAL A C 1
ATOM 2870 O O . VAL A 1 376 ? -18.066 -3.625 30.574 1.00 91.75 376 VAL A O 1
ATOM 2873 N N . LEU A 1 377 ? -18.745 -1.816 29.464 1.00 92.56 377 LEU A N 1
ATOM 2874 C CA . LEU A 1 377 ? -17.440 -1.417 28.952 1.00 92.56 377 LEU A CA 1
ATOM 2875 C C . LEU A 1 377 ? -17.047 -0.095 29.603 1.00 92.56 377 LEU A C 1
ATOM 2877 O O . LEU A 1 377 ? -17.785 0.884 29.490 1.00 92.56 377 LEU A O 1
ATOM 2881 N N . ILE A 1 378 ? -15.885 -0.058 30.245 1.00 91.50 378 ILE A N 1
ATOM 2882 C CA . ILE A 1 378 ? -15.331 1.151 30.856 1.00 91.50 378 ILE A CA 1
ATOM 2883 C C . ILE A 1 378 ? -14.064 1.515 30.087 1.00 91.50 378 ILE A C 1
ATOM 2885 O O . ILE A 1 378 ? -13.095 0.760 30.088 1.00 91.50 378 ILE A O 1
ATOM 2889 N N . GLY A 1 379 ? -14.091 2.643 29.384 1.00 90.12 379 GLY A N 1
ATOM 2890 C CA . GLY A 1 379 ? -12.943 3.209 28.687 1.00 90.12 379 GLY A CA 1
ATOM 2891 C C . GLY A 1 379 ? -12.256 4.267 29.545 1.00 90.12 379 GLY A C 1
ATOM 2892 O O . GLY A 1 379 ? -12.917 5.207 29.985 1.00 90.12 379 GLY A O 1
ATOM 2893 N N . ALA A 1 380 ? -10.947 4.136 29.745 1.00 88.62 380 ALA A N 1
ATOM 2894 C CA . ALA A 1 380 ? -10.096 5.121 30.420 1.00 88.62 380 ALA A CA 1
ATOM 2895 C C . ALA A 1 380 ? -8.724 5.189 29.732 1.00 88.62 380 ALA A C 1
ATOM 2897 O O . ALA A 1 380 ? -8.394 4.313 28.924 1.00 88.62 380 ALA A O 1
ATOM 2898 N N . ASP A 1 381 ? -7.937 6.229 30.013 1.00 86.44 381 ASP A N 1
ATOM 2899 C CA . ASP A 1 381 ? -6.541 6.266 29.567 1.00 86.44 381 ASP A CA 1
ATOM 2900 C C . ASP A 1 381 ? -5.742 5.132 30.233 1.00 86.44 381 ASP A C 1
ATOM 2902 O O . ASP A 1 381 ? -6.106 4.633 31.303 1.00 86.44 381 ASP A O 1
ATOM 2906 N N . ARG A 1 382 ? -4.652 4.707 29.595 1.00 86.19 382 ARG A N 1
ATOM 2907 C CA . ARG A 1 382 ? -3.771 3.647 30.086 1.00 86.19 382 ARG A CA 1
ATOM 2908 C C . ARG A 1 382 ? -3.247 3.946 31.493 1.00 86.19 382 ARG A C 1
ATOM 2910 O O . ARG A 1 382 ? -3.152 3.017 32.287 1.00 86.19 382 ARG A O 1
ATOM 2917 N N . ASP A 1 383 ? -2.956 5.210 31.788 1.00 87.81 383 ASP A N 1
ATOM 2918 C CA . ASP A 1 383 ? -2.395 5.641 33.075 1.00 87.81 383 ASP A CA 1
ATOM 2919 C C . ASP A 1 383 ? -3.451 5.720 34.193 1.00 87.81 383 ASP A C 1
ATOM 2921 O O . ASP A 1 383 ? -3.117 5.633 35.375 1.00 87.81 383 ASP A O 1
ATOM 2925 N N . ASP A 1 384 ? -4.733 5.847 33.835 1.00 90.25 384 ASP A N 1
ATOM 2926 C CA . ASP A 1 384 ? -5.844 5.932 34.791 1.00 90.25 384 ASP A CA 1
ATOM 2927 C C . ASP A 1 384 ? -6.567 4.589 34.990 1.00 90.25 384 ASP A C 1
ATOM 2929 O O . ASP A 1 384 ? -7.202 4.362 36.023 1.00 90.25 384 ASP A O 1
ATOM 2933 N N . MET A 1 385 ? -6.447 3.665 34.030 1.00 92.19 385 MET A N 1
ATOM 2934 C CA . MET A 1 385 ? -7.053 2.334 34.103 1.00 92.19 385 MET A CA 1
ATOM 2935 C C . MET A 1 385 ? -6.682 1.556 35.383 1.00 92.19 385 MET A C 1
ATOM 2937 O O . MET A 1 385 ? -7.597 0.988 35.977 1.00 92.19 385 MET A O 1
ATOM 2941 N N . PRO A 1 386 ? -5.432 1.559 35.895 1.00 93.88 386 PRO A N 1
ATOM 2942 C CA . PRO A 1 386 ? -5.097 0.885 37.155 1.00 93.88 386 PRO A CA 1
ATOM 2943 C C . PRO A 1 386 ? -5.976 1.294 38.346 1.00 93.88 386 PRO A C 1
ATOM 2945 O O . PRO A 1 386 ? -6.321 0.444 39.165 1.00 93.88 386 PRO A O 1
ATOM 2948 N N . TYR A 1 387 ? -6.405 2.560 38.415 1.00 94.25 387 TYR A N 1
ATOM 2949 C CA . TYR A 1 387 ? -7.303 3.051 39.467 1.00 94.25 387 TYR A CA 1
ATOM 2950 C C . TYR A 1 387 ? -8.731 2.530 39.291 1.00 94.25 387 TYR A C 1
ATOM 2952 O O . TYR A 1 387 ? -9.392 2.188 40.268 1.00 94.25 387 TYR A O 1
ATOM 2960 N N . VAL A 1 388 ? -9.203 2.423 38.042 1.00 93.38 388 VAL A N 1
ATOM 2961 C CA . VAL A 1 388 ? -10.484 1.769 37.731 1.00 93.38 388 VAL A CA 1
ATOM 2962 C C . VAL A 1 388 ? -10.446 0.316 38.203 1.00 93.38 388 VAL A C 1
ATOM 2964 O O . VAL A 1 388 ? -11.365 -0.132 38.886 1.00 93.38 388 VAL A O 1
ATOM 2967 N N . LEU A 1 389 ? -9.370 -0.407 37.880 1.00 94.44 389 LEU A N 1
ATOM 2968 C CA . LEU A 1 389 ? -9.201 -1.807 38.268 1.00 94.44 389 LEU A CA 1
ATOM 2969 C C . LEU A 1 389 ? -9.125 -1.971 39.786 1.00 94.44 389 LEU A C 1
ATOM 2971 O O . LEU A 1 389 ? -9.773 -2.871 40.308 1.00 94.44 389 LEU A O 1
ATOM 2975 N N . GLY A 1 390 ? -8.405 -1.088 40.488 1.00 93.94 390 GLY A N 1
ATOM 2976 C CA . GLY A 1 390 ? -8.283 -1.128 41.947 1.00 93.94 390 GLY A CA 1
ATOM 2977 C C . GLY A 1 390 ? -9.619 -0.958 42.664 1.00 93.94 390 GLY A C 1
ATOM 2978 O O . GLY A 1 390 ? -9.914 -1.675 43.621 1.00 93.94 390 GLY A O 1
ATOM 2979 N N . VAL A 1 391 ? -10.471 -0.062 42.161 1.00 93.94 391 VAL A N 1
ATOM 2980 C CA . VAL A 1 391 ? -11.832 0.107 42.684 1.00 93.94 391 VAL A CA 1
ATOM 2981 C C . VAL A 1 391 ? -12.701 -1.122 42.411 1.00 93.94 391 VAL A C 1
ATOM 2983 O O . VAL A 1 391 ? -13.424 -1.569 43.301 1.00 93.94 391 VAL A O 1
ATOM 2986 N N . LEU A 1 392 ? -12.629 -1.687 41.202 1.00 92.81 392 LEU A N 1
ATOM 2987 C CA . LEU A 1 392 ? -13.385 -2.891 40.846 1.00 92.81 392 LEU A CA 1
ATOM 2988 C C . LEU A 1 392 ? -12.957 -4.105 41.685 1.00 92.81 392 LEU A C 1
ATOM 2990 O O . LEU A 1 392 ? -13.816 -4.868 42.125 1.00 92.81 392 LEU A O 1
ATOM 2994 N N . SER A 1 393 ? -11.656 -4.272 41.950 1.00 90.38 393 SER A N 1
ATOM 2995 C CA . SER A 1 393 ? -11.151 -5.353 42.803 1.00 90.38 393 SER A CA 1
ATOM 2996 C C . SER A 1 393 ? -11.562 -5.183 44.264 1.00 90.38 393 SER A C 1
ATOM 2998 O O . SER A 1 393 ? -11.967 -6.159 44.888 1.00 90.38 393 SER A O 1
ATOM 3000 N N . ALA A 1 394 ? -11.524 -3.954 44.794 1.00 87.44 394 ALA A N 1
ATOM 3001 C CA . ALA A 1 394 ? -11.956 -3.678 46.163 1.00 87.44 394 ALA A CA 1
ATOM 3002 C C . ALA A 1 394 ? -13.457 -3.963 46.347 1.00 87.44 394 ALA A C 1
ATOM 3004 O O . ALA A 1 394 ? -13.858 -4.583 47.329 1.00 87.44 394 ALA A O 1
ATOM 3005 N N . ALA A 1 395 ? -14.292 -3.586 45.374 1.00 82.69 395 ALA A N 1
ATOM 3006 C CA . ALA A 1 395 ? -15.725 -3.868 45.420 1.00 82.69 395 ALA A CA 1
ATOM 3007 C C . ALA A 1 395 ? -16.042 -5.376 45.384 1.00 82.69 395 ALA A C 1
ATOM 3009 O O . ALA A 1 395 ? -16.995 -5.807 46.026 1.00 82.69 395 ALA A O 1
ATOM 3010 N N . ALA A 1 396 ? -15.238 -6.179 44.678 1.00 78.31 396 ALA A N 1
ATOM 3011 C CA . ALA A 1 396 ? -15.409 -7.632 44.626 1.00 78.31 396 ALA A CA 1
ATOM 3012 C C . ALA A 1 396 ? -15.073 -8.325 45.959 1.00 78.31 396 ALA A C 1
ATOM 3014 O O . ALA A 1 396 ? -15.724 -9.301 46.313 1.00 78.31 396 ALA A O 1
ATOM 3015 N N . SER A 1 397 ? -14.100 -7.813 46.724 1.00 71.88 397 SER A N 1
ATOM 3016 C CA . SER A 1 397 ? -13.759 -8.363 48.049 1.00 71.88 397 SER A CA 1
ATOM 3017 C C . SER A 1 397 ? -14.796 -8.073 49.140 1.00 71.88 397 SER A C 1
ATOM 3019 O O . SER A 1 397 ? -14.750 -8.695 50.194 1.00 71.88 397 SER A O 1
ATOM 3021 N N . PHE A 1 398 ? -15.716 -7.134 48.904 1.00 61.81 398 PHE A N 1
ATOM 3022 C CA . PHE A 1 398 ? -16.724 -6.703 49.877 1.00 61.81 398 PHE A CA 1
ATOM 3023 C C . PHE A 1 398 ? -18.069 -7.422 49.745 1.00 61.81 398 PHE A C 1
ATOM 3025 O O . PHE A 1 398 ? -19.022 -7.011 50.398 1.00 61.81 398 PHE A O 1
ATOM 3032 N N . GLN A 1 399 ? -18.181 -8.454 48.907 1.00 57.19 399 GLN A N 1
ATOM 3033 C CA . GLN A 1 399 ? -19.421 -9.211 48.770 1.00 57.19 399 GLN A CA 1
ATOM 3034 C C . GLN A 1 399 ? -19.565 -10.118 50.008 1.00 57.19 399 GLN A C 1
ATOM 3036 O O . GLN A 1 399 ? -18.799 -11.073 50.123 1.00 57.19 399 GLN A O 1
ATOM 3041 N N . PRO A 1 400 ? -20.449 -9.795 50.975 1.00 52.69 400 PRO A N 1
ATOM 3042 C CA . PRO A 1 400 ? -20.607 -10.628 52.158 1.00 52.69 400 PRO A CA 1
ATOM 3043 C C . PRO A 1 400 ? -21.147 -11.985 51.707 1.00 52.69 400 PRO A C 1
ATOM 3045 O O . PRO A 1 400 ? -22.042 -12.019 50.859 1.00 52.69 400 PRO A O 1
ATOM 3048 N N . ASP A 1 401 ? -20.592 -13.072 52.245 1.00 49.41 401 ASP A N 1
ATOM 3049 C CA . ASP A 1 401 ? -21.112 -14.430 52.075 1.00 49.41 401 ASP A CA 1
ATOM 3050 C C . ASP A 1 401 ? -22.592 -14.437 52.471 1.00 49.41 401 ASP A C 1
ATOM 3052 O O . ASP A 1 401 ? -22.959 -14.485 53.642 1.00 49.41 401 ASP A O 1
ATOM 3056 N N . GLN A 1 402 ? -23.460 -14.313 51.471 1.00 51.50 402 GLN A N 1
ATOM 3057 C CA . GLN A 1 402 ? -24.909 -14.327 51.632 1.00 51.50 402 GLN A CA 1
ATOM 3058 C C . GLN A 1 402 ? -25.455 -15.765 51.570 1.00 51.50 402 GLN A C 1
ATOM 3060 O O . GLN A 1 402 ? -26.663 -15.953 51.484 1.00 51.50 402 GLN A O 1
ATOM 3065 N N . ASP A 1 403 ? -24.561 -16.760 51.633 1.00 50.50 403 ASP A N 1
ATOM 3066 C CA . ASP A 1 403 ? -24.868 -18.195 51.632 1.00 50.50 403 ASP A CA 1
ATOM 3067 C C . ASP A 1 403 ? -25.033 -18.782 53.051 1.00 50.50 403 ASP A C 1
ATOM 3069 O O . ASP A 1 403 ? -25.461 -19.924 53.190 1.00 50.50 403 ASP A O 1
ATOM 3073 N N . ASP A 1 404 ? -24.779 -18.012 54.117 1.00 51.38 404 ASP A N 1
ATOM 3074 C CA . ASP A 1 404 ? -24.866 -18.509 55.506 1.00 51.38 404 ASP A CA 1
ATOM 3075 C C . ASP A 1 404 ? -26.227 -18.270 56.192 1.00 51.38 404 ASP A C 1
ATOM 3077 O O . ASP A 1 404 ? -26.372 -18.518 57.390 1.00 51.38 404 ASP A O 1
ATOM 3081 N N . GLN A 1 405 ? -27.251 -17.803 55.463 1.00 51.41 405 GLN A N 1
ATOM 3082 C CA . GLN A 1 405 ? -28.541 -17.427 56.067 1.00 51.41 405 GLN A CA 1
ATOM 3083 C C . GLN A 1 405 ? -29.746 -18.302 55.681 1.00 51.41 405 GLN A C 1
ATOM 3085 O O . GLN A 1 405 ? -30.830 -18.065 56.202 1.00 51.41 405 GLN A O 1
ATOM 3090 N N . ASP A 1 406 ? -29.550 -19.356 54.878 1.00 53.00 406 ASP A N 1
ATOM 3091 C CA . ASP A 1 406 ? -30.609 -20.317 54.500 1.00 53.00 406 ASP A CA 1
ATOM 3092 C C . ASP A 1 406 ? -30.491 -21.696 55.195 1.00 53.00 406 ASP A C 1
ATOM 3094 O O . ASP A 1 406 ? -31.255 -22.616 54.903 1.00 53.00 406 ASP A O 1
ATOM 3098 N N . SER A 1 407 ? -29.566 -21.878 56.146 1.00 54.22 407 SER A N 1
ATOM 3099 C CA . SER A 1 407 ? -29.327 -23.171 56.823 1.00 54.22 407 SER A CA 1
ATOM 3100 C C . SER A 1 407 ? -29.875 -2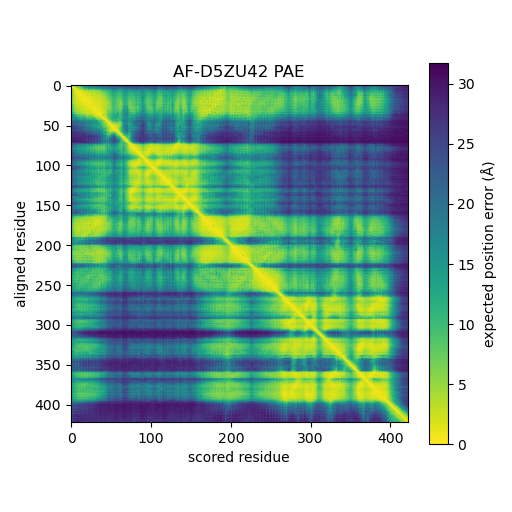3.279 58.257 1.00 54.22 407 SER A C 1
ATOM 3102 O O . SER A 1 407 ? -29.756 -24.336 58.880 1.00 54.22 407 SER A O 1
ATOM 3104 N N . HIS A 1 408 ? -30.567 -22.257 58.766 1.00 53.00 408 HIS A N 1
ATOM 3105 C CA . HIS A 1 408 ? -31.240 -22.289 60.070 1.00 53.00 408 HIS A CA 1
ATOM 3106 C C . HIS A 1 408 ? -32.754 -22.077 59.946 1.00 53.00 408 HIS A C 1
ATOM 3108 O O . HIS A 1 408 ? -33.266 -21.101 60.464 1.00 53.00 408 HIS A O 1
ATOM 3114 N N . ASP A 1 409 ? -33.472 -22.982 59.271 1.00 54.53 409 ASP A N 1
ATOM 3115 C CA . ASP A 1 409 ? -34.929 -23.140 59.462 1.00 54.53 409 ASP A CA 1
ATOM 3116 C C . ASP A 1 409 ? -35.455 -24.487 58.918 1.00 54.53 409 ASP A C 1
ATOM 3118 O O . ASP A 1 409 ? -36.425 -24.559 58.172 1.00 54.53 409 ASP A O 1
ATOM 3122 N N . ILE A 1 410 ? -34.827 -25.611 59.294 1.00 57.59 410 ILE A N 1
ATOM 3123 C CA . ILE A 1 410 ? -35.485 -26.934 59.233 1.00 57.59 410 ILE A CA 1
ATOM 3124 C C . ILE A 1 410 ? -35.129 -27.736 60.491 1.00 57.59 410 ILE A C 1
ATOM 3126 O O . ILE A 1 410 ? -34.318 -28.660 60.472 1.00 57.59 410 ILE A O 1
ATOM 3130 N N . GLN A 1 411 ? -35.756 -27.395 61.615 1.00 50.69 411 GLN A N 1
ATOM 3131 C CA . GLN A 1 411 ? -35.906 -28.311 62.745 1.00 50.69 411 GLN A CA 1
ATOM 3132 C C . GLN A 1 411 ? -37.248 -28.055 63.435 1.00 50.69 411 GLN A C 1
ATOM 3134 O O . GLN A 1 411 ? -37.459 -26.999 64.018 1.00 50.69 411 GLN A O 1
ATOM 3139 N N . GLY A 1 412 ? -38.138 -29.054 63.403 1.00 49.88 412 GLY A N 1
ATOM 3140 C CA . GLY A 1 412 ? -39.235 -29.160 64.367 1.00 49.88 412 GLY A CA 1
ATOM 3141 C C . GLY A 1 412 ? -40.648 -29.210 63.789 1.00 49.88 412 GLY A C 1
ATOM 3142 O O . GLY A 1 412 ? -41.423 -28.279 63.959 1.00 49.88 412 GLY A O 1
ATOM 3143 N N . SER A 1 413 ? -41.036 -30.346 63.211 1.00 48.50 413 SER A N 1
ATOM 3144 C CA . SER A 1 413 ? -42.429 -30.800 63.295 1.00 48.50 413 SER A CA 1
ATOM 3145 C C . SER A 1 413 ? -42.474 -32.323 63.222 1.00 48.50 413 SER A C 1
ATOM 3147 O O . SER A 1 413 ? -42.635 -32.944 62.176 1.00 48.50 413 SER A O 1
ATOM 3149 N N . SER A 1 414 ? -42.248 -32.923 64.383 1.00 51.09 414 SER A N 1
ATOM 3150 C CA . SER A 1 414 ? -42.707 -34.257 64.728 1.00 51.09 414 SER A CA 1
ATOM 3151 C C . SER A 1 414 ? -44.235 -34.260 64.763 1.00 51.09 414 SER A C 1
ATOM 3153 O O . SER A 1 414 ? -44.831 -33.549 65.568 1.00 51.09 414 SER A O 1
ATOM 3155 N N . HIS A 1 415 ? -44.866 -35.103 63.946 1.00 54.69 415 HIS A N 1
ATOM 3156 C CA . HIS A 1 415 ? -46.172 -35.647 64.294 1.00 54.69 415 HIS A CA 1
ATOM 3157 C C . HIS A 1 415 ? -46.213 -37.147 64.009 1.00 54.69 415 HIS A C 1
ATOM 3159 O O . HIS A 1 415 ? -46.121 -37.605 62.872 1.00 54.69 415 HIS A O 1
ATOM 3165 N N . GLU A 1 416 ? -46.310 -37.886 65.110 1.00 50.00 416 GLU A N 1
ATOM 3166 C CA . GLU A 1 416 ? -46.705 -39.284 65.201 1.00 50.00 416 GLU A CA 1
ATOM 3167 C C . GLU A 1 416 ? -48.049 -39.531 64.503 1.00 50.00 416 GLU A C 1
ATOM 3169 O O . GLU A 1 416 ? -48.958 -38.704 64.572 1.00 50.00 416 GLU A O 1
ATOM 3174 N N . GLY A 1 417 ? -48.190 -40.710 63.894 1.00 51.53 417 GLY A N 1
ATOM 3175 C CA . GLY A 1 417 ? -49.432 -41.156 63.270 1.00 51.53 417 GLY A CA 1
ATOM 3176 C C . GLY A 1 417 ? -49.359 -42.601 62.788 1.00 51.53 417 GLY A C 1
ATOM 3177 O O . GLY A 1 417 ? -49.345 -42.864 61.592 1.00 51.53 417 GLY A O 1
ATOM 3178 N N . SER A 1 418 ? -49.288 -43.534 63.737 1.00 54.62 418 SER A N 1
ATOM 3179 C CA . SER A 1 418 ? -49.560 -44.961 63.536 1.00 54.62 418 SER A CA 1
ATOM 3180 C C . SER A 1 418 ? -51.029 -45.173 63.149 1.00 54.62 418 SER A C 1
ATOM 3182 O O . SER A 1 418 ? -51.902 -44.651 63.837 1.00 54.62 418 SER A O 1
ATOM 3184 N N . THR A 1 419 ? -51.326 -45.937 62.090 1.00 51.19 419 THR A N 1
ATOM 3185 C CA . THR A 1 419 ? -52.286 -47.067 62.109 1.00 51.19 419 THR A CA 1
ATOM 3186 C C . THR A 1 419 ? -52.416 -47.763 60.746 1.00 51.19 419 THR A C 1
ATOM 3188 O O . THR A 1 419 ? -52.177 -47.194 59.687 1.00 51.19 419 THR A O 1
ATOM 3191 N N . ALA A 1 420 ? -52.7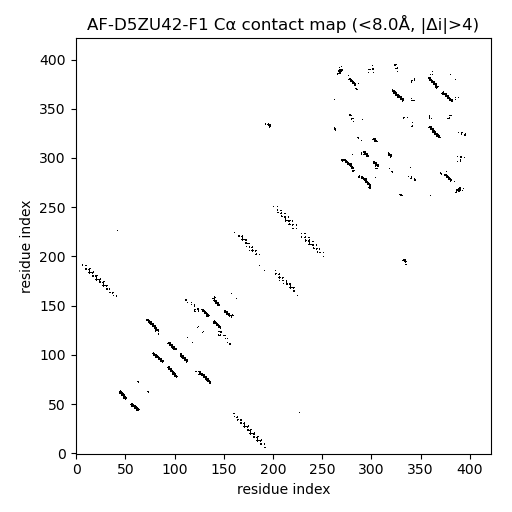46 -49.049 60.843 1.00 52.50 420 ALA A N 1
ATOM 3192 C CA . ALA A 1 420 ? -52.764 -50.097 59.835 1.00 52.50 420 ALA A CA 1
ATOM 3193 C C . ALA A 1 420 ? -53.836 -49.969 58.735 1.00 52.50 420 ALA A C 1
ATOM 3195 O O . ALA A 1 420 ? -54.917 -49.442 58.978 1.00 52.50 420 ALA A O 1
ATOM 3196 N N . ASN A 1 421 ? -53.541 -50.556 57.565 1.00 49.66 421 ASN A N 1
ATOM 3197 C CA . ASN A 1 421 ? -54.387 -51.514 56.824 1.00 49.66 421 ASN A CA 1
ATOM 3198 C C . ASN A 1 421 ? -53.742 -51.824 55.455 1.00 49.66 421 ASN A C 1
ATOM 3200 O O . ASN A 1 421 ? -53.869 -51.022 54.534 1.00 49.66 421 ASN A O 1
ATOM 3204 N N . HIS A 1 422 ? -53.030 -52.946 55.311 1.00 43.28 422 HIS A N 1
ATOM 3205 C CA . HIS A 1 422 ? -53.525 -54.174 54.669 1.00 43.28 422 HIS A CA 1
ATOM 3206 C C . HIS A 1 422 ? -52.453 -55.264 54.611 1.00 43.28 422 HIS A C 1
ATOM 3208 O O . HIS A 1 422 ? -51.266 -54.911 54.427 1.00 43.28 422 HIS A O 1
#

pLDDT: mean 73.59, std 15.69, range [37.75, 94.44]

Radius of gyration: 39.89 Å; Cα contacts (8 Å, |Δi|>4): 721; chains: 1; bounding box: 97×80×119 Å

Foldseek 3Di:
DAPPVLLVVLLVLLVVLLVLLVVLLVLLVVLVVVLVVLLVVVVVWAWDFDADVVRHRPDIDTFDDDDDDDDWGWDKFKWAFAAWDWDQDPVRFTKIWTWTHHPPRDIDIDIFRFDPVCVVQRRQRHRPKMWIFTDGPNDTAWIWIDGPNDIDITGGPPHRQPPSLVSQLSSLQSNLQSVLSNQLSCCSNVPVPPFQDPDCLSSVQSSQLSNQLSNQLSVLSVPCSDSCSVVSSNVSSVVSSVVSNVVSVVVVVVVCVVVPPCQQPQAADAAQAKDKAQKAKDWPDPSNVLGDDIWIFHPVFIWRAHDDDDDDPDPPRTGHDQAAKAFPGKAWGTPSPDVSLQQRPPPDDDDPDPDDNTWIWGWIAGCDGPDGRITMIMTGDPVCVSSNRNRNVVSVVPPPPPVPPPPPDPDDDDDDDDDDDD

Solvent-accessible surface area (backbone atoms only — not comparable to full-atom values): 23248 Å² total; per-residue (Å²): 135,77,74,64,70,59,52,55,53,36,44,52,56,12,51,53,27,37,52,52,12,53,54,29,37,52,52,14,47,53,22,40,53,54,18,48,56,48,47,54,66,55,67,78,54,40,77,34,80,40,55,46,100,84,64,48,77,75,48,81,42,70,42,81,77,98,68,88,88,76,99,70,62,78,41,79,42,78,32,38,28,55,38,61,45,81,45,76,41,98,86,77,46,59,31,37,34,37,34,30,40,36,93,87,82,46,74,46,81,48,79,41,70,62,56,82,90,51,43,68,54,53,63,56,15,40,64,75,10,46,31,38,40,33,28,46,80,95,35,61,28,34,39,36,43,36,24,94,94,43,76,49,78,46,64,31,96,65,33,88,81,59,80,32,29,59,38,33,17,53,13,27,35,30,36,12,47,11,53,19,30,32,51,44,8,50,50,31,55,78,40,57,82,68,57,52,61,66,71,57,55,84,41,50,38,54,28,51,18,30,37,46,13,7,48,29,17,18,51,26,31,71,67,42,87,50,100,58,37,70,63,49,16,54,47,34,16,48,52,41,22,50,53,37,41,53,51,37,50,53,47,49,51,50,47,48,60,68,70,61,66,52,55,81,62,60,66,58,38,67,38,85,54,79,44,77,46,68,24,21,36,44,31,71,76,75,40,47,77,43,44,55,46,27,31,35,32,20,76,92,37,54,27,32,32,62,81,65,92,84,82,72,93,65,72,80,68,58,41,66,59,79,44,56,50,44,80,76,50,42,39,75,48,37,58,85,48,58,66,60,44,62,47,65,71,78,73,70,90,85,76,89,70,84,76,77,96,51,45,32,28,41,36,25,32,23,72,36,54,102,52,56,72,37,65,31,40,38,16,25,40,64,88,52,37,29,35,54,44,13,31,40,54,56,58,61,73,65,64,72,82,79,78,78,76,80,81,83,81,86,82,88,82,90,76,90,81,90,81,89,89,133

Mean predicted aligned error: 15.23 Å

Sequence (422 aa):
MWPVHGRVHDLVWGTVRVVVAFVLLGLAWQMAQTAERGGAADLAFRRLEIHDAEGRDTGRLKVCGDRYQEPFCLRAEHVTVDDVMLKLNKKGGARYQFEFGRSGGRTLELSLDVDSEDQDVVEAASGRGEATLYWWRDSLRLLKVSAGGHERTIRAAHYPGGEFTPPAAFGAVLAGLGVAALWAGLWRIVRGGASRLSWPWQTTAPGVTFTLAGLGGALGALFATHSHSVRTMAWTAGVVGAVSAVGMARWAYRWTRRSLPEVDRMEPIVPVDERRFPGVVWGPGPWKALSIGWLRAGPQGLAAVPPGPAVGTGTFGVQPFPGPLRLIRVRTPYRDDPLRVRFNGSQRKSDGVKQGPFAVVAECEALGGPAPGARVLIGADRDDMPYVLGVLSAAASFQPDQDDQDSHDIQGSSHEGSTANH